Protein AF-A0AAD4Z8M4-F1 (afdb_monomer)

Secondary structure (DSSP, 8-state):
------------S-S-S-SSS--SS--HHHHHHHHHHTTT----S-PPBTTTBS--------HHHHHHHHHHHHHTT--EEEEEETTTTTSPEEEEEEEEEPPTT---TT-TT-EEEEEE--TT-TTHHHHHHHHHHHHHHHHT-EE-SS-TTEEEEE-SS-EEEEEEETTEEEEEES-HHHHHHHHHHHHHHS-EEEEEE--EETTEEEEE-SSEEEEE-HHHHHHHHHHTT-TTPPP-S-SS-TT----TT-SPBPS-TTHHHHHHHHHHHHTTT-GGGHHHHHHHHTTTTS-BHHHHHHHHHHHHHHHHTTT-EEEEE--SSTT---EEE-------SS----PPEEE-TTEEEE----S---------------

Nearest PDB structures (foldseek):
  2jpi-assembly1_A  TM=5.142E-01  e=1.951E+00  Pseudomonas aeruginosa
  2zl1-assembly1_B  TM=2.866E-01  e=2.319E-01  unclassified
  6ehp-assembly1_B  TM=3.095E-01  e=4.062E-01  Homo sapiens
  5x6u-assembly1_B  TM=3.687E-01  e=6.014E-01  Homo sapiens
  5vnj-assembly1_C  TM=4.135E-01  e=1.744E+00  Mus musculus

Foldseek 3Di:
DDDDDDDDDDDDDDPPPDDPDDPDDDDPPVVVVCVVCLVQDAQPDDDDDPAQDPDLDDFAFDLVNVVVVQLVCLQLVKFKWKKFFPPLLFAFADPGWDWGQQGPPRQDPVCNPDIDTDGGGGPNDSCRLVSSLVVVLVVLVVVPWDADPVGNQWTWHDDPPKIKIWGDGRRMIMIIMDDVVVVVVVVVVVVVVTVMDTPTTDQDDPQWGWDDDPSKIWTANQVLLCVLCVLVVNNVPAADAALFDPPPPPDLPPADWDPDLPNLVVLLVSVCVRCSWCVRNVVLSVVLVVCSVTDHPVSVVSSVNNSSNCSVQRVKGKMSGHDPPSDDFDWDWDQDPDPDPDDDRDTDTDGPVVIDIDGDDDPDDDDPPPPDDDDDDD

pLDDT: mean 73.79, std 25.11, range [19.27, 97.62]

Mean predicted aligned error: 13.9 Å

Solvent-accessible surface area (backbone atoms only — not comparable to full-atom values): 22923 Å² total; per-residue (Å²): 137,86,87,84,84,85,89,89,82,91,83,83,96,80,86,83,87,80,89,84,83,66,98,71,86,79,76,72,66,56,54,58,48,49,69,63,40,57,83,70,52,58,66,68,59,93,78,46,81,78,77,63,43,85,66,56,78,50,80,57,54,51,72,68,55,51,53,53,53,54,38,49,29,37,44,68,71,26,62,49,34,26,36,37,40,59,65,51,36,53,74,25,68,51,94,55,89,44,69,25,56,52,51,90,96,64,57,45,86,93,46,73,86,52,64,41,75,48,66,45,28,44,57,83,48,63,45,18,62,30,40,28,51,52,5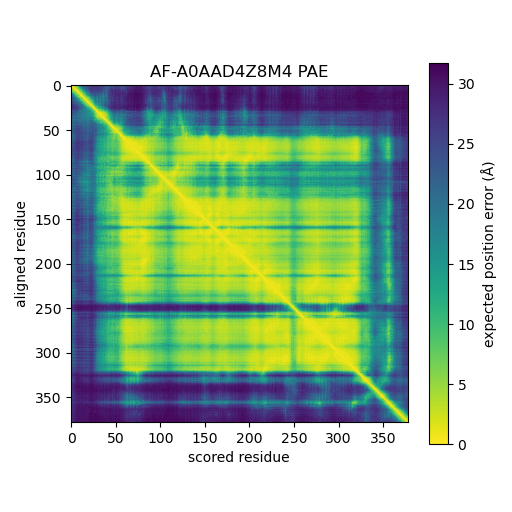6,52,51,54,50,42,48,74,78,57,33,42,72,39,94,89,40,81,23,33,33,41,32,70,62,101,88,41,45,38,42,37,38,36,44,86,46,41,33,43,39,34,34,75,41,68,70,61,50,52,53,48,52,51,56,48,43,73,79,38,63,57,44,82,66,48,64,56,46,71,58,93,69,33,38,41,46,81,53,98,62,31,38,37,32,25,39,52,70,54,54,52,54,52,26,52,77,67,75,42,71,88,55,73,57,44,94,48,47,62,67,98,77,75,80,72,54,103,74,55,63,55,70,46,93,70,60,69,62,55,54,53,50,50,54,51,49,56,61,45,34,78,39,37,60,88,39,39,66,49,45,55,59,60,55,75,38,68,89,70,47,22,53,52,55,50,52,51,54,49,42,34,51,23,16,49,65,58,47,65,74,34,18,33,32,28,34,47,46,90,68,83,79,74,80,53,75,56,78,67,83,71,84,72,88,50,104,60,94,67,92,72,78,66,82,54,80,45,62,58,50,44,80,51,66,82,86,64,94,88,67,84,81,79,75,84,68,83,77,79,86,80,90,130

Sequence (378 aa):
MLYFANEHSFLSPLLLIKMQSTANGYSRSNDALMDQLKHVLSPKGHQQSGINYFHSFSPVVKSTTIRTILSIAVSCGCGIWQLDVKNAFIHCYLSEAVFMQQPSGFANPLRPTHVCKLHKTIYGLKQAPRAWFKRFSAFQLQVGFIESRFDSSLFMYRDCLHVMILLLYVDDIVLTGSNPSQLFAFIHALSIEFKVKDLGRLYYFLGIEVSHLKDSIHLTQNKYTLDLLWKSNLLECKPVSTPLASQTSASCTDGSPLTDPTLYPQLVSGLQYLTITHPDIAYAVQHVSQFMSSPSDTHLEAVKHILHYLKGTLGHGLSLCHSNDSSLLIAYSDGQGVQTLVDQLQGSVSFWDPISFHGVPRNNVQCLDLASKPNTVL

Radius of gyration: 25.52 Å; Cα contacts (8 Å, |Δi|>4): 492; chains: 1; bounding box: 50×82×66 Å

Organism: Prunus dulcis (NCBI:txid3755)

Structure (mmCIF, N/CA/C/O backbone):
data_AF-A0AAD4Z8M4-F1
#
_entry.id   AF-A0AAD4Z8M4-F1
#
loop_
_atom_site.group_PDB
_atom_site.id
_atom_site.type_symbol
_atom_site.label_atom_id
_atom_site.label_alt_id
_atom_site.label_comp_id
_atom_site.label_asym_id
_atom_site.label_entity_id
_atom_site.label_seq_id
_atom_site.pdbx_PDB_ins_code
_atom_site.Cartn_x
_atom_site.Cartn_y
_atom_site.Cartn_z
_atom_site.occupancy
_atom_site.B_iso_or_equiv
_atom_site.auth_s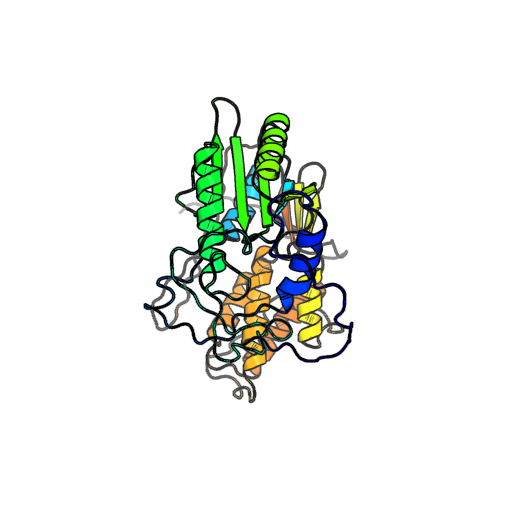eq_id
_atom_site.auth_comp_id
_atom_site.auth_asym_id
_atom_site.auth_atom_id
_atom_site.pdbx_PDB_model_num
ATOM 1 N N . MET A 1 1 ? 8.200 -16.598 -9.488 1.00 22.09 1 MET A N 1
ATOM 2 C CA . MET A 1 1 ? 9.093 -17.702 -9.082 1.00 22.09 1 MET A CA 1
ATOM 3 C C . MET A 1 1 ? 10.119 -17.083 -8.137 1.00 22.09 1 MET A C 1
ATOM 5 O O . MET A 1 1 ? 10.971 -16.347 -8.606 1.00 22.09 1 MET A O 1
ATOM 9 N N . LEU A 1 2 ? 9.929 -17.198 -6.818 1.00 21.64 2 LEU A N 1
ATOM 10 C CA . LEU A 1 2 ? 10.808 -16.565 -5.824 1.00 21.64 2 LEU A CA 1
ATOM 11 C C . LEU A 1 2 ? 11.871 -17.581 -5.396 1.00 21.64 2 LEU A C 1
ATOM 13 O O . LEU A 1 2 ? 11.550 -18.575 -4.749 1.00 21.64 2 LEU A O 1
ATOM 17 N N . TYR A 1 3 ? 13.110 -17.333 -5.812 1.00 19.27 3 TYR A N 1
ATOM 18 C CA . TYR A 1 3 ? 14.306 -18.017 -5.331 1.00 19.27 3 TYR A CA 1
ATOM 19 C C . TYR A 1 3 ? 14.646 -17.509 -3.924 1.00 19.27 3 TYR A C 1
ATOM 21 O O . TYR A 1 3 ? 14.800 -16.306 -3.729 1.00 19.27 3 TYR A O 1
ATOM 29 N N . PHE A 1 4 ? 14.824 -18.419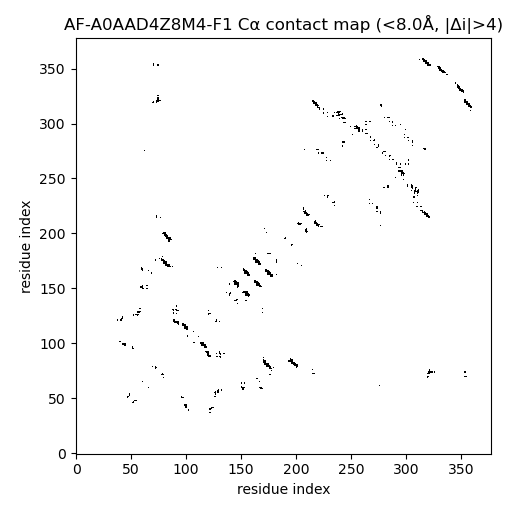 -2.968 1.00 23.44 4 PHE A N 1
ATOM 30 C CA . PHE A 1 4 ? 15.643 -18.177 -1.781 1.00 23.44 4 PHE A CA 1
ATOM 31 C C . PHE A 1 4 ? 16.750 -19.225 -1.773 1.00 23.44 4 PHE A C 1
ATOM 33 O O . PHE A 1 4 ? 16.475 -20.424 -1.777 1.00 23.44 4 PHE A O 1
ATOM 40 N N . ALA A 1 5 ? 17.992 -18.752 -1.825 1.00 21.11 5 ALA A N 1
ATOM 41 C CA . ALA A 1 5 ? 19.191 -19.565 -1.766 1.00 21.11 5 ALA A CA 1
ATOM 42 C C . ALA A 1 5 ? 19.807 -19.534 -0.359 1.00 21.11 5 ALA A C 1
ATOM 44 O O . ALA A 1 5 ? 19.855 -18.490 0.289 1.00 21.11 5 ALA A O 1
ATOM 45 N N . ASN A 1 6 ? 20.351 -20.700 -0.020 1.00 22.45 6 ASN A N 1
ATOM 46 C CA . ASN A 1 6 ? 21.411 -21.036 0.927 1.00 22.45 6 ASN A CA 1
ATOM 47 C C . ASN A 1 6 ? 21.104 -21.332 2.406 1.00 22.45 6 ASN A C 1
ATOM 49 O O . ASN A 1 6 ? 20.689 -20.503 3.211 1.00 22.45 6 ASN A O 1
ATOM 53 N N . GLU A 1 7 ? 21.421 -22.597 2.696 1.00 24.86 7 GLU A N 1
ATOM 54 C CA . GLU A 1 7 ? 21.532 -23.325 3.947 1.00 24.86 7 GLU A CA 1
ATOM 55 C C . GLU A 1 7 ? 22.752 -22.886 4.772 1.00 24.86 7 GLU A C 1
ATOM 57 O O . GLU A 1 7 ? 23.813 -22.601 4.223 1.00 24.86 7 GLU A O 1
ATOM 62 N N . HIS A 1 8 ? 22.588 -22.898 6.098 1.00 23.16 8 HIS A N 1
ATOM 63 C CA . HIS A 1 8 ? 23.414 -23.604 7.094 1.00 23.16 8 HIS A CA 1
ATOM 64 C C . HIS A 1 8 ? 23.455 -22.831 8.419 1.00 23.16 8 HIS A C 1
ATOM 66 O O . HIS A 1 8 ? 24.109 -21.804 8.557 1.00 23.16 8 HIS A O 1
ATOM 72 N N . SER A 1 9 ? 22.810 -23.383 9.444 1.00 23.20 9 SER A N 1
ATOM 73 C CA . SER A 1 9 ? 23.362 -23.421 10.804 1.00 23.20 9 SER A CA 1
ATOM 74 C C . SER A 1 9 ? 22.573 -24.428 11.639 1.00 23.20 9 SER A C 1
ATOM 76 O O . SER A 1 9 ? 21.354 -24.366 11.775 1.00 23.20 9 SER A O 1
ATOM 78 N N . PHE A 1 10 ? 23.311 -25.418 12.129 1.00 25.98 10 PHE A N 1
ATOM 79 C CA . PHE A 1 10 ? 22.868 -26.503 12.990 1.00 25.98 10 PHE A CA 1
ATOM 80 C C . PHE A 1 10 ? 22.479 -25.984 14.379 1.00 25.98 10 PHE A C 1
ATOM 82 O O . PHE A 1 10 ? 23.273 -25.290 15.007 1.00 25.98 10 PHE A O 1
ATOM 89 N N . LEU A 1 11 ? 21.343 -26.443 14.912 1.00 23.89 11 LEU A N 1
ATOM 90 C CA . LEU A 1 11 ? 21.162 -26.661 16.3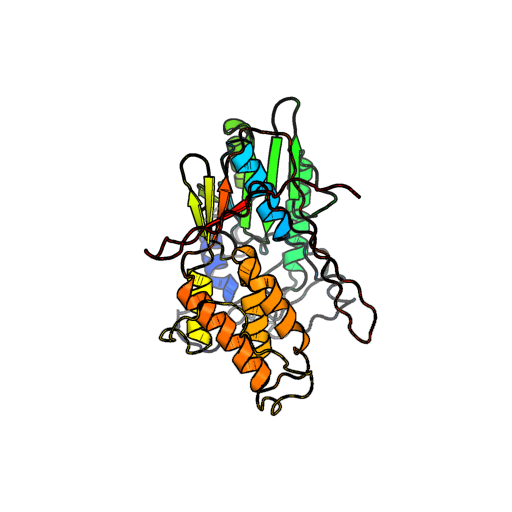50 1.00 23.89 11 LEU A CA 1
ATOM 91 C C . LEU A 1 11 ? 20.481 -28.019 16.576 1.00 23.89 11 LEU A C 1
ATOM 93 O O . LEU A 1 11 ? 19.580 -28.420 15.842 1.00 23.89 11 LEU A O 1
ATOM 97 N N . SER A 1 12 ? 21.019 -28.749 17.550 1.00 24.53 12 SER A N 1
ATOM 98 C CA . SER A 1 12 ? 20.896 -30.187 17.794 1.00 24.53 12 SER A CA 1
ATOM 99 C C . SER A 1 12 ? 19.635 -30.602 18.593 1.00 24.53 12 SER A C 1
ATOM 101 O O . SER A 1 12 ? 18.987 -29.767 19.224 1.00 24.53 12 SER A O 1
ATOM 103 N N . PRO A 1 13 ? 19.253 -31.900 18.572 1.00 27.58 13 PRO A N 1
ATOM 104 C CA . PRO A 1 13 ? 17.863 -32.351 18.704 1.00 27.58 13 PRO A CA 1
ATOM 105 C C . PRO A 1 13 ? 17.524 -33.020 20.053 1.00 27.58 13 PRO A C 1
ATOM 107 O O . PRO A 1 13 ? 17.202 -34.205 20.094 1.00 27.58 13 PRO A O 1
ATOM 110 N N . LEU A 1 14 ? 17.560 -32.284 21.171 1.00 25.80 14 LEU A N 1
ATOM 111 C CA . LEU A 1 14 ? 17.319 -32.888 22.501 1.00 25.80 14 LEU A CA 1
ATOM 112 C C . LEU A 1 14 ? 16.301 -32.184 23.413 1.00 25.80 14 LEU A C 1
ATOM 114 O O . LEU A 1 14 ? 16.157 -32.575 24.566 1.00 25.80 14 LEU A O 1
ATOM 118 N N . LEU A 1 15 ? 15.511 -31.229 22.907 1.00 26.17 15 LEU A N 1
ATOM 119 C CA . LEU A 1 15 ? 14.450 -30.572 23.698 1.00 26.17 15 LEU A CA 1
ATOM 120 C C . LEU A 1 15 ? 13.009 -30.867 23.233 1.00 26.17 15 LEU A C 1
ATOM 122 O O . LEU A 1 15 ? 12.071 -30.181 23.627 1.00 26.17 15 LEU A O 1
ATOM 126 N N . LEU A 1 16 ? 12.818 -31.892 22.398 1.00 31.30 16 LEU A N 1
ATOM 127 C CA . LEU A 1 16 ? 11.566 -32.167 21.672 1.00 31.30 16 LEU A CA 1
ATOM 128 C C . LEU A 1 16 ? 10.740 -33.336 22.242 1.00 31.30 16 LEU A C 1
ATOM 130 O O . LEU A 1 16 ? 9.915 -33.924 21.549 1.00 31.30 16 LEU A O 1
ATOM 134 N N . ILE A 1 17 ? 10.917 -33.655 23.528 1.00 28.05 17 ILE A N 1
ATOM 135 C CA . ILE A 1 17 ? 10.092 -34.632 24.255 1.00 28.05 17 ILE A CA 1
ATOM 136 C C . ILE A 1 17 ? 9.185 -33.879 25.236 1.00 28.05 17 ILE A C 1
ATOM 138 O O . ILE A 1 17 ? 9.497 -33.785 26.418 1.00 28.05 17 ILE A O 1
ATOM 142 N N . LYS A 1 18 ? 8.090 -33.301 24.722 1.00 25.20 18 LYS A N 1
ATOM 143 C CA . LYS A 1 18 ? 6.793 -33.048 25.404 1.00 25.20 18 LYS A CA 1
ATOM 144 C C . LYS A 1 18 ? 5.988 -31.997 24.631 1.00 25.20 18 LYS A C 1
ATOM 146 O O . LYS A 1 18 ? 5.934 -30.842 25.027 1.00 25.20 18 LYS A O 1
ATOM 151 N N . MET A 1 19 ? 5.318 -32.378 23.543 1.00 30.75 19 MET A N 1
ATOM 152 C CA . MET A 1 19 ? 4.256 -31.523 22.975 1.00 30.75 19 MET A CA 1
ATOM 153 C C . MET A 1 19 ? 2.968 -32.255 22.591 1.00 30.75 19 MET A C 1
ATOM 155 O O . MET A 1 19 ? 2.129 -31.680 21.908 1.00 30.75 19 MET A O 1
ATOM 159 N N . GLN A 1 20 ? 2.742 -33.483 23.079 1.00 29.52 20 GLN A N 1
ATOM 160 C CA . GLN A 1 20 ? 1.452 -34.165 22.877 1.00 29.52 20 GLN A CA 1
ATOM 161 C C . GLN A 1 20 ? 0.913 -34.974 24.073 1.00 29.52 20 GLN A C 1
ATOM 163 O O . GLN A 1 20 ? 0.020 -35.787 23.873 1.00 29.52 20 GLN A O 1
ATOM 168 N N . SER A 1 21 ? 1.357 -34.745 25.321 1.00 25.19 21 SER A N 1
ATOM 169 C CA . SER A 1 21 ? 0.724 -35.427 26.477 1.00 25.19 21 SER A CA 1
ATOM 170 C C . SER A 1 21 ? 0.165 -34.550 27.595 1.00 25.19 21 SER A C 1
ATOM 172 O O . SER A 1 21 ? -0.354 -35.100 28.560 1.00 25.19 21 SER A O 1
ATOM 174 N N . THR A 1 22 ? 0.174 -33.222 27.493 1.00 25.86 22 THR A N 1
ATOM 175 C CA . THR A 1 22 ? -0.496 -32.385 28.502 1.00 25.86 22 THR A CA 1
ATOM 176 C C . THR A 1 22 ? -1.234 -31.232 27.846 1.00 25.86 22 THR A C 1
ATOM 178 O O . THR A 1 22 ? -0.708 -30.136 27.666 1.00 25.86 22 THR A O 1
ATOM 181 N N . ALA A 1 23 ? -2.498 -31.494 27.514 1.00 36.34 23 ALA A N 1
ATOM 182 C CA . ALA A 1 23 ? -3.539 -30.484 27.569 1.00 36.34 23 ALA A CA 1
ATOM 183 C C . ALA A 1 23 ? -3.646 -30.014 29.031 1.00 36.34 23 ALA A C 1
ATOM 185 O O . ALA A 1 23 ? -4.310 -30.666 29.826 1.00 36.34 23 ALA A O 1
ATOM 186 N N . ASN A 1 24 ? -2.855 -29.000 29.399 1.00 31.66 24 ASN A N 1
ATOM 187 C CA . ASN A 1 24 ? -3.074 -28.021 30.474 1.00 31.66 24 ASN A CA 1
ATOM 188 C C . ASN A 1 24 ? -1.744 -27.333 30.825 1.00 31.66 24 ASN A C 1
ATOM 190 O O . ASN A 1 24 ? -0.836 -27.958 31.367 1.00 31.66 24 ASN A O 1
ATOM 194 N N . GLY A 1 25 ? -1.671 -26.025 30.561 1.00 35.59 25 GLY A N 1
ATOM 195 C CA . GLY A 1 25 ? -0.634 -25.123 31.076 1.00 35.59 25 GLY A CA 1
ATOM 196 C C . GLY A 1 25 ? 0.585 -24.911 30.166 1.00 35.59 25 GLY A C 1
ATOM 197 O O . GLY A 1 25 ? 1.160 -25.864 29.661 1.00 35.59 25 GLY A O 1
ATOM 198 N N . TYR A 1 26 ? 1.002 -23.640 30.058 1.00 30.58 26 TYR A N 1
ATOM 199 C CA . TYR A 1 26 ? 2.187 -23.068 29.379 1.00 30.58 26 TYR A CA 1
ATOM 200 C C . TYR A 1 26 ? 2.023 -22.600 27.918 1.00 30.58 26 TYR A C 1
ATOM 202 O O . TYR A 1 26 ? 2.343 -23.301 26.966 1.00 30.58 26 TYR A O 1
ATOM 210 N N . SER A 1 27 ? 1.614 -21.331 27.749 1.00 40.34 27 SER A N 1
ATOM 211 C CA . SER A 1 27 ? 1.405 -20.671 26.446 1.00 40.34 27 SER A CA 1
ATOM 212 C C . SER A 1 27 ? 2.625 -19.939 25.855 1.00 40.34 27 SER A C 1
ATOM 214 O O . SER A 1 27 ? 2.599 -19.582 24.685 1.00 40.34 27 SER A O 1
ATOM 216 N N . ARG A 1 28 ? 3.725 -19.728 26.598 1.00 31.81 28 ARG A N 1
ATOM 217 C CA . ARG A 1 28 ? 4.871 -18.924 26.102 1.00 31.81 28 ARG A CA 1
ATOM 218 C C . ARG A 1 28 ? 5.893 -19.689 25.250 1.00 31.81 28 ARG A C 1
ATOM 220 O O . ARG A 1 28 ? 6.515 -19.083 24.385 1.00 31.81 28 ARG A O 1
ATOM 227 N N . SER A 1 29 ? 6.070 -20.995 25.469 1.00 38.75 29 SER A N 1
ATOM 228 C CA . SER A 1 29 ? 7.076 -21.799 24.747 1.00 38.75 29 SER A CA 1
ATOM 229 C C . SER A 1 29 ? 6.648 -22.170 23.323 1.00 38.75 29 SER A C 1
ATOM 231 O O . SER A 1 29 ? 7.500 -22.367 22.460 1.00 38.75 29 SER A O 1
ATOM 233 N N . ASN A 1 30 ? 5.340 -22.265 23.071 1.00 45.78 30 ASN A N 1
ATOM 234 C CA . ASN A 1 30 ? 4.802 -22.679 21.772 1.00 45.78 30 ASN A CA 1
ATOM 235 C C . ASN A 1 30 ? 4.896 -21.547 20.748 1.00 45.78 30 ASN A C 1
ATOM 237 O O . ASN A 1 30 ? 5.232 -21.793 19.596 1.00 45.78 30 ASN A O 1
ATOM 241 N N . ASP A 1 31 ? 4.671 -20.305 21.176 1.00 44.12 31 ASP A N 1
ATOM 242 C CA . ASP A 1 31 ? 4.728 -19.132 20.304 1.00 44.12 31 ASP A CA 1
ATOM 243 C C . ASP A 1 31 ? 6.133 -18.891 19.740 1.00 44.12 31 ASP A C 1
ATOM 245 O O . ASP A 1 31 ? 6.279 -18.644 18.547 1.00 44.12 31 ASP A O 1
ATOM 249 N N . ALA A 1 32 ? 7.170 -19.027 20.575 1.00 44.69 32 ALA A N 1
ATOM 250 C CA . ALA A 1 32 ? 8.560 -18.875 20.146 1.00 44.69 32 ALA A CA 1
ATOM 251 C C . ALA A 1 32 ? 8.994 -19.991 19.178 1.00 44.69 32 ALA A C 1
ATOM 253 O O . ALA A 1 32 ? 9.697 -19.730 18.204 1.00 44.69 32 ALA A O 1
ATOM 254 N N . LEU A 1 33 ? 8.531 -21.225 19.410 1.00 43.25 33 LEU A N 1
ATOM 255 C CA . LEU A 1 33 ? 8.784 -22.360 18.522 1.00 43.25 33 LEU A CA 1
ATOM 256 C C . LEU A 1 33 ? 8.049 -22.198 17.179 1.00 43.25 33 LEU A C 1
ATOM 258 O O . LEU A 1 33 ? 8.619 -22.475 16.129 1.00 43.25 33 LEU A O 1
ATOM 262 N N . MET A 1 34 ? 6.806 -21.706 17.188 1.00 51.53 34 MET A N 1
ATOM 263 C CA . MET A 1 34 ? 6.052 -21.402 15.965 1.00 51.53 34 MET A CA 1
ATOM 264 C C . MET A 1 34 ? 6.697 -20.263 15.168 1.00 51.53 34 MET A C 1
ATOM 266 O O . MET A 1 34 ? 6.795 -20.358 13.945 1.00 51.53 34 MET A O 1
ATOM 270 N N . ASP A 1 35 ? 7.207 -19.234 15.849 1.00 48.00 35 ASP A N 1
ATOM 271 C CA . ASP A 1 35 ? 7.960 -18.145 15.221 1.00 48.00 35 ASP A CA 1
ATOM 272 C C . ASP A 1 35 ? 9.275 -18.633 14.582 1.00 48.00 35 ASP A C 1
ATOM 274 O O . ASP A 1 35 ? 9.699 -18.073 13.571 1.00 48.00 35 ASP A O 1
ATOM 278 N N . GLN A 1 36 ? 9.894 -19.694 15.114 1.00 47.97 36 GLN A N 1
ATOM 279 C CA . GLN A 1 36 ? 11.074 -20.345 14.526 1.00 47.97 36 GLN A CA 1
ATOM 280 C C . GLN A 1 36 ? 10.714 -21.309 13.380 1.00 47.97 36 GLN A C 1
ATOM 282 O O . GLN A 1 36 ? 11.405 -21.355 12.363 1.00 47.97 36 GLN A O 1
ATOM 287 N N . LEU A 1 37 ? 9.613 -22.058 13.502 1.00 45.59 37 LEU A N 1
ATOM 288 C CA . LEU A 1 37 ? 9.199 -23.075 12.527 1.00 45.59 37 LEU A CA 1
ATOM 289 C C . LEU A 1 37 ? 8.438 -22.510 11.319 1.00 45.59 37 LEU A C 1
ATOM 291 O O . LEU A 1 37 ? 8.332 -23.202 10.304 1.00 45.59 37 LEU A O 1
ATOM 295 N N . LYS A 1 38 ? 7.953 -21.260 11.368 1.00 49.16 38 LYS A N 1
ATOM 296 C CA . LYS A 1 38 ? 7.210 -20.621 10.260 1.00 49.16 38 LYS A CA 1
ATOM 297 C C . LYS A 1 38 ? 7.962 -20.612 8.925 1.00 49.16 38 LYS A C 1
ATOM 299 O O . LYS A 1 38 ? 7.334 -20.665 7.875 1.00 49.16 38 LYS A O 1
ATOM 304 N N . HIS A 1 39 ? 9.295 -20.574 8.967 1.00 37.28 39 HIS A N 1
ATOM 305 C CA . HIS A 1 39 ? 10.150 -20.601 7.775 1.00 37.28 39 HIS A CA 1
ATOM 306 C C . HIS A 1 39 ? 10.456 -22.024 7.280 1.00 37.28 39 HIS A C 1
ATOM 308 O O . HIS A 1 39 ? 10.839 -22.203 6.128 1.00 37.28 39 HIS A O 1
ATOM 314 N N . VAL A 1 40 ? 10.270 -23.038 8.131 1.00 43.94 40 VAL A N 1
ATOM 315 C CA . VAL A 1 40 ? 10.588 -24.448 7.846 1.00 43.94 40 VAL A CA 1
ATOM 316 C C . VAL A 1 40 ? 9.353 -25.210 7.347 1.00 43.94 40 VAL A C 1
ATOM 318 O O . VAL A 1 40 ? 9.461 -26.126 6.531 1.00 43.94 40 VAL A O 1
ATOM 321 N N . LEU A 1 41 ? 8.160 -24.813 7.797 1.00 48.12 41 LEU A N 1
ATOM 322 C CA . LEU A 1 41 ? 6.886 -25.426 7.428 1.00 48.12 41 LEU A CA 1
ATOM 323 C C . LEU A 1 41 ? 6.354 -24.851 6.109 1.00 48.12 41 LEU A C 1
ATOM 325 O O . LEU A 1 41 ? 5.395 -24.087 6.088 1.00 48.12 41 LEU A O 1
ATOM 329 N N . SER A 1 42 ? 6.966 -25.243 4.993 1.00 48.25 42 SER A N 1
ATOM 330 C CA . SER A 1 42 ? 6.366 -25.061 3.669 1.00 48.25 42 SER A CA 1
ATOM 331 C C . SER A 1 42 ? 5.640 -26.350 3.269 1.00 48.25 42 SER A C 1
ATOM 333 O O . SER A 1 42 ? 6.253 -27.423 3.331 1.00 48.25 42 SER A O 1
ATOM 335 N N . PRO A 1 43 ? 4.355 -26.304 2.869 1.00 53.06 43 PRO A N 1
ATOM 336 C CA . PRO A 1 43 ? 3.675 -27.478 2.349 1.00 53.06 43 PRO A CA 1
ATOM 337 C C . PRO A 1 43 ? 4.357 -27.923 1.049 1.00 53.06 43 PRO A C 1
ATOM 339 O O . PRO A 1 43 ? 4.080 -27.415 -0.034 1.00 53.06 43 PRO A O 1
ATOM 342 N N . LYS A 1 44 ? 5.263 -28.899 1.152 1.00 45.62 44 LYS A N 1
ATOM 343 C CA . LYS A 1 44 ? 5.820 -29.613 -0.000 1.00 45.62 44 LYS A CA 1
ATOM 344 C C . LYS A 1 44 ? 4.754 -30.582 -0.512 1.00 45.62 44 LYS A C 1
ATOM 346 O O . LYS A 1 44 ? 4.687 -31.736 -0.096 1.00 45.62 44 LYS A O 1
ATOM 351 N N . GLY A 1 45 ? 3.859 -30.074 -1.354 1.00 52.06 45 GLY A N 1
ATOM 352 C CA . GLY A 1 45 ? 2.772 -30.836 -1.960 1.00 52.06 45 GLY A CA 1
ATOM 353 C C . GLY A 1 45 ? 2.183 -30.111 -3.166 1.00 52.06 45 GLY A C 1
ATOM 354 O O . GLY A 1 45 ? 2.041 -28.890 -3.168 1.00 52.06 45 GLY A O 1
ATOM 355 N N . HIS A 1 46 ? 1.837 -30.865 -4.208 1.00 54.69 46 HIS A N 1
ATOM 356 C CA . HIS A 1 46 ? 1.179 -30.321 -5.391 1.00 54.69 46 HIS A CA 1
ATOM 357 C C . HIS A 1 46 ? -0.298 -30.047 -5.072 1.00 54.69 46 HIS A C 1
ATOM 359 O O . HIS A 1 46 ? -1.092 -30.977 -4.975 1.00 54.69 46 HIS A O 1
ATOM 365 N N . GLN A 1 47 ? -0.671 -28.777 -4.893 1.00 62.03 47 GLN A N 1
ATOM 366 C CA . GLN A 1 47 ? -2.076 -28.373 -4.762 1.00 62.03 47 GLN A CA 1
ATOM 367 C C . GLN A 1 47 ? -2.708 -28.149 -6.143 1.00 62.03 47 GLN A C 1
ATOM 369 O O . GLN A 1 47 ? -2.210 -27.329 -6.922 1.00 62.03 47 GLN A O 1
ATOM 374 N N . GLN A 1 48 ? -3.839 -28.809 -6.406 1.00 54.22 48 GLN A N 1
ATOM 375 C CA . GLN A 1 48 ? -4.618 -28.694 -7.641 1.00 54.22 48 GLN A CA 1
ATOM 376 C C . GLN A 1 48 ? -5.869 -27.823 -7.442 1.00 54.22 48 GLN A C 1
ATOM 378 O O . GLN A 1 48 ? -6.624 -27.993 -6.480 1.00 54.22 48 GLN A O 1
ATOM 383 N N . SER A 1 49 ? -6.086 -26.881 -8.366 1.00 61.75 49 SER A N 1
ATOM 384 C CA . SER A 1 49 ? -7.277 -26.020 -8.388 1.00 61.75 49 SER A CA 1
ATOM 385 C C . SER A 1 49 ? -8.541 -26.853 -8.607 1.00 61.75 49 SER A C 1
ATOM 387 O O . SER A 1 49 ? -8.537 -27.757 -9.435 1.00 61.75 49 SER A O 1
ATOM 389 N N . GLY A 1 50 ? -9.617 -26.552 -7.878 1.00 58.69 50 GLY A N 1
ATOM 390 C CA . GLY A 1 50 ? -10.887 -27.289 -7.943 1.00 58.69 50 GLY A CA 1
ATOM 391 C C . GLY A 1 50 ? -10.920 -28.593 -7.137 1.00 58.69 50 GLY A C 1
ATOM 392 O O . GLY A 1 50 ? -11.969 -29.223 -7.056 1.00 58.69 50 GLY A O 1
ATOM 393 N N . ILE A 1 51 ? -9.798 -28.985 -6.522 1.00 62.53 51 ILE A N 1
ATOM 394 C CA . ILE A 1 51 ? -9.694 -30.177 -5.664 1.00 62.53 51 ILE A CA 1
ATOM 395 C C . ILE A 1 51 ? -9.194 -29.781 -4.272 1.00 62.53 51 ILE A C 1
ATOM 397 O O . ILE A 1 51 ? -9.832 -30.085 -3.268 1.00 62.53 51 ILE A O 1
ATOM 401 N N . ASN A 1 52 ? -8.052 -29.087 -4.201 1.00 60.41 52 ASN A N 1
ATOM 40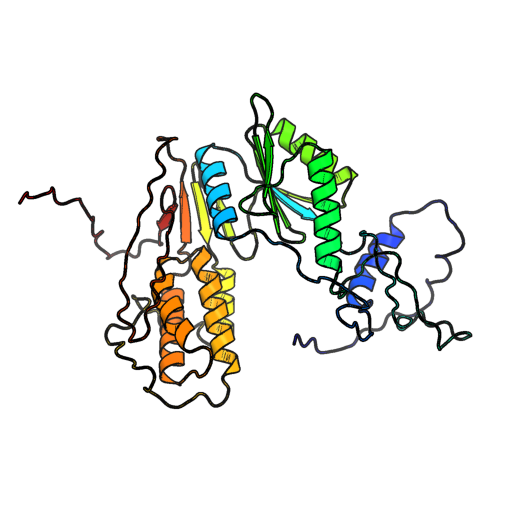2 C CA . ASN A 1 52 ? -7.417 -28.704 -2.933 1.00 60.41 52 ASN A CA 1
ATOM 403 C C . ASN A 1 52 ? -7.631 -27.243 -2.553 1.00 60.41 52 ASN A C 1
ATOM 405 O O . ASN A 1 52 ? -7.307 -26.869 -1.430 1.00 60.41 52 ASN A O 1
ATOM 409 N N . TYR A 1 53 ? -8.064 -26.423 -3.506 1.00 61.50 53 TYR A N 1
ATOM 410 C CA . TYR A 1 53 ? -8.503 -25.056 -3.279 1.00 61.50 53 TYR A CA 1
ATOM 411 C C . TYR A 1 53 ? -9.449 -24.640 -4.403 1.00 61.50 53 TYR A C 1
ATOM 413 O O . TYR A 1 53 ? -9.193 -24.922 -5.576 1.00 61.50 53 TYR A O 1
ATOM 421 N N . PHE A 1 54 ? -10.527 -23.942 -4.053 1.00 60.31 54 PHE A N 1
ATOM 422 C CA . PHE A 1 54 ? -11.463 -23.391 -5.044 1.00 60.31 54 PHE A CA 1
ATOM 423 C C . PHE A 1 54 ? -11.175 -21.928 -5.388 1.00 60.31 54 PHE A C 1
ATOM 425 O O . PHE A 1 54 ? -11.406 -21.502 -6.514 1.00 60.31 54 PHE A O 1
ATOM 432 N N . HIS A 1 55 ? -10.631 -21.152 -4.443 1.00 60.88 55 HIS A N 1
ATOM 433 C CA . HIS A 1 55 ? -10.188 -19.782 -4.712 1.00 60.88 55 HIS A CA 1
ATOM 434 C C . HIS A 1 55 ? -8.965 -19.418 -3.874 1.00 60.88 55 HIS A C 1
ATOM 436 O O . HIS A 1 55 ? -8.926 -19.703 -2.676 1.00 60.88 55 HIS A O 1
ATOM 442 N N . SER A 1 56 ? -8.016 -18.727 -4.501 1.00 63.84 56 SER A N 1
ATOM 443 C CA . SER A 1 56 ? -6.753 -18.279 -3.901 1.00 63.84 56 SER A CA 1
ATOM 444 C C . SER A 1 56 ? -6.667 -16.765 -3.693 1.00 63.84 56 SER A C 1
ATOM 446 O O . SER A 1 56 ? -5.735 -16.290 -3.055 1.00 63.84 56 SER A O 1
ATOM 448 N N . PHE A 1 57 ? -7.608 -15.993 -4.240 1.00 70.75 57 PHE A N 1
ATOM 449 C CA . PHE A 1 57 ? -7.569 -14.538 -4.138 1.00 70.75 57 PHE A CA 1
ATOM 450 C C . PHE A 1 57 ? -8.024 -14.074 -2.750 1.00 70.75 57 PHE A C 1
ATOM 452 O O . PHE A 1 57 ? -9.075 -14.496 -2.258 1.00 70.75 57 PHE A O 1
ATOM 459 N N . SER A 1 58 ? -7.227 -13.197 -2.145 1.00 77.62 58 SER A N 1
ATOM 460 C CA . SER A 1 58 ? -7.589 -12.431 -0.957 1.00 77.62 58 SER A CA 1
ATOM 461 C C . SER A 1 58 ? -7.638 -10.959 -1.335 1.00 77.62 58 SER A C 1
ATOM 463 O O . SER A 1 58 ? -6.697 -10.493 -1.982 1.00 77.62 58 SER A O 1
ATOM 465 N N . PRO A 1 59 ? -8.681 -10.223 -0.931 1.00 82.94 59 PRO A N 1
ATOM 466 C CA . PRO A 1 59 ? -8.700 -8.790 -1.134 1.00 82.94 59 PRO A CA 1
ATOM 467 C C . PRO A 1 59 ? -7.563 -8.074 -0.403 1.00 82.94 59 PRO A C 1
ATOM 469 O O . PRO A 1 59 ? -7.118 -8.512 0.662 1.00 82.94 59 PRO A O 1
ATOM 472 N N . VAL A 1 60 ? -7.117 -6.972 -1.001 1.00 85.44 60 VAL A N 1
ATOM 473 C CA . VAL A 1 60 ? -6.159 -6.019 -0.438 1.00 85.44 60 VAL A CA 1
ATOM 474 C C . VAL A 1 60 ? -6.663 -4.610 -0.714 1.00 85.44 60 VAL A C 1
ATOM 476 O O . VAL A 1 60 ? -7.248 -4.359 -1.772 1.00 85.44 60 VAL A O 1
ATOM 479 N N . VAL A 1 61 ? -6.427 -3.700 0.228 1.00 88.19 61 VAL A N 1
ATOM 480 C CA . VAL A 1 61 ? -6.832 -2.300 0.081 1.00 88.19 61 VAL A CA 1
ATOM 481 C C . VAL A 1 61 ? -6.122 -1.649 -1.110 1.00 88.19 61 VAL A C 1
ATOM 483 O O . VAL A 1 61 ? -4.928 -1.856 -1.343 1.00 88.19 61 VAL A O 1
ATOM 486 N N . LYS A 1 62 ? -6.868 -0.852 -1.878 1.00 88.81 62 LYS A N 1
ATOM 487 C CA . LYS A 1 62 ? -6.355 -0.119 -3.041 1.00 88.81 62 LYS A CA 1
ATOM 488 C C . LYS A 1 62 ? -5.575 1.124 -2.610 1.00 88.81 62 LYS A C 1
ATOM 490 O O . LYS A 1 62 ? -5.930 1.793 -1.643 1.00 88.81 62 LYS A O 1
ATOM 495 N N . SER A 1 63 ? -4.562 1.506 -3.389 1.00 86.12 63 SER A N 1
ATOM 496 C CA . SER A 1 63 ? -3.789 2.738 -3.154 1.00 86.12 63 SER A CA 1
ATOM 497 C C . SER A 1 63 ? -4.652 4.002 -3.190 1.00 86.12 63 SER A C 1
ATOM 499 O O . SER A 1 63 ? -4.439 4.913 -2.392 1.00 86.12 63 SER A O 1
ATOM 501 N N . THR A 1 64 ? -5.668 4.045 -4.057 1.00 87.88 64 THR A N 1
ATOM 502 C CA . THR A 1 64 ? -6.663 5.126 -4.091 1.00 87.88 64 THR A CA 1
ATOM 503 C C . THR A 1 64 ? -7.432 5.215 -2.778 1.00 87.88 64 THR A C 1
ATOM 505 O O . THR A 1 64 ? -7.495 6.294 -2.200 1.00 87.88 64 THR A O 1
ATOM 508 N N . THR A 1 65 ? -7.924 4.086 -2.261 1.00 90.88 65 THR A N 1
ATOM 509 C CA . THR A 1 65 ? -8.592 4.007 -0.955 1.00 90.88 65 THR A CA 1
ATOM 510 C C . THR A 1 65 ? -7.686 4.499 0.168 1.00 90.88 65 THR A C 1
ATOM 512 O O . THR A 1 65 ? -8.117 5.320 0.974 1.00 90.88 65 THR A O 1
ATOM 515 N N . ILE A 1 66 ? -6.425 4.048 0.199 1.00 91.25 66 ILE A N 1
ATOM 516 C CA . ILE A 1 66 ? -5.445 4.492 1.200 1.00 91.25 66 ILE A CA 1
ATOM 517 C C . ILE A 1 66 ? -5.322 6.017 1.162 1.00 91.25 66 ILE A C 1
ATOM 519 O O . ILE A 1 66 ? -5.547 6.663 2.182 1.00 91.25 66 ILE A O 1
ATOM 523 N N . ARG A 1 67 ? -5.026 6.607 -0.006 1.00 89.56 67 ARG A N 1
ATOM 524 C CA . ARG A 1 67 ? -4.872 8.065 -0.135 1.00 89.56 67 ARG A CA 1
ATOM 525 C C . ARG A 1 67 ? -6.127 8.811 0.304 1.00 89.56 67 ARG A C 1
ATOM 527 O O . ARG A 1 67 ? -6.016 9.738 1.092 1.00 89.56 67 ARG A O 1
ATOM 534 N N . THR A 1 68 ? -7.306 8.377 -0.140 1.00 90.12 68 THR A N 1
ATOM 535 C CA . THR A 1 68 ? -8.576 9.014 0.228 1.00 90.12 68 THR A CA 1
ATOM 536 C C . THR A 1 68 ? -8.810 8.993 1.737 1.00 90.12 68 THR A C 1
ATOM 538 O O . THR A 1 68 ? -9.152 10.025 2.308 1.00 90.12 68 THR A O 1
ATOM 541 N N . ILE A 1 69 ? -8.600 7.857 2.408 1.00 92.31 69 ILE A N 1
ATOM 542 C CA . ILE A 1 69 ? -8.799 7.772 3.862 1.00 92.31 69 ILE A CA 1
ATOM 543 C C . ILE A 1 69 ? -7.756 8.592 4.622 1.00 92.31 69 ILE A C 1
ATOM 545 O O . ILE A 1 69 ? -8.114 9.258 5.591 1.00 92.31 69 ILE A O 1
ATOM 549 N N . LEU A 1 70 ? -6.496 8.599 4.179 1.00 92.69 70 LEU A N 1
ATOM 550 C CA . LEU A 1 70 ? -5.467 9.456 4.770 1.00 92.69 70 LEU A CA 1
ATOM 551 C C . LEU A 1 70 ? -5.825 10.942 4.622 1.00 92.69 70 LEU A C 1
ATOM 553 O O . LEU A 1 70 ? -5.729 11.685 5.596 1.00 92.69 70 LEU A O 1
ATOM 557 N N . SER A 1 71 ? -6.307 11.366 3.450 1.00 89.75 71 SER A N 1
ATOM 558 C CA . SER A 1 71 ? -6.790 12.733 3.224 1.00 89.75 71 SER A CA 1
ATOM 559 C C . SER A 1 71 ? -7.951 13.084 4.152 1.00 89.75 71 SER A C 1
ATOM 561 O O . SER A 1 71 ? -7.904 14.121 4.807 1.00 89.75 71 SER A O 1
ATOM 563 N N . ILE A 1 72 ? -8.958 12.209 4.262 1.00 88.75 72 ILE A N 1
ATOM 564 C CA . ILE A 1 72 ? -10.109 12.410 5.158 1.00 88.75 72 ILE A CA 1
ATOM 565 C C . ILE A 1 72 ? -9.645 12.528 6.612 1.00 88.75 72 ILE A C 1
ATOM 567 O O . ILE A 1 72 ? -10.061 13.449 7.309 1.00 88.75 72 ILE A O 1
ATOM 571 N N . ALA A 1 73 ? -8.763 11.634 7.067 1.00 91.31 73 ALA A N 1
ATOM 572 C CA . ALA A 1 73 ? -8.255 11.657 8.433 1.00 91.31 73 ALA A CA 1
ATOM 573 C C . ALA A 1 73 ? -7.582 12.997 8.761 1.00 91.31 73 ALA A C 1
ATOM 575 O O . ALA A 1 73 ? -7.888 13.603 9.785 1.00 91.31 73 ALA A O 1
ATOM 576 N N . VAL A 1 74 ? -6.740 13.506 7.857 1.00 90.69 74 VAL A N 1
ATOM 577 C CA . VAL A 1 74 ? -6.067 14.804 8.013 1.00 90.69 74 VAL A CA 1
ATOM 578 C C . VAL A 1 74 ? -7.063 15.966 7.975 1.00 90.69 74 VAL A C 1
ATOM 580 O O . VAL A 1 74 ? -7.017 16.850 8.832 1.00 90.69 74 VAL A O 1
ATOM 583 N N . SER A 1 75 ? -8.003 15.967 7.025 1.00 86.31 75 SER A N 1
ATOM 584 C CA . SER A 1 75 ? -9.043 17.003 6.937 1.00 86.31 75 SER A CA 1
ATOM 585 C C . SER A 1 75 ? -9.936 17.040 8.178 1.00 86.31 75 SER A C 1
ATOM 587 O O . SER A 1 75 ? -10.350 18.110 8.602 1.00 86.31 75 SER A O 1
ATOM 589 N N . CYS A 1 76 ? -10.185 15.899 8.816 1.00 84.88 76 CYS A N 1
ATOM 590 C CA . CYS A 1 76 ? -10.954 15.829 10.057 1.00 84.88 76 CYS A CA 1
ATOM 591 C C . CYS A 1 76 ? -10.101 16.008 11.326 1.00 84.88 76 CYS A C 1
ATOM 593 O O . CYS A 1 76 ? -10.633 15.862 12.425 1.00 84.88 76 CYS A O 1
ATOM 595 N N . GLY A 1 77 ? -8.789 16.254 11.211 1.00 87.50 77 GLY A N 1
ATOM 596 C CA . GLY A 1 77 ? -7.880 16.324 12.363 1.00 87.50 77 GLY A CA 1
ATOM 597 C C . GLY A 1 77 ? -7.821 15.022 13.177 1.00 87.50 77 GLY A C 1
ATOM 598 O O . GLY A 1 77 ? -7.474 15.030 14.358 1.00 87.50 77 GLY A O 1
ATOM 599 N N . CYS A 1 78 ? -8.201 13.900 12.567 1.00 90.44 78 CYS A N 1
ATOM 600 C CA . CYS A 1 78 ? -8.210 12.586 13.188 1.00 90.44 78 CYS A CA 1
ATOM 601 C C . CYS A 1 78 ? -6.799 12.001 13.153 1.00 90.44 78 CYS A C 1
ATOM 603 O O . CYS A 1 78 ? -6.114 12.040 12.130 1.00 90.44 78 CYS A O 1
ATOM 605 N N . GLY A 1 79 ? -6.358 11.407 14.260 1.00 92.06 79 GLY A N 1
ATOM 606 C CA . GLY A 1 79 ? -5.096 10.677 14.239 1.00 92.06 79 GLY A CA 1
ATOM 607 C C . GLY A 1 79 ? -5.193 9.409 13.381 1.00 92.06 79 GLY A C 1
ATOM 608 O O . GLY A 1 79 ? -6.282 8.900 13.088 1.00 92.06 79 GLY A O 1
ATOM 609 N N . ILE A 1 80 ? -4.034 8.887 12.991 1.00 96.19 80 ILE A N 1
ATOM 610 C CA . ILE A 1 80 ? -3.919 7.680 12.176 1.00 96.19 80 ILE A CA 1
ATOM 611 C C . ILE A 1 80 ? -2.959 6.729 12.886 1.00 96.19 80 ILE A C 1
ATOM 613 O O . ILE A 1 80 ? -1.806 7.082 13.152 1.00 96.19 80 ILE A O 1
ATOM 617 N N . TRP A 1 81 ? -3.449 5.535 13.197 1.00 96.62 81 TRP A N 1
ATOM 618 C CA . TRP A 1 81 ? -2.736 4.492 13.920 1.00 96.62 81 TRP A 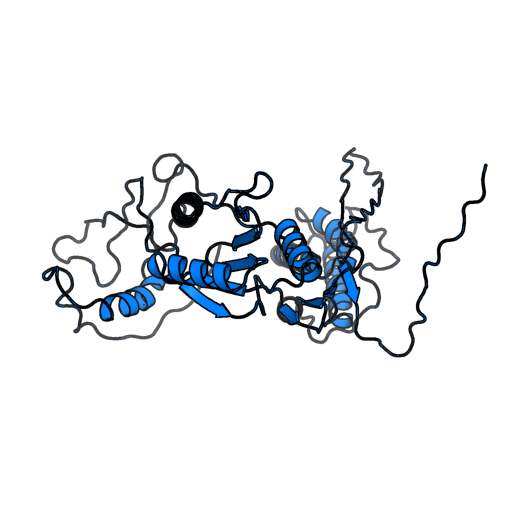CA 1
ATOM 619 C C . TRP A 1 81 ? -2.455 3.312 13.012 1.00 96.62 81 TRP A C 1
ATOM 621 O O . TRP A 1 81 ? -3.251 2.986 12.130 1.00 96.62 81 TRP A O 1
ATOM 631 N N . GLN A 1 82 ? -1.323 2.669 13.252 1.00 97.25 82 GLN A N 1
ATOM 632 C CA . GLN A 1 82 ? -0.909 1.478 12.539 1.00 97.25 82 GLN A CA 1
ATOM 633 C C . GLN A 1 82 ? -0.804 0.310 13.509 1.00 97.25 82 GLN A C 1
ATOM 635 O O . GLN A 1 82 ? -0.208 0.421 14.580 1.00 97.25 82 GLN A O 1
ATOM 640 N N . LEU A 1 83 ? -1.359 -0.826 13.108 1.00 96.56 83 LEU A N 1
ATOM 641 C CA . LEU A 1 83 ? -1.279 -2.077 13.845 1.00 96.56 83 LEU A CA 1
ATOM 642 C C . LEU A 1 83 ? -0.765 -3.172 12.909 1.00 96.56 83 LEU A C 1
ATOM 644 O O . LEU A 1 83 ? -0.973 -3.111 11.701 1.00 96.56 83 LEU A O 1
ATOM 648 N N . ASP A 1 84 ? -0.128 -4.183 13.482 1.00 94.56 84 ASP A N 1
ATOM 649 C CA . ASP A 1 84 ? 0.366 -5.366 12.775 1.00 94.56 84 ASP A CA 1
ATOM 650 C C . ASP A 1 84 ? -0.174 -6.625 13.456 1.00 94.56 84 ASP A C 1
ATOM 652 O O . ASP A 1 84 ? -0.081 -6.769 14.680 1.00 94.56 84 ASP A O 1
ATOM 656 N N . VAL A 1 85 ? -0.757 -7.544 12.689 1.00 91.44 85 VAL A N 1
ATOM 657 C CA . VAL A 1 85 ? -1.222 -8.828 13.218 1.00 91.44 85 VAL A CA 1
ATOM 658 C C . VAL A 1 85 ? -0.139 -9.878 13.048 1.00 91.44 85 VAL A C 1
ATOM 660 O O . VAL A 1 85 ? 0.120 -10.386 11.958 1.00 91.44 85 VAL A O 1
ATOM 663 N N . LYS A 1 86 ? 0.432 -10.319 14.169 1.00 88.00 86 LYS A N 1
ATOM 664 C CA . LYS A 1 86 ? 1.419 -11.394 14.140 1.00 88.00 86 LYS A CA 1
ATOM 665 C C . LYS A 1 86 ? 0.775 -12.706 13.725 1.00 88.00 86 LYS A C 1
ATOM 667 O O . LYS A 1 86 ? -0.207 -13.142 14.325 1.00 88.00 86 LYS A O 1
ATOM 672 N N . ASN A 1 87 ? 1.425 -13.397 12.791 1.00 81.75 87 ASN A N 1
ATOM 673 C CA . ASN A 1 87 ? 1.060 -14.753 12.389 1.00 81.75 87 ASN A CA 1
ATOM 674 C C . ASN A 1 87 ? -0.399 -14.859 11.904 1.00 81.75 87 ASN A C 1
ATOM 676 O O . ASN A 1 87 ? -1.058 -15.873 12.143 1.00 81.75 87 ASN A O 1
ATOM 680 N N . ALA A 1 88 ? -0.897 -13.833 11.211 1.00 80.12 88 ALA A N 1
ATOM 681 C CA . ALA A 1 88 ? -2.267 -13.736 10.704 1.00 80.12 88 ALA A CA 1
ATOM 682 C C . ALA A 1 88 ? -2.757 -15.007 9.984 1.00 80.12 88 ALA A C 1
ATOM 684 O O . ALA A 1 88 ? -3.891 -15.461 10.152 1.00 80.12 88 ALA A O 1
ATOM 685 N N . PHE A 1 89 ? -1.867 -15.661 9.235 1.00 80.12 89 PHE A N 1
ATOM 686 C CA . PHE A 1 89 ? -2.195 -16.881 8.506 1.00 80.12 89 PHE A CA 1
ATOM 687 C C . PHE A 1 89 ? -2.180 -18.148 9.363 1.00 80.12 89 PHE A C 1
ATOM 689 O O . PHE A 1 89 ? -2.696 -19.156 8.907 1.00 80.12 89 PHE A O 1
ATOM 696 N N . ILE A 1 90 ? -1.604 -18.170 10.566 1.00 74.88 90 ILE A N 1
ATOM 697 C CA . ILE A 1 90 ? -1.358 -19.423 11.315 1.00 74.88 90 ILE A CA 1
ATOM 698 C C . ILE A 1 90 ? -2.574 -19.883 12.141 1.00 74.88 90 ILE A C 1
ATOM 700 O O . ILE A 1 90 ? -2.635 -21.015 12.624 1.00 74.88 90 ILE A O 1
ATOM 704 N N . HIS A 1 91 ? -3.602 -19.052 12.278 1.00 66.44 91 HIS A N 1
ATOM 705 C CA . HIS A 1 91 ? -4.697 -19.334 13.210 1.00 66.44 91 HIS A CA 1
ATOM 706 C C . HIS A 1 91 ? -6.054 -19.573 12.548 1.00 66.44 91 HIS A C 1
ATOM 708 O O . HIS A 1 91 ? -7.027 -19.844 13.252 1.00 66.44 91 HIS A O 1
ATOM 714 N N . CYS A 1 92 ? -6.125 -19.549 11.217 1.00 80.31 92 CYS A N 1
ATOM 715 C CA . CYS A 1 92 ? -7.385 -19.742 10.512 1.00 80.31 92 CYS A CA 1
ATOM 716 C C . CYS A 1 92 ? -7.679 -21.226 10.297 1.00 80.31 92 CYS A C 1
ATOM 718 O O . CYS A 1 92 ? -6.795 -22.024 9.988 1.00 80.31 92 CYS A O 1
ATOM 720 N N . TYR A 1 93 ? -8.941 -21.606 10.467 1.00 80.69 93 TYR A N 1
ATOM 721 C CA . TYR A 1 93 ? -9.375 -22.970 10.197 1.00 80.69 93 TYR A CA 1
ATOM 722 C C . TYR A 1 93 ? -9.451 -23.217 8.691 1.00 80.69 93 TYR A C 1
ATOM 724 O O . TYR A 1 93 ? -9.920 -22.371 7.928 1.00 80.69 93 TYR A O 1
ATOM 732 N N . LEU A 1 94 ? -9.000 -24.398 8.273 1.00 78.06 94 LEU A N 1
ATOM 733 C CA . LEU A 1 94 ? -9.161 -24.861 6.901 1.00 78.06 94 LEU A CA 1
ATOM 734 C C . LEU A 1 94 ? -10.546 -25.491 6.738 1.00 78.06 94 LEU A C 1
ATOM 736 O O . LEU A 1 94 ? -10.896 -26.424 7.456 1.00 78.06 94 LEU A O 1
ATOM 740 N N . SER A 1 95 ? -11.322 -25.005 5.770 1.00 74.50 95 SER A N 1
ATOM 741 C CA . SER A 1 95 ? -12.575 -25.652 5.356 1.00 74.50 95 SER A CA 1
ATOM 742 C C . SER A 1 95 ? -12.336 -26.898 4.496 1.00 74.50 95 SER A C 1
ATOM 744 O O . SER A 1 95 ? -13.209 -27.749 4.373 1.00 74.50 95 SER A O 1
ATOM 746 N N . GLU A 1 96 ? -11.158 -26.994 3.882 1.00 75.19 96 GLU A N 1
ATOM 747 C CA . GLU A 1 96 ? -10.769 -28.047 2.944 1.00 75.19 96 GLU A CA 1
ATOM 748 C C . GLU A 1 96 ? -9.772 -29.007 3.611 1.00 75.19 96 GLU A C 1
ATOM 750 O O . GLU A 1 96 ? -8.958 -28.603 4.444 1.00 75.19 96 GLU A O 1
ATOM 755 N N . ALA A 1 97 ? -9.793 -30.284 3.224 1.00 79.69 97 ALA A N 1
ATOM 756 C CA . ALA A 1 97 ? -8.798 -31.244 3.689 1.00 79.69 97 ALA A CA 1
ATOM 757 C C . ALA A 1 97 ? -7.471 -31.030 2.945 1.00 79.69 97 ALA A C 1
ATOM 759 O O . ALA A 1 97 ? -7.306 -31.459 1.804 1.00 79.69 97 ALA A O 1
ATOM 760 N N . VAL A 1 98 ? -6.516 -30.380 3.609 1.00 80.88 98 VAL A N 1
ATOM 761 C CA . VAL A 1 98 ? -5.154 -30.207 3.094 1.00 80.88 98 VAL A CA 1
ATOM 762 C C . VAL A 1 98 ? -4.215 -31.160 3.820 1.00 80.88 98 VAL A C 1
ATOM 764 O O . VAL A 1 98 ? -4.231 -31.250 5.049 1.00 80.88 98 VAL A O 1
ATOM 767 N N . PHE A 1 99 ? -3.378 -31.858 3.058 1.00 82.31 99 PHE A N 1
ATOM 768 C CA . PHE A 1 99 ? -2.344 -32.744 3.580 1.00 82.31 99 PHE A CA 1
ATOM 769 C C . PHE A 1 99 ? -0.963 -32.217 3.192 1.00 82.31 99 PHE A C 1
ATOM 771 O O . PHE A 1 99 ? -0.792 -31.644 2.117 1.00 82.31 99 PHE A O 1
ATOM 778 N N . MET A 1 100 ? 0.023 -32.418 4.059 1.00 82.50 100 MET A N 1
ATOM 779 C CA . MET A 1 100 ? 1.423 -32.089 3.799 1.00 82.50 100 MET A CA 1
ATOM 780 C C . MET A 1 100 ? 2.320 -33.279 4.123 1.00 82.50 100 MET A C 1
ATOM 782 O O . MET A 1 100 ? 1.988 -34.107 4.974 1.00 82.50 100 MET A O 1
ATOM 786 N N . GLN A 1 101 ? 3.476 -33.356 3.467 1.00 83.00 101 GLN A N 1
ATOM 787 C CA . GLN A 1 101 ? 4.527 -34.283 3.880 1.00 83.00 101 GLN A CA 1
ATOM 788 C C . GLN A 1 101 ? 4.942 -34.013 5.327 1.00 83.00 101 GLN A C 1
ATOM 790 O O . GLN A 1 101 ? 4.857 -32.882 5.808 1.00 83.00 101 GLN A O 1
ATOM 795 N N . GLN A 1 102 ? 5.406 -35.054 6.015 1.00 82.44 102 GLN A N 1
ATOM 796 C CA . GLN A 1 102 ? 5.958 -34.885 7.352 1.00 82.44 102 GLN A CA 1
ATOM 797 C C . GLN A 1 102 ? 7.161 -33.930 7.291 1.00 82.44 102 GLN A C 1
ATOM 799 O O . GLN A 1 102 ? 8.046 -34.129 6.454 1.00 82.44 102 GLN A O 1
ATOM 804 N N . PRO A 1 103 ? 7.203 -32.886 8.134 1.00 81.25 103 PRO A N 1
ATOM 805 C CA . PRO A 1 103 ? 8.298 -31.934 8.100 1.00 81.25 103 PRO A CA 1
ATOM 806 C C . PRO A 1 103 ? 9.620 -32.597 8.498 1.00 81.25 103 PRO A C 1
ATOM 808 O O . PRO A 1 103 ? 9.660 -33.485 9.355 1.00 81.25 103 PRO A O 1
ATOM 811 N N . SER A 1 104 ? 10.716 -32.153 7.878 1.00 77.56 104 SER A N 1
ATOM 812 C CA . SER A 1 104 ? 12.063 -32.634 8.190 1.00 77.56 104 SER A CA 1
ATOM 813 C C . SER A 1 104 ? 12.354 -32.476 9.687 1.00 77.56 104 SER A C 1
ATOM 815 O O . SER A 1 104 ? 12.120 -31.412 10.255 1.00 77.56 104 SER A O 1
ATOM 817 N N . GLY A 1 105 ? 12.835 -33.542 10.333 1.00 80.38 105 GLY A N 1
ATOM 818 C CA . GLY A 1 105 ? 13.055 -33.588 11.787 1.00 80.38 105 GLY A CA 1
ATOM 819 C C . GLY A 1 105 ? 11.841 -34.023 12.623 1.00 80.38 105 GLY A C 1
ATOM 820 O O . GLY A 1 105 ? 12.003 -34.318 13.801 1.00 80.38 105 GLY A O 1
ATOM 821 N N . PHE A 1 106 ? 10.653 -34.134 12.017 1.00 77.69 106 PHE A N 1
ATOM 822 C CA . PHE A 1 106 ? 9.415 -34.606 12.660 1.00 77.69 106 PHE A CA 1
ATOM 823 C C . PHE A 1 106 ? 8.824 -35.849 11.983 1.00 77.69 106 PHE A C 1
ATOM 825 O O . PHE A 1 106 ? 7.740 -36.305 12.352 1.00 77.69 106 PHE A O 1
ATOM 832 N N . ALA A 1 107 ? 9.517 -36.395 10.981 1.00 83.12 107 ALA A N 1
ATOM 833 C CA . ALA A 1 107 ? 9.116 -37.628 10.326 1.00 83.12 107 ALA A CA 1
ATOM 834 C C . ALA A 1 107 ? 9.135 -38.784 11.330 1.00 83.12 107 ALA A C 1
ATOM 836 O O . ALA A 1 107 ? 10.153 -39.063 11.961 1.00 83.12 107 ALA A O 1
ATOM 837 N N . ASN A 1 108 ? 8.001 -39.462 11.471 1.00 85.00 108 ASN A N 1
ATOM 838 C CA . ASN A 1 108 ? 7.877 -40.627 12.323 1.00 85.00 108 ASN A CA 1
ATOM 839 C C . ASN A 1 108 ? 8.673 -41.795 11.706 1.00 85.00 108 ASN A C 1
ATOM 841 O O . ASN A 1 108 ? 8.286 -42.269 10.632 1.00 85.00 108 ASN A O 1
ATOM 845 N N . PRO A 1 109 ? 9.720 -42.316 12.379 1.00 86.69 109 PRO A N 1
ATOM 846 C CA . PRO A 1 109 ? 10.536 -43.404 11.838 1.00 86.69 109 PRO A CA 1
ATOM 847 C C . PRO A 1 109 ? 9.736 -44.686 11.581 1.00 86.69 109 PRO A C 1
ATOM 849 O O . PRO A 1 109 ? 10.049 -45.439 10.666 1.00 86.69 109 PRO A O 1
ATOM 852 N N . LEU A 1 110 ? 8.674 -44.919 12.361 1.00 90.94 110 LEU A N 1
ATOM 853 C CA . LEU A 1 110 ? 7.791 -46.081 12.222 1.00 90.94 110 LEU A CA 1
ATOM 854 C C . LEU A 1 110 ? 6.750 -45.902 11.111 1.00 90.94 110 LEU A C 1
ATOM 856 O O . LEU A 1 110 ? 6.100 -46.864 10.709 1.00 90.94 110 LEU A O 1
ATOM 860 N N . ARG A 1 111 ? 6.537 -44.668 10.641 1.00 87.00 111 ARG A N 1
ATOM 861 C CA . ARG A 1 111 ? 5.527 -44.324 9.632 1.00 87.00 111 ARG A CA 1
ATOM 862 C C . ARG A 1 111 ? 6.090 -43.325 8.616 1.00 87.00 111 ARG A C 1
ATOM 864 O O . ARG A 1 111 ? 5.538 -42.232 8.472 1.00 87.00 111 ARG A O 1
ATOM 871 N N . PRO A 1 112 ? 7.154 -43.681 7.878 1.00 85.50 112 PRO A N 1
ATOM 872 C CA . PRO A 1 112 ? 7.855 -42.739 7.004 1.00 85.50 112 PRO A CA 1
ATOM 873 C C . PRO A 1 112 ? 6.990 -42.246 5.834 1.00 85.50 112 PRO A C 1
ATOM 875 O O . PRO A 1 112 ? 7.171 -41.132 5.356 1.00 85.50 112 PRO A O 1
ATOM 878 N N . THR A 1 113 ? 6.011 -43.044 5.396 1.00 86.81 113 THR A N 1
ATOM 879 C CA . THR A 1 113 ? 5.117 -42.730 4.268 1.00 86.81 113 THR A CA 1
ATOM 880 C C . THR A 1 113 ? 3.860 -41.955 4.660 1.00 86.81 113 THR A C 1
ATOM 882 O O . THR A 1 113 ? 3.077 -41.581 3.789 1.00 86.81 113 THR A O 1
ATOM 885 N N . HIS A 1 114 ? 3.620 -41.729 5.955 1.00 85.44 114 HIS A N 1
ATOM 886 C CA . HIS A 1 114 ? 2.446 -40.977 6.385 1.00 85.44 114 HIS A CA 1
ATOM 887 C C . HIS A 1 114 ? 2.563 -39.495 6.024 1.00 85.44 114 HIS A C 1
ATOM 889 O O . HIS A 1 114 ? 3.652 -38.941 5.866 1.00 85.44 114 HIS A O 1
ATOM 895 N N . VAL A 1 115 ? 1.405 -38.850 5.932 1.00 84.94 115 VAL A N 1
ATOM 896 C CA . VAL A 1 115 ? 1.261 -37.415 5.693 1.00 84.94 115 VAL A CA 1
ATOM 897 C C . VAL A 1 115 ? 0.515 -36.773 6.858 1.00 84.94 115 VAL A C 1
ATOM 899 O O . VAL A 1 115 ? -0.287 -37.421 7.534 1.00 84.94 115 VAL A O 1
ATOM 902 N N . CYS A 1 116 ? 0.773 -35.494 7.105 1.00 84.25 116 CYS A N 1
ATOM 903 C CA . CYS A 1 116 ? 0.084 -34.717 8.126 1.00 84.25 116 CYS A CA 1
ATOM 904 C C . CYS A 1 116 ? -1.171 -34.081 7.526 1.00 84.25 116 CYS A C 1
ATOM 906 O O . CYS A 1 116 ? -1.092 -33.423 6.489 1.00 84.25 116 CYS A O 1
ATOM 908 N N . LYS A 1 117 ? -2.323 -34.226 8.187 1.00 84.88 117 LYS A N 1
ATOM 909 C CA . LYS A 1 117 ? -3.527 -33.452 7.861 1.00 84.88 117 LYS A CA 1
ATOM 910 C C . LYS A 1 117 ? -3.458 -32.100 8.566 1.00 84.88 117 LYS A C 1
ATOM 912 O O . LYS A 1 117 ? -3.307 -32.044 9.785 1.00 84.88 117 LYS A O 1
ATOM 917 N N . LEU A 1 118 ? -3.584 -31.019 7.810 1.00 83.81 118 LEU A N 1
ATOM 918 C CA . LEU A 1 118 ? -3.612 -29.671 8.357 1.00 83.81 118 LEU A CA 1
ATOM 919 C C . LEU A 1 118 ? -5.017 -29.336 8.861 1.00 83.81 118 LEU A C 1
ATOM 921 O O . LEU A 1 118 ? -5.998 -29.445 8.130 1.00 83.81 118 LEU A O 1
ATOM 925 N N . HIS A 1 119 ? -5.099 -28.913 10.121 1.00 82.44 119 HIS A N 1
ATOM 926 C CA . HIS A 1 119 ? -6.336 -28.416 10.736 1.00 82.44 119 HIS A CA 1
ATOM 927 C C . HIS A 1 119 ? -6.458 -26.890 10.659 1.00 82.44 119 HIS A C 1
ATOM 929 O O . HIS A 1 119 ? -7.563 -26.347 10.628 1.00 82.44 119 HIS A O 1
ATOM 935 N N . LYS A 1 120 ? -5.316 -26.200 10.626 1.00 83.38 120 LYS A N 1
ATOM 936 C CA . LYS A 1 120 ? -5.208 -24.750 10.490 1.00 83.38 120 LYS A CA 1
ATOM 937 C C . LYS A 1 120 ? -4.320 -24.406 9.306 1.00 83.38 120 LYS A C 1
ATOM 939 O O . LYS A 1 120 ? -3.518 -25.228 8.859 1.00 83.38 120 LYS A O 1
ATOM 944 N N . THR A 1 121 ? -4.491 -23.200 8.797 1.00 84.06 121 THR A N 1
ATOM 945 C CA . THR A 1 121 ? -3.654 -22.648 7.743 1.00 84.06 121 THR A CA 1
ATOM 946 C C . THR A 1 121 ? -2.218 -22.457 8.231 1.00 84.06 121 THR A C 1
ATOM 948 O O . THR A 1 121 ? -1.965 -22.200 9.404 1.00 84.06 121 THR A O 1
ATOM 951 N N . ILE A 1 122 ? -1.272 -22.597 7.307 1.00 83.44 122 ILE A N 1
ATOM 952 C CA . ILE A 1 122 ? 0.149 -22.305 7.500 1.00 83.44 122 ILE A CA 1
ATOM 953 C C . ILE A 1 122 ? 0.628 -21.427 6.344 1.00 83.44 122 ILE A C 1
ATOM 955 O O . ILE A 1 122 ? -0.033 -21.341 5.301 1.00 83.44 122 ILE A O 1
ATOM 959 N N . TYR A 1 123 ? 1.784 -20.791 6.516 1.00 77.56 123 TYR A N 1
ATOM 960 C CA . TYR A 1 123 ? 2.416 -20.023 5.448 1.00 77.56 123 TYR A CA 1
ATOM 961 C C . TYR A 1 123 ? 2.684 -20.897 4.210 1.00 77.56 123 TYR A C 1
ATOM 963 O O . TYR A 1 123 ? 2.975 -22.088 4.304 1.00 77.56 123 TYR A O 1
ATOM 971 N N . GLY A 1 124 ? 2.544 -20.300 3.025 1.00 75.88 124 GLY A N 1
ATOM 972 C CA . GLY A 1 124 ? 2.728 -20.982 1.738 1.00 75.88 124 GLY A CA 1
ATOM 973 C C . GLY A 1 124 ? 1.487 -21.696 1.191 1.00 75.88 124 GLY A C 1
ATOM 974 O O . GLY A 1 124 ? 1.481 -22.068 0.019 1.00 75.88 124 GLY A O 1
ATOM 975 N N . LEU A 1 125 ? 0.413 -21.846 1.975 1.00 81.00 125 LEU A N 1
ATOM 976 C CA . LEU A 1 125 ? -0.868 -22.324 1.447 1.00 81.00 125 LEU A CA 1
ATOM 977 C C . LEU A 1 125 ? -1.548 -21.255 0.584 1.00 81.00 125 LEU A C 1
ATOM 979 O O . LEU A 1 125 ? -1.751 -20.125 1.030 1.00 81.00 125 LEU A O 1
ATOM 983 N N . LYS A 1 126 ? -2.002 -21.640 -0.615 1.00 80.38 126 LYS A N 1
ATOM 984 C CA . LYS A 1 126 ? -2.695 -20.736 -1.552 1.00 80.38 126 LYS A CA 1
ATOM 985 C C . LYS A 1 126 ? -3.986 -20.138 -0.982 1.00 80.38 126 LYS A C 1
ATOM 987 O O . LYS A 1 126 ? -4.379 -19.049 -1.381 1.00 80.38 126 LYS A O 1
ATOM 992 N N . GLN A 1 127 ? -4.652 -20.839 -0.064 1.00 80.69 127 GLN A N 1
ATOM 993 C CA . GLN A 1 127 ? -5.901 -20.394 0.562 1.00 80.69 127 GLN A CA 1
ATOM 994 C C . GLN A 1 127 ? -5.710 -19.619 1.877 1.00 80.69 127 GLN A C 1
ATOM 996 O O . GLN A 1 127 ? -6.683 -19.064 2.389 1.00 80.69 127 GLN A O 1
ATOM 1001 N N . ALA A 1 128 ? -4.496 -19.574 2.441 1.00 85.31 128 ALA A N 1
ATOM 1002 C CA . ALA A 1 128 ? -4.272 -18.978 3.759 1.00 85.31 128 ALA A CA 1
ATOM 1003 C C . ALA A 1 128 ? -4.617 -17.478 3.833 1.00 85.31 128 ALA A C 1
ATOM 1005 O O . ALA A 1 128 ? -5.362 -17.115 4.745 1.00 85.31 128 ALA A O 1
ATOM 1006 N N . PRO A 1 129 ? -4.210 -16.624 2.868 1.00 86.50 129 PRO A N 1
ATOM 1007 C CA . PRO A 1 129 ? -4.573 -15.205 2.895 1.00 86.50 129 PRO A CA 1
ATOM 1008 C C . PRO A 1 129 ? -6.090 -14.987 2.877 1.00 86.50 129 PRO A C 1
ATOM 1010 O O . PRO A 1 129 ? -6.626 -14.186 3.636 1.00 86.50 129 PRO A O 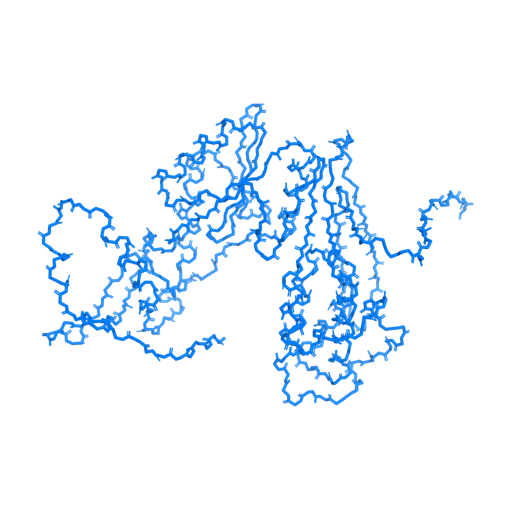1
ATOM 1013 N N . ARG A 1 130 ? -6.814 -15.775 2.072 1.00 86.69 130 ARG A N 1
ATOM 1014 C CA . ARG A 1 130 ? -8.278 -15.696 1.979 1.00 86.69 130 ARG A CA 1
ATOM 1015 C C . ARG A 1 130 ? -8.962 -16.145 3.270 1.00 86.69 130 ARG A C 1
ATOM 1017 O O . ARG A 1 130 ? -9.964 -15.555 3.669 1.00 86.69 130 ARG A O 1
ATOM 1024 N N . ALA A 1 131 ? -8.467 -17.211 3.898 1.00 87.88 131 ALA A N 1
ATOM 1025 C CA . ALA A 1 131 ? -9.000 -17.692 5.170 1.00 87.88 131 ALA A CA 1
ATOM 1026 C C . ALA A 1 131 ? -8.806 -16.648 6.280 1.00 87.88 131 ALA A C 1
ATOM 1028 O O . ALA A 1 131 ? -9.740 -16.391 7.040 1.00 87.88 131 ALA A O 1
ATOM 1029 N N . TRP A 1 132 ? -7.636 -16.003 6.302 1.00 90.69 132 TRP A N 1
ATOM 1030 C CA . TRP A 1 132 ? -7.350 -14.866 7.172 1.00 90.69 132 TRP A CA 1
ATOM 1031 C C . TRP A 1 132 ? -8.320 -13.712 6.952 1.00 90.69 132 TRP A C 1
ATOM 1033 O O . TRP A 1 132 ? -9.030 -13.334 7.884 1.00 90.69 132 TRP A O 1
ATOM 1043 N N . PHE A 1 133 ? -8.441 -13.234 5.714 1.00 91.38 133 PHE A N 1
ATOM 1044 C CA . PHE A 1 133 ? -9.356 -12.147 5.383 1.00 91.38 133 PHE A CA 1
ATOM 1045 C C . PHE A 1 133 ? -10.790 -12.445 5.842 1.00 91.38 133 PHE A C 1
ATOM 1047 O O . PHE A 1 133 ? -11.428 -11.602 6.468 1.00 91.38 133 PHE A O 1
ATOM 1054 N N . LYS A 1 134 ? -11.291 -13.667 5.610 1.00 91.38 134 LYS A N 1
ATOM 1055 C CA . LYS A 1 134 ? -12.627 -14.082 6.070 1.00 91.38 134 LYS A CA 1
ATOM 1056 C C . LYS A 1 134 ? -12.760 -14.056 7.593 1.00 91.38 134 LYS A C 1
ATOM 1058 O O . LYS A 1 134 ? -13.761 -13.553 8.098 1.00 91.38 134 LYS A O 1
ATOM 1063 N N . ARG A 1 135 ? -11.780 -14.601 8.325 1.00 92.00 135 ARG A N 1
ATOM 1064 C CA . ARG A 1 135 ? -11.799 -14.633 9.796 1.00 92.00 135 ARG A CA 1
ATOM 1065 C C . ARG A 1 135 ? -11.788 -13.226 10.383 1.00 92.00 135 ARG A C 1
ATOM 1067 O O . ARG A 1 135 ? -12.542 -12.970 11.325 1.00 92.00 135 ARG A O 1
ATOM 1074 N N . PHE A 1 136 ? -10.946 -12.355 9.832 1.00 93.50 136 PHE A N 1
ATOM 1075 C CA . PHE A 1 136 ? -10.830 -10.968 10.254 1.00 93.50 136 PHE A CA 1
ATOM 1076 C C . PHE A 1 136 ? -12.112 -10.193 9.946 1.00 93.50 136 PHE A C 1
ATOM 1078 O O . PHE A 1 136 ? -12.698 -9.610 10.852 1.00 93.50 136 PHE A O 1
ATOM 1085 N N . SER A 1 137 ? -12.614 -10.275 8.711 1.00 94.19 137 SER A N 1
ATOM 1086 C CA . SER A 1 137 ? -13.853 -9.601 8.293 1.00 94.19 137 SER A CA 1
ATOM 1087 C C . SER A 1 137 ? -15.042 -10.020 9.157 1.00 94.19 137 SER A C 1
ATOM 1089 O O . SER A 1 137 ? -15.790 -9.170 9.626 1.00 94.19 137 SER A O 1
ATOM 1091 N N . ALA A 1 138 ? -15.182 -11.317 9.456 1.00 94.25 138 ALA A N 1
ATOM 1092 C CA . ALA A 1 138 ? -16.244 -11.811 10.332 1.00 94.25 138 ALA A CA 1
ATOM 1093 C C . ALA A 1 138 ? -16.183 -11.201 11.743 1.00 94.25 138 ALA A C 1
ATOM 1095 O O . ALA A 1 138 ? -17.222 -10.868 12.307 1.00 94.25 138 ALA A O 1
ATOM 1096 N N . PHE A 1 139 ? -14.979 -11.018 12.299 1.00 94.88 139 PHE A N 1
ATOM 1097 C CA . PHE A 1 139 ? -14.812 -10.320 13.575 1.00 94.88 139 PHE A CA 1
ATOM 1098 C C . PHE A 1 139 ? -15.213 -8.846 13.470 1.00 94.88 139 PHE A C 1
ATOM 1100 O O . PHE A 1 139 ? -15.951 -8.363 14.323 1.00 94.88 139 PHE A O 1
ATOM 1107 N N . GLN A 1 140 ? -14.795 -8.143 12.411 1.00 95.75 140 GLN A N 1
ATOM 1108 C CA . GLN A 1 140 ? -15.159 -6.734 12.226 1.00 95.75 140 GLN A CA 1
ATOM 1109 C C . GLN A 1 140 ? -16.678 -6.544 12.174 1.00 95.75 140 GLN A C 1
ATOM 1111 O O . GLN A 1 140 ? -17.222 -5.698 12.885 1.00 95.75 140 GLN A O 1
ATOM 1116 N N . LEU A 1 141 ? -17.374 -7.387 11.408 1.00 95.62 141 LEU A N 1
ATOM 1117 C CA . LEU A 1 141 ? -18.836 -7.369 11.330 1.00 95.62 141 LEU A CA 1
ATOM 1118 C C . LEU A 1 141 ? -19.491 -7.662 12.690 1.00 95.62 141 LEU A C 1
ATOM 1120 O O . LEU A 1 141 ? -20.469 -7.014 13.051 1.00 95.62 141 LEU A O 1
ATOM 1124 N N . GLN A 1 142 ? -18.937 -8.594 13.474 1.00 95.12 142 GLN A N 1
ATOM 1125 C CA . GLN A 1 142 ? -19.431 -8.910 14.819 1.00 95.12 142 GLN A CA 1
ATOM 1126 C C . GLN A 1 142 ? -19.291 -7.730 15.794 1.00 95.12 142 GLN A C 1
ATOM 1128 O O . GLN A 1 142 ? -20.157 -7.532 16.642 1.00 95.12 142 GLN A O 1
ATOM 1133 N N . VAL A 1 143 ? -18.218 -6.944 15.673 1.00 93.31 143 VAL A N 1
ATOM 1134 C CA . VAL A 1 143 ? -17.980 -5.737 16.486 1.00 93.31 143 VAL A CA 1
ATOM 1135 C C . VAL A 1 143 ? -18.846 -4.550 16.024 1.00 93.31 143 VAL A C 1
ATOM 1137 O O . VAL A 1 143 ? -18.967 -3.554 16.735 1.00 93.31 143 VAL A O 1
ATOM 1140 N N . GLY A 1 144 ? -19.506 -4.664 14.867 1.00 94.75 144 GLY A N 1
ATOM 1141 C CA . GLY A 1 144 ? -20.430 -3.660 14.336 1.00 94.75 144 GLY A CA 1
ATOM 1142 C C . GLY A 1 144 ? -19.846 -2.781 13.231 1.00 94.75 144 GLY A C 1
ATOM 1143 O O . GLY A 1 144 ? -20.457 -1.777 12.871 1.00 94.75 144 GLY A O 1
ATOM 1144 N N . PHE A 1 145 ? -18.680 -3.127 12.680 1.00 96.75 145 PHE A N 1
ATOM 1145 C CA . PHE A 1 145 ? -18.213 -2.509 11.441 1.00 96.75 145 PHE A CA 1
ATOM 1146 C C . PHE A 1 145 ? -19.053 -2.981 10.253 1.00 96.75 145 PHE A C 1
ATOM 1148 O O . PHE A 1 145 ? -19.621 -4.072 10.249 1.00 96.75 145 PHE A O 1
ATOM 1155 N N . ILE A 1 146 ? -19.071 -2.166 9.207 1.00 96.00 146 ILE A N 1
ATOM 1156 C CA . ILE A 1 146 ? -19.685 -2.464 7.919 1.00 96.00 146 ILE A CA 1
ATOM 1157 C C . ILE A 1 146 ? -18.582 -2.449 6.861 1.00 96.00 146 ILE A C 1
ATOM 1159 O O . ILE A 1 146 ? -17.789 -1.510 6.790 1.00 96.00 146 ILE A O 1
ATOM 1163 N N . GLU A 1 147 ? -18.533 -3.490 6.036 1.00 95.12 147 GLU A N 1
ATOM 1164 C CA . GLU A 1 147 ? -17.635 -3.562 4.881 1.00 95.12 147 GLU A CA 1
ATOM 1165 C C . GLU A 1 147 ? -18.067 -2.560 3.795 1.00 95.12 147 GLU A C 1
ATOM 1167 O O . GLU A 1 147 ? -19.254 -2.418 3.481 1.00 95.12 147 GLU A O 1
ATOM 1172 N N . SER A 1 148 ? -17.106 -1.844 3.212 1.00 93.75 148 SER A N 1
ATOM 1173 C CA . SER A 1 148 ? -17.372 -0.904 2.126 1.00 93.75 148 SER A CA 1
ATOM 1174 C C . SER A 1 148 ? -17.693 -1.623 0.817 1.00 93.75 148 SER A C 1
ATOM 1176 O O . SER A 1 148 ? -17.094 -2.632 0.460 1.00 93.75 148 SER A O 1
ATOM 1178 N N . ARG A 1 149 ? -18.605 -1.041 0.028 1.00 90.12 149 ARG A N 1
ATOM 1179 C CA . ARG A 1 149 ? -18.949 -1.552 -1.312 1.00 90.12 149 ARG A CA 1
ATOM 1180 C C . ARG A 1 149 ? -17.892 -1.227 -2.372 1.00 90.12 149 ARG A C 1
ATOM 1182 O O . ARG A 1 149 ? -17.914 -1.816 -3.447 1.00 90.12 149 ARG A O 1
ATOM 1189 N N . PHE A 1 150 ? -17.005 -0.269 -2.098 1.00 87.69 150 PHE A N 1
ATOM 1190 C CA . PHE A 1 150 ? -16.000 0.213 -3.056 1.00 87.69 150 PHE A CA 1
ATOM 1191 C C . PHE A 1 150 ? -14.653 -0.514 -2.921 1.00 87.69 150 PHE A C 1
ATOM 1193 O O . PHE A 1 150 ? -13.912 -0.678 -3.901 1.00 87.69 150 PHE A O 1
ATOM 1200 N N . ASP A 1 151 ? -14.348 -0.957 -1.702 1.00 90.69 151 ASP A N 1
ATOM 1201 C CA . ASP A 1 151 ? -13.129 -1.669 -1.347 1.00 90.69 151 ASP A CA 1
ATOM 1202 C C . ASP A 1 151 ? -13.436 -2.632 -0.192 1.00 90.69 151 ASP A C 1
ATOM 1204 O O . ASP A 1 151 ? -13.752 -2.201 0.913 1.00 90.69 151 ASP A O 1
ATOM 1208 N N . SER A 1 152 ? -13.358 -3.937 -0.448 1.00 91.75 152 SER A N 1
ATOM 1209 C CA . SER A 1 152 ? -13.655 -4.985 0.541 1.00 91.75 152 SER A CA 1
ATOM 1210 C C . SER A 1 152 ? -12.682 -4.995 1.724 1.00 91.75 152 SER A C 1
ATOM 1212 O O . SER A 1 152 ? -12.961 -5.572 2.767 1.00 91.75 152 SER A O 1
ATOM 1214 N N . SER A 1 153 ? -11.520 -4.356 1.580 1.00 94.81 153 SER A N 1
ATOM 1215 C CA . SER A 1 153 ? -10.538 -4.208 2.655 1.00 94.81 153 SER A CA 1
ATOM 1216 C C . SER A 1 153 ? -10.724 -2.923 3.475 1.00 94.81 153 SER A C 1
ATOM 1218 O O . SER A 1 153 ? -9.889 -2.624 4.330 1.00 94.81 153 SER A O 1
ATOM 1220 N N . LEU A 1 154 ? -11.796 -2.165 3.225 1.00 96.62 154 LEU A N 1
ATOM 1221 C CA . LEU A 1 154 ? -12.189 -0.972 3.972 1.00 96.62 154 LEU A CA 1
ATOM 1222 C C . LEU A 1 154 ? -13.427 -1.279 4.822 1.00 96.62 154 LEU A C 1
ATOM 1224 O O . LEU A 1 154 ? -14.488 -1.623 4.302 1.00 96.62 154 LEU A O 1
ATOM 1228 N N . PHE A 1 155 ? -13.307 -1.067 6.128 1.00 97.44 155 PHE A N 1
ATOM 1229 C CA . PHE A 1 155 ? -14.380 -1.237 7.100 1.00 97.44 155 PHE A CA 1
ATOM 1230 C C . PHE A 1 155 ? -14.691 0.098 7.770 1.00 97.44 155 PHE A C 1
ATOM 1232 O O . PHE A 1 155 ? -13.788 0.847 8.145 1.00 97.44 155 PHE A O 1
ATOM 1239 N N . MET A 1 156 ? -15.976 0.390 7.949 1.00 96.25 156 MET A N 1
ATOM 1240 C CA . MET A 1 156 ? -16.445 1.605 8.609 1.00 96.25 156 MET A CA 1
ATOM 1241 C C . MET A 1 156 ? -17.344 1.248 9.783 1.00 96.25 156 MET A C 1
ATOM 1243 O O . MET A 1 156 ? -18.308 0.501 9.635 1.00 96.25 156 MET A O 1
ATOM 1247 N N . TYR A 1 157 ? -17.044 1.814 10.940 1.00 95.56 157 TYR A N 1
ATOM 1248 C CA . TYR A 1 157 ? -17.920 1.813 12.097 1.00 95.56 157 TYR A CA 1
ATOM 1249 C C . TYR A 1 157 ? -18.471 3.220 12.276 1.00 95.56 157 TYR A C 1
ATOM 1251 O O . TYR A 1 157 ? -17.731 4.201 12.181 1.00 95.56 157 TYR A O 1
ATOM 1259 N N . ARG A 1 158 ? -19.770 3.321 12.542 1.00 92.38 158 ARG A N 1
ATOM 1260 C CA . ARG A 1 158 ? -20.429 4.596 12.797 1.00 92.38 158 ARG A CA 1
ATOM 1261 C C . ARG A 1 158 ? -21.455 4.434 13.905 1.00 92.38 158 ARG A C 1
ATOM 1263 O O . ARG A 1 158 ? -22.358 3.612 13.784 1.00 92.38 158 ARG A O 1
ATOM 1270 N N . ASP A 1 159 ? -21.342 5.271 14.925 1.00 86.75 159 ASP A N 1
ATOM 1271 C CA . ASP A 1 159 ? -22.437 5.555 15.847 1.00 86.75 159 ASP A CA 1
ATOM 1272 C C . ASP A 1 159 ? -23.044 6.939 15.531 1.00 86.75 159 ASP A C 1
ATOM 1274 O O . ASP A 1 159 ? -22.744 7.553 14.502 1.00 86.75 159 ASP A O 1
ATOM 1278 N N . CYS A 1 160 ? -23.958 7.428 16.370 1.00 82.06 160 CYS A N 1
ATOM 1279 C CA . CYS A 1 160 ? -24.649 8.696 16.126 1.00 82.06 160 CYS A CA 1
ATOM 1280 C C . CYS A 1 160 ? -23.701 9.906 16.006 1.00 82.06 160 CYS A C 1
ATOM 1282 O O . CYS A 1 160 ? -24.059 10.877 15.341 1.00 82.06 160 CYS A O 1
ATOM 1284 N N . LEU A 1 161 ? -22.523 9.862 16.639 1.00 86.75 161 LEU A N 1
ATOM 1285 C CA . LEU A 1 161 ? -21.611 11.002 16.788 1.00 86.75 161 LEU A CA 1
ATOM 1286 C C . LEU A 1 161 ? -20.197 10.731 16.267 1.00 86.75 161 LEU A C 1
ATOM 1288 O O . LEU A 1 161 ? -19.447 11.674 16.014 1.00 86.75 161 LEU A O 1
ATOM 1292 N N . HIS A 1 162 ? -19.809 9.468 16.138 1.00 89.88 162 HIS A N 1
ATOM 1293 C CA . HIS A 1 162 ? -18.436 9.068 15.900 1.00 89.88 162 HIS A CA 1
ATOM 1294 C C . HIS A 1 162 ? -18.317 8.089 14.742 1.00 89.88 162 HIS A C 1
ATOM 1296 O O . HIS A 1 162 ? -19.187 7.254 14.487 1.00 89.88 162 HIS A O 1
ATOM 1302 N N . VAL A 1 163 ? -17.200 8.213 14.034 1.00 92.94 163 VAL A N 1
ATOM 1303 C CA . VAL A 1 163 ? -16.829 7.349 12.920 1.00 92.94 163 VAL A CA 1
ATOM 1304 C C . VAL A 1 163 ? -15.442 6.786 13.196 1.00 92.94 163 VAL A C 1
ATOM 1306 O O . VAL A 1 163 ? -14.537 7.517 13.602 1.00 92.94 163 VAL A O 1
ATOM 1309 N N . MET A 1 164 ? -15.274 5.492 12.944 1.00 96.19 164 MET A N 1
ATOM 1310 C CA . MET A 1 164 ? -13.973 4.837 12.856 1.00 96.19 164 MET A CA 1
ATOM 1311 C C . MET A 1 164 ? -13.847 4.152 11.499 1.00 96.19 164 MET A C 1
ATOM 1313 O O . MET A 1 164 ? -14.794 3.544 11.000 1.00 96.19 164 MET A O 1
ATOM 1317 N N . ILE A 1 165 ? -12.666 4.246 10.906 1.00 97.06 165 ILE A N 1
ATOM 1318 C CA . ILE A 1 165 ? -12.349 3.702 9.592 1.00 97.06 165 ILE A CA 1
ATOM 1319 C C . ILE A 1 165 ? -11.126 2.806 9.736 1.00 97.06 165 ILE A C 1
ATOM 1321 O O . ILE A 1 165 ? -10.091 3.238 10.245 1.00 97.06 165 ILE A O 1
ATOM 1325 N N . LEU A 1 166 ? -11.252 1.568 9.268 1.00 97.62 166 LEU A N 1
ATOM 1326 C CA . LEU A 1 166 ? -10.216 0.547 9.312 1.00 97.62 166 LEU A CA 1
ATOM 1327 C C . LEU A 1 166 ? -9.880 0.096 7.890 1.00 97.62 166 LEU A C 1
ATOM 1329 O O . LEU A 1 166 ? -10.762 -0.299 7.129 1.00 97.62 166 LEU A O 1
ATOM 1333 N N . LEU A 1 167 ? -8.594 0.115 7.555 1.00 97.06 167 LEU A N 1
ATOM 1334 C CA . LEU A 1 167 ? -8.037 -0.466 6.339 1.00 97.06 167 LEU A CA 1
ATOM 1335 C C . LEU A 1 167 ? -7.243 -1.719 6.689 1.00 97.06 167 LEU A C 1
ATOM 1337 O O . LEU A 1 167 ? -6.412 -1.682 7.595 1.00 97.06 167 LEU A O 1
ATOM 1341 N N . LEU A 1 168 ? -7.462 -2.798 5.941 1.00 95.31 168 LEU A N 1
ATOM 1342 C CA . LEU A 1 168 ? -6.711 -4.044 6.067 1.00 95.31 168 LEU A CA 1
ATOM 1343 C C . LEU A 1 168 ? -5.856 -4.288 4.818 1.00 95.31 168 LEU A C 1
ATOM 1345 O O . LEU A 1 168 ? -6.379 -4.522 3.725 1.00 95.31 168 LEU A O 1
ATOM 1349 N N . TYR A 1 169 ? -4.538 -4.321 4.988 1.00 92.19 169 TYR A N 1
ATOM 1350 C CA . TYR A 1 169 ? -3.617 -4.839 3.984 1.00 92.19 169 TYR A CA 1
ATOM 1351 C C . TYR A 1 169 ? -2.930 -6.087 4.521 1.00 92.19 169 TYR A C 1
ATOM 1353 O O . TYR A 1 169 ? -1.921 -5.998 5.209 1.00 92.19 169 TYR A O 1
ATOM 1361 N N . VAL A 1 170 ? -3.450 -7.263 4.167 1.00 88.88 170 VAL A N 1
ATOM 1362 C CA . VAL A 1 170 ? -2.890 -8.544 4.620 1.00 88.88 170 VAL A CA 1
ATOM 1363 C C . VAL A 1 170 ? -2.788 -8.562 6.155 1.00 88.88 170 VAL A C 1
ATOM 1365 O O . VAL A 1 170 ? -3.826 -8.711 6.795 1.00 88.88 170 VAL A O 1
ATOM 136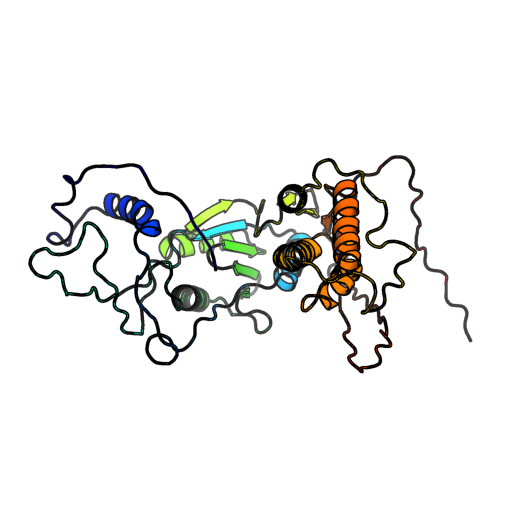8 N N . ASP A 1 171 ? -1.604 -8.354 6.729 1.00 90.44 171 ASP A N 1
ATOM 1369 C CA . ASP A 1 171 ? -1.353 -8.387 8.175 1.00 90.44 171 ASP A CA 1
ATOM 1370 C C . ASP A 1 171 ? -1.271 -6.972 8.786 1.00 90.44 171 ASP A C 1
ATOM 1372 O O . ASP A 1 171 ? -1.439 -6.812 9.997 1.00 90.44 171 ASP A O 1
ATOM 1376 N N . ASP A 1 172 ? -1.078 -5.943 7.953 1.00 93.12 172 ASP A N 1
ATOM 1377 C CA . ASP A 1 172 ? -1.017 -4.542 8.356 1.00 93.12 172 ASP A CA 1
ATOM 1378 C C . ASP A 1 172 ? -2.420 -3.920 8.411 1.00 93.12 172 ASP A C 1
ATOM 1380 O O . ASP A 1 172 ? -3.253 -4.087 7.511 1.00 93.12 172 ASP A O 1
ATOM 1384 N N . ILE A 1 173 ? -2.669 -3.131 9.452 1.00 95.94 173 ILE A N 1
ATOM 1385 C CA . ILE A 1 173 ? -3.929 -2.425 9.673 1.00 95.94 173 ILE A CA 1
ATOM 1386 C C . ILE A 1 173 ? -3.641 -0.937 9.833 1.00 95.94 173 ILE A C 1
ATOM 1388 O O . ILE A 1 173 ? -2.779 -0.544 10.618 1.00 95.94 173 ILE A O 1
ATOM 1392 N N . VAL A 1 174 ? -4.416 -0.105 9.140 1.00 97.25 174 VAL A N 1
ATOM 1393 C CA . VAL A 1 174 ? -4.466 1.342 9.383 1.00 97.25 174 VAL A CA 1
ATOM 1394 C C . VAL A 1 174 ? -5.827 1.685 9.964 1.00 97.25 174 VAL A C 1
ATOM 1396 O O . VAL A 1 174 ? -6.856 1.316 9.402 1.00 97.25 174 VAL A O 1
ATOM 1399 N N . LEU A 1 175 ? -5.834 2.389 11.090 1.00 97.44 175 LEU A N 1
ATOM 1400 C CA . LEU A 1 175 ? -7.035 2.752 11.829 1.00 97.44 175 LEU A CA 1
ATOM 1401 C C . LEU A 1 175 ? -7.066 4.262 12.065 1.00 97.44 175 LEU A C 1
ATOM 1403 O O . LEU A 1 175 ? -6.097 4.854 12.536 1.00 97.44 175 LEU A O 1
ATOM 1407 N N . THR A 1 176 ? -8.195 4.890 11.770 1.00 96.50 176 THR A N 1
ATOM 1408 C CA . THR A 1 176 ? -8.446 6.302 12.071 1.00 96.50 176 THR A CA 1
ATOM 1409 C C . THR A 1 176 ? -9.865 6.473 12.594 1.00 96.50 176 THR A C 1
ATOM 1411 O O . THR A 1 176 ? -10.729 5.628 12.362 1.00 96.50 176 THR A O 1
ATOM 1414 N N . GLY A 1 177 ? -10.125 7.546 13.331 1.00 94.38 177 GLY A N 1
ATOM 1415 C CA . GLY A 1 177 ? -11.459 7.820 13.837 1.00 94.38 177 GLY A CA 1
ATOM 1416 C C . GLY A 1 177 ? -11.560 9.145 14.570 1.00 94.38 177 GLY A C 1
ATOM 1417 O O . GLY A 1 177 ? -10.560 9.711 15.010 1.00 94.38 177 GLY A O 1
ATOM 1418 N N . SER A 1 178 ? -12.795 9.615 14.718 1.00 93.50 178 SER A N 1
ATOM 1419 C CA . SER A 1 178 ? -13.115 10.906 15.333 1.00 93.50 178 SER A CA 1
ATOM 1420 C C . SER A 1 178 ? -13.016 10.902 16.862 1.00 93.50 178 SER A C 1
ATOM 1422 O O . SER A 1 178 ? -12.951 11.965 17.472 1.00 93.50 178 SER A O 1
ATOM 1424 N N . ASN A 1 179 ? -13.040 9.725 17.499 1.00 93.50 179 ASN A N 1
ATOM 1425 C CA . ASN A 1 179 ? -12.988 9.577 18.953 1.00 93.50 179 ASN A CA 1
ATOM 1426 C C . ASN A 1 179 ? -11.816 8.662 19.369 1.00 93.50 179 ASN A C 1
ATOM 1428 O O . ASN A 1 179 ? -11.900 7.442 19.192 1.00 93.50 179 ASN A O 1
ATOM 1432 N N . PRO A 1 180 ? -10.737 9.215 19.957 1.00 92.75 180 PRO A N 1
ATOM 1433 C CA . PRO A 1 180 ? -9.582 8.427 20.383 1.00 92.75 180 PRO A CA 1
ATOM 1434 C C . PRO A 1 180 ? -9.911 7.355 21.430 1.00 92.75 180 PRO A C 1
ATOM 1436 O O . PRO A 1 180 ? -9.366 6.258 21.371 1.00 92.75 180 PRO A O 1
ATOM 1439 N N . SER A 1 181 ? -10.809 7.629 22.379 1.00 93.81 181 SER A N 1
ATOM 1440 C CA . SER A 1 181 ? -11.167 6.667 23.430 1.00 93.81 181 SER A CA 1
ATOM 1441 C C . SER A 1 181 ? -11.854 5.429 22.855 1.00 93.81 181 SER A C 1
ATOM 1443 O O . SER A 1 181 ? -11.520 4.308 23.236 1.00 93.81 181 SER A O 1
ATOM 1445 N N . GLN A 1 182 ? -12.769 5.621 21.902 1.00 92.94 182 GLN A N 1
ATOM 1446 C CA . GLN A 1 182 ? -13.428 4.523 21.193 1.00 92.94 182 GLN A CA 1
ATOM 1447 C C . GLN A 1 182 ? -12.433 3.736 20.331 1.00 92.94 182 GLN A C 1
ATOM 1449 O O . GLN A 1 182 ? -12.454 2.505 20.330 1.00 92.94 182 GLN A O 1
ATOM 1454 N N . LEU A 1 183 ? -11.512 4.443 19.671 1.00 94.81 183 LEU A N 1
ATOM 1455 C CA . LEU A 1 183 ? -10.443 3.849 18.875 1.00 94.81 183 LEU A CA 1
ATOM 1456 C C . LEU A 1 183 ? -9.550 2.934 19.728 1.00 94.81 183 LEU A C 1
ATOM 1458 O O . LEU A 1 183 ? -9.338 1.779 19.366 1.00 94.81 183 LEU A O 1
ATOM 1462 N N . PHE A 1 184 ? -9.078 3.392 20.892 1.00 95.12 184 PHE A N 1
ATOM 1463 C CA . PHE A 1 184 ? -8.248 2.567 21.780 1.00 95.12 184 PHE A CA 1
ATOM 1464 C C . PHE A 1 184 ? -9.022 1.415 22.430 1.00 95.12 184 PHE A C 1
ATOM 1466 O O . PHE A 1 184 ? -8.465 0.329 22.601 1.00 95.12 184 PHE A O 1
ATOM 1473 N N . ALA A 1 185 ? -10.307 1.602 22.744 1.00 94.75 185 ALA A N 1
ATOM 1474 C CA . ALA A 1 185 ? -11.162 0.509 23.203 1.00 94.75 185 ALA A CA 1
ATOM 1475 C C . ALA A 1 185 ? -11.296 -0.586 22.130 1.00 94.75 185 ALA A C 1
ATOM 1477 O O . ALA A 1 185 ? -11.218 -1.776 22.443 1.00 94.75 185 ALA A O 1
ATOM 1478 N N . PHE A 1 186 ? -11.426 -0.193 20.860 1.00 95.25 186 PHE A N 1
ATOM 1479 C CA . PHE A 1 186 ? -11.428 -1.129 19.742 1.00 95.25 186 PHE A CA 1
ATOM 1480 C C . PHE A 1 186 ? -10.072 -1.825 19.559 1.00 95.25 186 PHE A C 1
ATOM 1482 O O . PHE A 1 186 ? -10.050 -3.044 19.412 1.00 95.25 186 PHE A O 1
ATOM 1489 N N . ILE A 1 187 ? -8.944 -1.105 19.636 1.00 95.62 187 ILE A N 1
ATOM 1490 C CA . ILE A 1 187 ? -7.601 -1.721 19.593 1.00 95.62 187 ILE A CA 1
ATOM 1491 C C . ILE A 1 187 ? -7.465 -2.781 20.691 1.00 95.62 187 ILE A C 1
ATOM 1493 O O . ILE A 1 187 ? -6.982 -3.884 20.433 1.00 95.62 187 ILE A O 1
ATOM 1497 N N . HIS A 1 188 ? -7.938 -2.484 21.902 1.00 95.00 188 HIS A N 1
ATOM 1498 C CA . HIS A 1 188 ? -7.936 -3.445 22.998 1.00 95.00 188 HIS A CA 1
ATOM 1499 C C . HIS A 1 188 ? -8.799 -4.677 22.679 1.00 95.00 188 HIS A C 1
ATOM 1501 O O . HIS A 1 188 ? -8.326 -5.804 22.825 1.00 95.00 188 HIS A O 1
ATOM 1507 N N . ALA A 1 189 ? -10.024 -4.492 22.176 1.00 94.38 189 ALA A N 1
ATOM 1508 C CA . ALA A 1 189 ? -10.882 -5.604 21.759 1.00 94.38 189 ALA A CA 1
ATOM 1509 C C . ALA A 1 189 ? -10.228 -6.460 20.657 1.00 94.38 189 ALA A C 1
ATOM 1511 O O . ALA A 1 189 ? -10.247 -7.688 20.723 1.00 94.38 189 ALA A O 1
ATOM 1512 N N . LEU A 1 190 ? -9.582 -5.814 19.684 1.00 94.50 190 LEU A N 1
ATOM 1513 C CA . LEU A 1 190 ? -8.837 -6.473 18.616 1.00 94.50 190 LEU A CA 1
ATOM 1514 C C . LEU A 1 190 ? -7.647 -7.273 19.165 1.00 94.50 190 LEU A C 1
ATOM 1516 O O . LEU A 1 190 ? -7.381 -8.365 18.678 1.00 94.50 190 LEU A O 1
ATOM 1520 N N . SER A 1 191 ? -6.964 -6.762 20.194 1.00 93.75 191 SER A N 1
ATOM 1521 C CA . SER A 1 191 ? -5.828 -7.432 20.846 1.00 93.75 191 SER A CA 1
ATOM 1522 C C . SER A 1 191 ? -6.220 -8.639 21.708 1.00 93.75 191 SER A C 1
ATOM 1524 O O . SER A 1 191 ? -5.390 -9.513 21.955 1.00 93.75 191 SER A O 1
ATOM 1526 N N . ILE A 1 192 ? -7.477 -8.700 22.164 1.00 93.12 192 ILE A N 1
ATOM 1527 C CA . ILE A 1 192 ? -8.025 -9.882 22.843 1.00 93.12 192 ILE A CA 1
ATOM 1528 C C . ILE A 1 192 ? -8.245 -11.006 21.829 1.00 93.12 192 ILE A C 1
ATOM 1530 O O . ILE A 1 192 ? -7.946 -12.164 22.117 1.00 93.12 192 ILE A O 1
ATOM 1534 N N . GLU A 1 193 ? -8.764 -10.669 20.647 1.00 92.38 193 GLU A N 1
ATOM 1535 C CA . GLU A 1 193 ? -9.076 -11.652 19.610 1.00 92.38 193 GLU A CA 1
ATOM 1536 C C . GLU A 1 193 ? -7.838 -12.093 18.814 1.00 92.38 193 GLU A C 1
ATOM 1538 O O . GLU A 1 193 ? -7.658 -13.276 18.523 1.00 92.38 193 GLU A O 1
ATOM 1543 N N . PHE A 1 194 ? -6.973 -11.149 18.451 1.00 91.56 194 PHE A N 1
ATOM 1544 C CA . PHE A 1 194 ? -5.809 -11.383 17.605 1.00 91.56 194 PHE A CA 1
ATOM 1545 C C . PHE A 1 194 ? -4.524 -10.961 18.309 1.00 91.56 194 PHE A C 1
ATOM 1547 O O . PHE A 1 194 ? -4.498 -10.041 19.122 1.00 91.56 194 PHE A O 1
ATOM 1554 N N . LYS A 1 195 ? -3.405 -11.594 17.940 1.00 91.06 195 LYS A N 1
ATOM 1555 C CA . LYS A 1 195 ? -2.074 -11.220 18.434 1.00 91.06 195 LYS A CA 1
ATOM 1556 C C . LYS A 1 195 ? -1.585 -9.947 17.735 1.00 91.06 195 LYS A C 1
ATOM 1558 O O . LYS A 1 195 ? -0.718 -9.992 16.864 1.00 91.06 195 LYS A O 1
ATOM 1563 N N . VAL A 1 196 ? -2.175 -8.820 18.114 1.00 93.81 196 VAL A N 1
ATOM 1564 C CA . VAL A 1 196 ? -1.897 -7.500 17.546 1.00 93.81 196 VAL A CA 1
ATOM 1565 C C . VAL A 1 196 ? -0.660 -6.887 18.193 1.00 93.81 196 VAL A C 1
ATOM 1567 O O . VAL A 1 196 ? -0.466 -6.950 19.407 1.00 93.81 196 VAL A O 1
ATOM 1570 N N . LYS A 1 197 ? 0.174 -6.261 17.371 1.00 94.75 197 LYS A N 1
ATOM 1571 C CA . LYS A 1 197 ? 1.228 -5.345 17.779 1.00 94.75 197 LYS A CA 1
ATOM 1572 C C . LYS A 1 197 ? 0.799 -3.931 17.405 1.00 94.75 197 LYS A C 1
ATOM 1574 O O . LYS A 1 197 ? 0.604 -3.634 16.231 1.00 94.75 197 LYS A O 1
ATOM 1579 N N . ASP A 1 198 ? 0.682 -3.066 18.403 1.00 94.44 198 ASP A N 1
ATOM 1580 C CA . ASP A 1 198 ? 0.487 -1.637 18.174 1.00 94.44 198 ASP A CA 1
ATOM 1581 C C . ASP A 1 198 ? 1.816 -1.015 17.713 1.00 94.44 198 ASP A C 1
ATOM 1583 O O . ASP A 1 198 ? 2.840 -1.148 18.393 1.00 94.44 198 ASP A O 1
ATOM 1587 N N . LEU A 1 199 ? 1.820 -0.410 16.523 1.00 95.12 199 LEU A N 1
ATOM 1588 C CA . LEU A 1 199 ? 2.971 0.299 15.956 1.00 95.12 199 LEU A CA 1
ATOM 1589 C C . LEU A 1 199 ? 2.893 1.813 16.217 1.00 95.12 199 LEU A C 1
ATOM 1591 O O . LEU A 1 199 ? 3.818 2.546 15.868 1.00 95.12 199 LEU A O 1
ATOM 1595 N N . GLY A 1 200 ? 1.833 2.275 16.884 1.00 95.31 200 GLY A N 1
ATOM 1596 C CA . GLY A 1 200 ? 1.599 3.664 17.234 1.00 95.31 200 GLY A CA 1
ATOM 1597 C C . GLY A 1 200 ? 1.057 4.470 16.059 1.00 95.31 200 GLY A C 1
ATOM 1598 O O . GLY A 1 200 ? 0.239 3.994 15.270 1.00 95.31 200 GLY A O 1
ATOM 1599 N N . ARG A 1 201 ? 1.490 5.731 15.958 1.00 95.19 201 ARG A N 1
ATOM 1600 C CA . ARG A 1 201 ? 1.124 6.594 14.829 1.00 95.19 201 ARG A CA 1
ATOM 1601 C C . ARG A 1 201 ? 1.689 6.035 13.525 1.00 95.19 201 ARG A C 1
ATOM 1603 O O . ARG A 1 201 ? 2.789 5.492 13.501 1.00 95.19 201 ARG A O 1
ATOM 1610 N N . LEU A 1 202 ? 0.946 6.211 12.438 1.00 96.38 202 LEU A N 1
ATOM 1611 C CA . LEU A 1 202 ? 1.364 5.782 11.106 1.00 96.38 202 LEU A CA 1
ATOM 1612 C C . LEU A 1 202 ? 2.641 6.517 10.668 1.00 96.38 202 LEU A C 1
ATOM 1614 O O . LEU A 1 202 ? 2.586 7.716 10.407 1.00 96.38 202 LEU A O 1
ATOM 1618 N N . TYR A 1 203 ? 3.759 5.799 10.554 1.00 95.12 203 TYR A N 1
ATOM 1619 C CA . TYR A 1 203 ? 5.034 6.338 10.050 1.00 95.12 203 TYR A CA 1
ATOM 1620 C C . TYR A 1 203 ? 5.523 5.643 8.779 1.00 95.12 203 TYR A C 1
ATOM 1622 O O . TYR A 1 203 ? 6.237 6.251 7.984 1.00 95.12 203 TYR A O 1
ATOM 1630 N N . TYR A 1 204 ? 5.169 4.371 8.579 1.00 93.75 204 TYR A N 1
ATOM 1631 C CA . TYR A 1 204 ? 5.595 3.613 7.409 1.00 93.75 204 TYR A CA 1
ATOM 1632 C C . TYR A 1 204 ? 4.592 2.514 7.077 1.00 93.75 204 TYR A C 1
ATOM 1634 O O . TYR A 1 204 ? 4.389 1.598 7.871 1.00 93.75 204 TYR A O 1
ATOM 1642 N N . PHE A 1 205 ? 3.997 2.565 5.891 1.00 92.25 205 PHE A N 1
ATOM 1643 C CA . PHE A 1 205 ? 2.985 1.604 5.466 1.00 92.25 205 PHE A CA 1
ATOM 1644 C C . PHE A 1 205 ? 3.166 1.263 3.996 1.00 92.25 205 PHE A C 1
ATOM 1646 O O . PHE A 1 205 ? 3.150 2.139 3.137 1.00 92.25 205 PHE A O 1
ATOM 1653 N N . LEU A 1 206 ? 3.378 -0.024 3.710 1.00 88.81 206 LEU A N 1
ATOM 1654 C CA . LEU A 1 206 ? 3.558 -0.539 2.350 1.00 88.81 206 LEU A CA 1
ATOM 1655 C C . LEU A 1 206 ? 4.656 0.197 1.565 1.00 88.81 206 LEU A C 1
ATOM 1657 O O . LEU A 1 206 ? 4.480 0.559 0.412 1.00 88.81 206 LEU A O 1
ATOM 1661 N N . GLY A 1 207 ? 5.807 0.489 2.162 1.00 89.81 207 GLY A N 1
ATOM 1662 C CA . GLY A 1 207 ? 6.849 1.216 1.424 1.00 89.81 207 GLY A CA 1
ATOM 1663 C C . GLY A 1 207 ? 6.625 2.723 1.291 1.00 89.81 207 GLY A C 1
ATOM 1664 O O . GLY A 1 207 ? 7.479 3.384 0.707 1.00 89.81 207 GLY A O 1
ATOM 1665 N N . ILE A 1 208 ? 5.524 3.253 1.831 1.00 93.62 208 ILE A N 1
ATOM 1666 C CA . ILE A 1 208 ? 5.230 4.684 1.914 1.00 93.62 208 ILE A CA 1
ATOM 1667 C C . ILE A 1 208 ? 5.648 5.173 3.297 1.00 93.62 208 ILE A C 1
ATOM 1669 O O . ILE A 1 208 ? 5.194 4.660 4.318 1.00 93.62 208 ILE A O 1
ATOM 1673 N N . GLU A 1 209 ? 6.514 6.170 3.324 1.00 95.62 209 GLU A N 1
ATOM 1674 C CA . GLU A 1 209 ? 6.956 6.890 4.510 1.00 95.62 209 GLU A CA 1
ATOM 1675 C C . GLU A 1 209 ? 5.977 8.038 4.778 1.00 95.62 209 GLU A C 1
ATOM 1677 O O . GLU A 1 209 ? 5.602 8.763 3.857 1.00 95.62 209 GLU A O 1
ATOM 1682 N N . VAL A 1 210 ? 5.563 8.206 6.033 1.00 95.56 210 VAL A N 1
ATOM 1683 C CA . VAL A 1 210 ? 4.595 9.227 6.449 1.00 95.56 210 VAL A CA 1
ATOM 1684 C C . VAL A 1 210 ? 5.251 10.162 7.456 1.00 95.56 210 VAL A C 1
ATOM 1686 O O . VAL A 1 210 ? 5.547 9.782 8.589 1.00 95.56 210 VAL A O 1
ATOM 1689 N N . SER A 1 211 ? 5.456 11.408 7.041 1.00 94.56 211 SER A N 1
ATOM 1690 C CA . SER A 1 211 ? 5.972 12.479 7.894 1.00 94.56 211 SER A CA 1
ATOM 1691 C C . SER A 1 211 ? 4.822 13.360 8.363 1.00 94.56 211 SER A C 1
ATOM 1693 O O . SER A 1 211 ? 4.113 13.937 7.546 1.00 94.56 211 SER A O 1
ATOM 1695 N N . HIS A 1 212 ? 4.632 13.475 9.677 1.00 92.88 212 HIS A N 1
ATOM 1696 C CA . HIS A 1 212 ? 3.581 14.314 10.261 1.00 92.88 212 HIS A CA 1
ATOM 1697 C C . HIS A 1 212 ? 4.084 15.746 10.436 1.00 92.88 212 HIS A C 1
ATOM 1699 O O . HIS A 1 212 ? 5.088 15.973 11.111 1.00 92.88 212 HIS A O 1
ATOM 1705 N N . LEU A 1 213 ? 3.368 16.705 9.856 1.00 89.44 213 LEU A N 1
ATOM 1706 C CA . LEU A 1 213 ? 3.506 18.134 10.121 1.00 89.44 213 LEU A CA 1
ATOM 1707 C C . LEU A 1 213 ? 2.302 18.606 10.953 1.00 89.44 213 LEU A C 1
ATOM 1709 O O . LEU A 1 213 ? 1.422 17.817 11.289 1.00 89.44 213 LEU A O 1
ATOM 1713 N N . LYS A 1 214 ? 2.275 19.888 11.337 1.00 84.00 214 LYS A N 1
ATOM 1714 C CA . LYS A 1 214 ? 1.265 20.427 12.266 1.00 84.00 214 LYS A CA 1
ATOM 1715 C C . LYS A 1 214 ? -0.175 20.157 11.804 1.00 84.00 214 LYS A C 1
ATOM 1717 O O . LYS A 1 214 ? -0.964 19.651 12.591 1.00 84.00 214 LYS A O 1
ATOM 1722 N N . ASP A 1 215 ? -0.460 20.451 10.538 1.00 84.88 215 ASP A N 1
ATOM 1723 C CA . ASP A 1 215 ? -1.799 20.376 9.940 1.00 84.88 215 ASP A CA 1
ATOM 1724 C C . ASP A 1 215 ? -1.774 19.604 8.604 1.00 84.88 215 ASP A C 1
ATOM 1726 O O . ASP A 1 215 ? -2.605 19.809 7.722 1.00 84.88 215 ASP A O 1
ATOM 1730 N N . SER A 1 216 ? -0.770 18.749 8.401 1.00 89.62 216 SER A N 1
ATOM 1731 C CA . SER A 1 216 ? -0.611 17.970 7.173 1.00 89.62 216 SER A CA 1
ATOM 1732 C C . SER A 1 216 ? 0.233 16.720 7.402 1.00 89.62 216 SER A C 1
ATOM 1734 O O . SER A 1 216 ? 0.964 16.610 8.387 1.00 89.62 216 SER A O 1
ATOM 1736 N N . ILE A 1 217 ? 0.150 15.769 6.478 1.00 93.44 217 ILE A N 1
ATOM 1737 C CA . ILE A 1 217 ? 1.094 14.654 6.385 1.00 93.44 217 ILE A CA 1
ATOM 1738 C C . ILE A 1 217 ? 1.754 14.666 5.014 1.00 93.44 217 ILE A C 1
ATOM 1740 O O . ILE A 1 217 ? 1.108 14.951 4.010 1.00 93.44 217 ILE A O 1
ATOM 1744 N N . HIS A 1 218 ? 3.038 14.343 4.973 1.00 93.56 218 HIS A N 1
ATOM 1745 C CA . HIS A 1 218 ? 3.809 14.234 3.745 1.00 93.56 218 HIS A CA 1
ATOM 1746 C C . HIS A 1 218 ? 4.175 12.769 3.493 1.00 93.56 218 HIS A C 1
ATOM 1748 O O . HIS A 1 218 ? 4.753 12.111 4.361 1.00 93.56 218 HIS A O 1
ATOM 1754 N N . LEU A 1 219 ? 3.792 12.264 2.323 1.00 94.69 219 LEU A N 1
ATOM 1755 C CA . LEU A 1 219 ? 3.949 10.883 1.886 1.00 94.69 219 LEU A CA 1
ATOM 1756 C C . LEU A 1 219 ? 5.104 10.780 0.889 1.00 94.69 219 LEU A C 1
ATOM 1758 O O . LEU A 1 219 ? 5.023 11.357 -0.195 1.00 94.69 219 LEU A O 1
ATOM 1762 N N . THR A 1 220 ? 6.133 10.001 1.216 1.00 95.31 220 THR A N 1
ATOM 1763 C CA . THR A 1 220 ? 7.296 9.760 0.342 1.00 95.31 220 THR A CA 1
ATOM 1764 C C . THR A 1 220 ? 7.558 8.270 0.159 1.00 95.31 220 THR A C 1
ATOM 1766 O O . THR A 1 220 ? 7.071 7.438 0.919 1.00 95.31 220 THR A O 1
ATOM 1769 N N . GLN A 1 221 ? 8.340 7.909 -0.856 1.00 95.44 221 GLN A N 1
ATOM 1770 C CA . GLN A 1 221 ? 8.801 6.533 -1.089 1.00 95.44 221 GLN A CA 1
ATOM 1771 C C . GLN A 1 221 ? 10.331 6.496 -1.241 1.00 95.44 221 GLN A C 1
ATOM 1773 O O . GLN A 1 221 ? 10.861 5.779 -2.086 1.00 95.44 221 GLN A O 1
ATOM 1778 N N . ASN A 1 222 ? 11.069 7.272 -0.436 1.00 94.81 222 ASN A N 1
ATOM 1779 C CA . ASN A 1 222 ? 12.496 7.523 -0.664 1.00 94.81 222 ASN A CA 1
ATOM 1780 C C . ASN A 1 222 ? 13.332 6.255 -0.600 1.00 94.81 222 ASN A C 1
ATOM 1782 O O . ASN A 1 222 ? 14.143 6.005 -1.494 1.00 94.81 222 ASN A O 1
ATOM 1786 N N . LYS A 1 223 ? 13.112 5.426 0.426 1.00 94.56 223 LYS A N 1
ATOM 1787 C CA . LYS A 1 223 ? 13.798 4.139 0.541 1.00 94.56 223 LYS A CA 1
ATOM 1788 C C . LYS A 1 223 ? 13.549 3.258 -0.684 1.00 94.56 223 LYS A C 1
ATOM 1790 O O . LYS A 1 223 ? 14.485 2.679 -1.221 1.00 94.56 223 LYS A O 1
ATOM 1795 N N . TYR A 1 224 ? 12.305 3.203 -1.159 1.00 95.00 224 TYR A N 1
ATOM 1796 C CA . TYR A 1 224 ? 11.946 2.399 -2.323 1.00 95.00 224 TYR A CA 1
ATOM 1797 C C . TYR A 1 224 ? 12.577 2.940 -3.616 1.00 95.00 224 TYR A C 1
ATOM 1799 O O . TYR A 1 224 ? 13.098 2.163 -4.415 1.00 95.00 224 TYR A O 1
ATOM 1807 N N . THR A 1 225 ? 12.600 4.264 -3.801 1.00 95.94 225 THR A N 1
ATOM 1808 C CA . THR A 1 225 ? 13.288 4.913 -4.927 1.00 95.94 225 THR A CA 1
ATOM 1809 C C . THR A 1 225 ? 14.784 4.600 -4.916 1.00 95.94 225 THR A C 1
ATOM 1811 O O . THR A 1 225 ? 15.343 4.243 -5.952 1.00 95.94 225 THR A O 1
ATOM 1814 N N . LEU A 1 226 ? 15.439 4.671 -3.752 1.00 95.75 226 LEU A N 1
ATOM 1815 C CA . LEU A 1 226 ? 16.856 4.322 -3.606 1.00 95.75 226 LEU A CA 1
ATOM 1816 C C . LEU A 1 226 ? 17.123 2.843 -3.909 1.00 95.75 226 LEU A C 1
ATOM 1818 O O . LEU A 1 226 ? 18.068 2.537 -4.635 1.00 95.75 226 LEU A O 1
ATOM 1822 N N . ASP A 1 227 ? 16.274 1.934 -3.428 1.00 94.25 227 ASP A N 1
ATOM 1823 C CA . ASP A 1 227 ? 16.383 0.503 -3.728 1.00 94.25 227 ASP A CA 1
ATOM 1824 C C . ASP A 1 227 ? 16.221 0.228 -5.235 1.00 94.25 227 ASP A C 1
ATOM 1826 O O . ASP A 1 227 ? 16.917 -0.623 -5.795 1.00 94.25 227 ASP A O 1
ATOM 1830 N N . LEU A 1 228 ? 15.327 0.955 -5.917 1.00 94.50 228 LEU A N 1
ATOM 1831 C CA . LEU A 1 228 ? 15.119 0.837 -7.363 1.00 94.50 228 LEU A CA 1
ATOM 1832 C C . LEU A 1 228 ? 16.318 1.378 -8.162 1.00 94.50 228 LEU A C 1
ATOM 1834 O O . LEU A 1 228 ? 16.746 0.755 -9.138 1.00 94.50 228 LEU A O 1
ATOM 1838 N N . LEU A 1 229 ? 16.909 2.492 -7.720 1.00 95.88 229 LEU A N 1
ATOM 1839 C CA . LEU A 1 229 ? 18.149 3.040 -8.280 1.00 95.88 229 LEU A CA 1
ATOM 1840 C C . LEU A 1 229 ? 19.338 2.094 -8.070 1.00 95.88 229 LEU A C 1
ATOM 1842 O O . LEU A 1 229 ? 20.152 1.920 -8.972 1.00 95.88 229 LEU A O 1
ATOM 1846 N N . TRP A 1 230 ? 19.430 1.439 -6.912 1.00 94.50 230 TRP A N 1
ATOM 1847 C CA . TRP A 1 230 ? 20.473 0.445 -6.645 1.00 94.50 230 TRP A CA 1
ATOM 1848 C C . TRP A 1 230 ? 20.332 -0.775 -7.557 1.00 94.50 230 TRP A C 1
ATOM 1850 O O . TRP A 1 230 ? 21.288 -1.141 -8.236 1.00 94.50 230 TRP A O 1
ATOM 1860 N N . LYS A 1 231 ? 19.123 -1.343 -7.673 1.00 90.88 231 LYS A N 1
ATOM 1861 C CA . LYS A 1 231 ? 18.844 -2.498 -8.549 1.00 90.88 231 LYS A CA 1
ATOM 1862 C C . LYS A 1 231 ? 19.121 -2.229 -10.030 1.00 90.88 231 LYS A C 1
ATOM 1864 O O . LYS A 1 231 ? 19.428 -3.159 -10.768 1.00 90.88 231 LYS A O 1
ATOM 1869 N N . SER A 1 232 ? 18.997 -0.977 -10.465 1.00 91.44 232 SER A N 1
ATOM 1870 C CA . SER A 1 232 ? 19.257 -0.554 -11.847 1.00 91.44 232 SER A CA 1
ATOM 1871 C C . SER A 1 232 ? 20.696 -0.084 -12.093 1.00 91.44 232 SER A C 1
ATOM 1873 O O . SER A 1 232 ? 21.012 0.293 -13.218 1.00 91.44 232 SER A O 1
ATOM 1875 N N . ASN A 1 233 ? 21.578 -0.128 -11.084 1.00 92.94 233 ASN A N 1
ATOM 1876 C CA . ASN A 1 233 ? 22.936 0.430 -11.128 1.00 92.94 233 ASN A CA 1
ATOM 1877 C C . ASN A 1 233 ? 22.975 1.942 -11.443 1.00 92.94 233 ASN A C 1
ATOM 1879 O O . ASN A 1 233 ? 23.897 2.429 -12.093 1.00 92.94 233 ASN A O 1
ATOM 1883 N N . LEU A 1 234 ? 21.979 2.697 -10.966 1.00 94.06 234 LEU A N 1
ATOM 1884 C CA . LEU A 1 234 ? 21.811 4.137 -11.201 1.00 94.06 234 LEU A CA 1
ATOM 1885 C C . LEU A 1 234 ? 21.900 4.987 -9.923 1.00 94.06 234 LEU A C 1
ATOM 1887 O O . LEU A 1 234 ? 21.504 6.151 -9.928 1.00 94.06 234 LEU A O 1
ATOM 1891 N N . LEU A 1 235 ? 22.439 4.464 -8.817 1.00 92.56 235 LEU A N 1
ATOM 1892 C CA . LEU A 1 235 ? 22.600 5.264 -7.593 1.00 92.56 235 LEU A CA 1
ATOM 1893 C C . LEU A 1 235 ? 23.450 6.520 -7.797 1.00 92.56 235 LEU A C 1
ATOM 1895 O O . LEU A 1 235 ? 23.083 7.576 -7.290 1.00 92.56 235 LEU A O 1
ATOM 1899 N N . GLU A 1 236 ? 24.535 6.420 -8.560 1.00 92.75 236 GLU A N 1
ATOM 1900 C CA . GLU A 1 236 ? 25.471 7.523 -8.823 1.00 92.75 236 GLU A CA 1
ATOM 1901 C C . GLU A 1 236 ? 25.165 8.249 -10.147 1.00 92.75 236 GLU A C 1
ATOM 1903 O O . GLU A 1 236 ? 26.015 8.943 -10.708 1.00 92.75 236 GLU A O 1
ATOM 1908 N N . CYS A 1 237 ? 23.955 8.076 -10.694 1.00 92.44 237 CYS A N 1
ATOM 1909 C CA . CYS A 1 237 ? 23.581 8.708 -11.953 1.00 92.44 237 CYS A CA 1
ATOM 1910 C C . CYS A 1 237 ? 23.405 10.233 -11.812 1.00 92.44 237 CYS A C 1
ATOM 1912 O O . CYS A 1 237 ? 23.095 10.762 -10.739 1.00 92.44 237 CYS A O 1
ATOM 1914 N N . LYS A 1 238 ? 23.590 10.958 -12.923 1.00 94.50 238 LYS A N 1
ATOM 1915 C CA . LYS A 1 238 ? 23.323 12.402 -12.984 1.00 94.50 238 LYS A CA 1
ATOM 1916 C C . LYS A 1 238 ? 21.818 12.647 -13.124 1.00 94.50 238 LYS A C 1
ATOM 1918 O O . LYS A 1 238 ? 21.224 12.079 -14.041 1.00 94.50 238 LYS A O 1
ATOM 1923 N N . PRO A 1 239 ? 21.210 13.508 -12.292 1.00 95.25 239 PRO A N 1
ATOM 1924 C CA . PRO A 1 239 ? 19.778 13.749 -12.359 1.00 95.25 239 PRO A CA 1
ATOM 1925 C C . PRO A 1 239 ? 19.375 14.510 -13.627 1.00 95.25 239 PRO A C 1
ATOM 1927 O O . PRO A 1 239 ? 20.151 15.321 -14.138 1.00 95.25 239 PRO A O 1
ATOM 1930 N N . VAL A 1 240 ? 18.145 14.286 -14.091 1.00 93.56 240 VAL A N 1
ATOM 1931 C CA . VAL A 1 240 ? 17.503 15.066 -15.168 1.00 93.56 240 VAL A CA 1
ATOM 1932 C C . VAL A 1 240 ? 16.289 15.825 -14.628 1.00 93.56 240 VAL A C 1
ATOM 1934 O O . VAL A 1 240 ? 15.779 15.501 -13.559 1.00 93.56 240 VAL A O 1
ATOM 1937 N N . SER A 1 241 ? 15.850 16.871 -15.332 1.00 92.12 241 SER A N 1
ATOM 1938 C CA . SER A 1 241 ? 14.791 17.778 -14.864 1.00 92.12 241 SER A CA 1
ATOM 1939 C C . SER A 1 241 ? 13.378 17.389 -15.296 1.00 92.12 241 SER A C 1
ATOM 1941 O O . SER A 1 241 ? 12.423 17.942 -14.757 1.00 92.12 241 SER A O 1
ATOM 1943 N N . THR A 1 242 ? 13.223 16.469 -16.251 1.00 90.56 242 THR A N 1
ATOM 1944 C CA . THR A 1 242 ? 11.918 16.025 -16.757 1.00 90.56 242 THR A CA 1
ATOM 1945 C C . THR A 1 242 ? 11.802 14.501 -16.714 1.00 90.56 242 THR A C 1
ATOM 1947 O O . THR A 1 242 ? 12.805 13.816 -16.903 1.00 90.56 242 THR A O 1
ATOM 1950 N N . PRO A 1 243 ? 10.597 13.951 -16.480 1.00 88.19 243 PRO A N 1
ATOM 1951 C CA . PRO A 1 243 ? 10.380 12.503 -16.451 1.00 88.19 243 PRO A CA 1
ATOM 1952 C C . PRO A 1 243 ? 10.364 11.874 -17.851 1.00 88.19 243 PRO A C 1
ATOM 1954 O O . PRO A 1 243 ? 10.518 10.663 -17.983 1.00 88.19 243 PRO A O 1
ATOM 1957 N N . LEU A 1 244 ? 10.194 12.685 -18.899 1.00 86.44 244 LEU A N 1
ATOM 1958 C CA . LEU A 1 244 ? 10.222 12.263 -20.295 1.00 86.44 244 LEU A CA 1
ATOM 1959 C C . LEU A 1 244 ? 11.193 13.148 -21.085 1.00 86.44 244 LEU A C 1
ATOM 1961 O O . LEU A 1 244 ? 11.255 14.363 -20.870 1.00 86.44 244 LEU A O 1
ATOM 1965 N N . ALA A 1 245 ? 11.937 12.549 -22.014 1.00 78.75 245 ALA A N 1
ATOM 1966 C CA . ALA A 1 245 ? 12.834 13.282 -22.898 1.00 78.75 245 ALA A CA 1
ATOM 1967 C C . ALA A 1 245 ? 12.042 14.001 -24.004 1.00 78.75 245 ALA A C 1
ATOM 1969 O O . ALA A 1 245 ? 11.158 13.405 -24.618 1.00 78.75 245 ALA A O 1
ATOM 1970 N N . SER A 1 246 ? 12.400 15.251 -24.321 1.00 64.94 246 SER A N 1
ATOM 1971 C CA . SER A 1 246 ? 11.694 16.104 -25.299 1.00 64.94 246 SER A CA 1
ATOM 1972 C C . SER A 1 246 ? 11.650 15.574 -26.742 1.00 64.94 246 SER A C 1
ATOM 1974 O O . SER A 1 246 ? 10.943 16.144 -27.563 1.00 64.94 246 SER A O 1
ATOM 1976 N N . GLN A 1 247 ? 12.395 14.512 -27.068 1.00 57.06 247 GLN A N 1
ATOM 1977 C CA . GLN A 1 247 ? 12.478 13.923 -28.414 1.00 57.06 247 GLN A CA 1
ATOM 1978 C C . GLN A 1 247 ? 11.846 12.523 -28.506 1.00 57.06 247 GLN A C 1
ATOM 1980 O O . GLN A 1 247 ? 12.225 11.730 -29.361 1.00 57.06 247 GLN A O 1
ATOM 1985 N N . THR A 1 248 ? 10.904 12.176 -27.627 1.00 52.53 248 THR A N 1
ATOM 1986 C CA . THR A 1 248 ? 10.259 10.851 -27.632 1.00 52.53 248 THR A CA 1
ATOM 1987 C C . THR A 1 248 ? 9.217 10.721 -28.749 1.00 52.53 248 THR A C 1
ATOM 1989 O O . THR A 1 248 ? 8.022 10.603 -28.516 1.00 52.53 248 THR A O 1
ATOM 1992 N N . SER A 1 249 ? 9.684 10.693 -29.994 1.00 46.91 249 SER A N 1
ATOM 1993 C CA . SER A 1 249 ? 9.012 9.984 -31.083 1.00 46.91 249 SER A CA 1
ATOM 1994 C C . SER A 1 249 ? 9.629 8.588 -31.194 1.00 46.91 249 SER A C 1
ATOM 1996 O O . SER A 1 249 ? 10.233 8.261 -32.208 1.00 46.91 249 SER A O 1
ATOM 1998 N N . ALA A 1 250 ? 9.564 7.799 -30.119 1.00 49.59 250 ALA A N 1
ATOM 1999 C CA . ALA A 1 250 ? 9.879 6.378 -30.201 1.00 49.59 250 ALA A CA 1
ATOM 2000 C C . ALA A 1 250 ? 8.606 5.682 -30.686 1.00 49.59 250 ALA A C 1
ATOM 2002 O O . ALA A 1 250 ? 7.641 5.508 -29.941 1.00 49.59 250 ALA A O 1
ATOM 2003 N N . SER A 1 251 ? 8.565 5.384 -31.978 1.00 51.84 251 SER A N 1
ATOM 2004 C CA . SER A 1 251 ? 7.564 4.486 -32.539 1.00 51.84 251 SER A CA 1
ATOM 2005 C C . SER A 1 251 ? 7.756 3.084 -31.943 1.00 51.84 251 SER A C 1
ATOM 2007 O O . SER A 1 251 ? 8.858 2.734 -31.525 1.00 51.84 251 SER A O 1
ATOM 2009 N N . CYS A 1 252 ? 6.716 2.241 -31.945 1.00 48.78 252 CYS A N 1
ATOM 2010 C CA . CYS A 1 252 ? 6.777 0.850 -31.458 1.00 48.78 252 CYS A CA 1
ATOM 2011 C C . CYS A 1 252 ? 7.860 -0.033 -32.127 1.00 48.78 252 CYS A C 1
ATOM 2013 O O . CYS A 1 252 ? 7.988 -1.205 -31.778 1.00 48.78 252 CYS A O 1
ATOM 2015 N N . THR A 1 253 ? 8.595 0.492 -33.110 1.00 51.53 253 THR A N 1
ATOM 2016 C CA . THR A 1 253 ? 9.607 -0.195 -33.919 1.00 51.53 253 THR A CA 1
ATOM 2017 C C . THR A 1 253 ? 11.033 0.321 -33.720 1.00 51.53 253 THR A C 1
ATOM 2019 O O . THR A 1 253 ? 11.943 -0.198 -34.362 1.00 51.53 253 THR A O 1
ATOM 2022 N N . ASP A 1 254 ? 11.257 1.318 -32.861 1.00 65.25 254 ASP A N 1
ATOM 2023 C CA . ASP A 1 254 ? 12.597 1.875 -32.673 1.00 65.25 254 ASP A CA 1
ATOM 2024 C C . ASP A 1 254 ? 13.423 1.035 -31.686 1.00 65.25 254 ASP A C 1
ATOM 2026 O O . ASP A 1 254 ? 13.042 0.845 -30.529 1.00 65.25 254 ASP A O 1
ATOM 2030 N N . GLY A 1 255 ? 14.592 0.569 -32.131 1.00 76.69 255 GLY A N 1
ATOM 2031 C CA . GLY A 1 255 ? 15.580 -0.111 -31.289 1.00 76.69 255 GLY A CA 1
ATOM 2032 C C . GLY A 1 255 ? 15.706 -1.622 -31.491 1.00 76.69 255 GLY A C 1
ATOM 2033 O O . GLY A 1 255 ? 14.924 -2.261 -32.195 1.00 76.69 255 GLY A O 1
ATOM 2034 N N . SER A 1 256 ? 16.728 -2.202 -30.864 1.00 85.19 256 SER A N 1
ATOM 2035 C CA . SER A 1 256 ? 16.970 -3.644 -30.864 1.00 85.19 256 SER A CA 1
ATOM 2036 C C . SER A 1 256 ? 16.246 -4.319 -29.687 1.00 85.19 256 SER A C 1
ATOM 2038 O O . SER A 1 256 ? 16.282 -3.792 -28.571 1.00 85.19 256 SER A O 1
ATOM 2040 N N . PRO A 1 257 ? 15.561 -5.465 -29.890 1.00 87.25 257 PRO A N 1
ATOM 2041 C CA . PRO A 1 257 ? 14.929 -6.199 -28.795 1.00 87.25 257 PRO A CA 1
ATOM 2042 C C . PRO A 1 257 ? 15.936 -6.568 -27.703 1.00 87.25 257 PRO A C 1
ATOM 2044 O O . PRO A 1 257 ? 17.061 -6.975 -27.997 1.00 87.25 257 PRO A O 1
ATOM 2047 N N . LEU A 1 258 ? 15.525 -6.465 -26.439 1.00 86.50 258 LEU A N 1
ATOM 2048 C CA . LEU A 1 258 ? 16.394 -6.814 -25.317 1.00 86.50 258 LEU A CA 1
ATOM 2049 C C . LEU A 1 258 ? 16.699 -8.320 -25.292 1.00 86.50 258 LEU A C 1
ATOM 2051 O O . LEU A 1 258 ? 15.790 -9.148 -25.326 1.00 86.50 258 LEU A O 1
ATOM 2055 N N . THR A 1 259 ? 17.980 -8.669 -25.143 1.00 78.00 259 THR A N 1
ATOM 2056 C CA . THR A 1 259 ? 18.446 -10.063 -25.021 1.00 78.00 259 THR A CA 1
ATOM 2057 C C . THR A 1 259 ? 17.897 -10.762 -23.773 1.00 78.00 259 THR A C 1
ATOM 2059 O O . THR A 1 259 ? 17.573 -11.945 -23.821 1.00 78.00 259 THR A O 1
ATOM 2062 N N . ASP A 1 260 ? 17.776 -10.030 -22.661 1.00 82.25 260 ASP A N 1
ATOM 2063 C CA . ASP A 1 260 ? 17.094 -10.475 -21.444 1.00 82.25 260 ASP A CA 1
ATOM 2064 C C . ASP A 1 260 ? 16.012 -9.447 -21.074 1.00 82.25 260 ASP A C 1
ATOM 2066 O O . ASP A 1 260 ? 16.329 -8.369 -20.556 1.00 82.25 260 ASP A O 1
ATOM 2070 N N . PRO A 1 261 ? 14.727 -9.744 -21.333 1.00 80.62 261 PRO A N 1
ATOM 2071 C CA . PRO A 1 261 ? 13.657 -8.810 -21.048 1.00 80.62 261 PRO A CA 1
ATOM 2072 C C . PRO A 1 261 ? 13.310 -8.756 -19.560 1.00 80.62 261 PRO A C 1
ATOM 2074 O O . PRO A 1 261 ? 12.493 -7.927 -19.206 1.00 80.62 261 PRO A O 1
ATOM 2077 N N . THR A 1 262 ? 13.866 -9.587 -18.668 1.00 86.62 262 THR A N 1
ATOM 2078 C CA . THR A 1 262 ? 13.379 -9.694 -17.276 1.00 86.62 262 THR A CA 1
ATOM 2079 C C . THR A 1 262 ? 13.525 -8.409 -16.462 1.00 86.62 262 THR A C 1
ATOM 2081 O O . THR A 1 262 ? 12.647 -8.095 -15.653 1.00 86.62 262 THR A O 1
ATOM 2084 N N . LEU A 1 263 ? 14.598 -7.648 -16.685 1.00 87.62 263 LEU A N 1
ATOM 2085 C CA . LEU A 1 263 ? 14.871 -6.403 -15.968 1.00 87.62 263 LEU A CA 1
ATOM 2086 C C . LEU A 1 263 ? 13.828 -5.323 -16.282 1.00 87.62 263 LEU A C 1
ATOM 2088 O O . LEU A 1 263 ? 13.427 -4.572 -15.395 1.00 87.62 263 LEU A O 1
ATOM 2092 N N . TYR A 1 264 ? 13.354 -5.257 -17.526 1.00 92.19 264 TYR A N 1
ATOM 2093 C CA . TYR A 1 264 ? 12.472 -4.185 -17.974 1.00 92.19 264 TYR A CA 1
ATOM 2094 C C . TYR A 1 264 ? 11.107 -4.193 -17.251 1.00 92.19 264 TYR A C 1
ATOM 2096 O O . TYR A 1 264 ? 10.800 -3.207 -16.577 1.00 92.19 264 TYR A O 1
ATOM 2104 N N . PRO A 1 265 ? 10.322 -5.293 -17.241 1.00 91.56 265 PRO A N 1
ATOM 2105 C CA . PRO A 1 265 ? 9.095 -5.401 -16.464 1.00 91.56 265 PRO A CA 1
ATOM 2106 C C . PRO A 1 265 ? 9.289 -5.189 -14.970 1.00 91.56 265 PRO A C 1
ATOM 2108 O O . PRO A 1 265 ? 8.394 -4.652 -14.320 1.00 91.56 265 PRO A O 1
ATOM 2111 N N . GLN A 1 266 ? 10.434 -5.594 -14.412 1.00 92.00 266 GLN A N 1
ATOM 2112 C CA . GLN A 1 266 ? 10.733 -5.367 -12.999 1.00 92.00 266 GLN A CA 1
ATOM 2113 C C . GLN A 1 266 ? 10.873 -3.873 -12.695 1.00 92.00 266 GLN A C 1
ATOM 2115 O O . GLN A 1 266 ? 10.276 -3.393 -11.732 1.00 92.00 266 GLN A O 1
ATOM 2120 N N . LEU A 1 267 ? 11.611 -3.131 -13.528 1.00 94.56 267 LEU A N 1
ATOM 2121 C CA . LEU A 1 267 ? 11.771 -1.686 -13.374 1.00 94.56 267 LEU A CA 1
ATOM 2122 C C . LEU A 1 267 ? 10.459 -0.943 -13.625 1.00 94.56 267 LEU A C 1
ATOM 2124 O O . LEU A 1 267 ? 10.080 -0.120 -12.799 1.00 94.56 267 LEU A O 1
ATOM 2128 N N . VAL A 1 268 ? 9.731 -1.267 -14.697 1.00 94.62 268 VAL A N 1
ATOM 2129 C CA . VAL A 1 268 ? 8.438 -0.635 -15.008 1.00 94.62 268 VAL A CA 1
ATOM 2130 C C . VAL A 1 268 ? 7.411 -0.899 -13.907 1.00 94.62 268 VAL A C 1
ATOM 2132 O O . VAL A 1 268 ? 6.754 0.033 -13.454 1.00 94.62 268 VAL A O 1
ATOM 2135 N N . SER A 1 269 ? 7.319 -2.131 -13.393 1.00 92.62 269 SER A N 1
ATOM 2136 C CA . SER A 1 269 ? 6.449 -2.437 -12.244 1.00 92.62 269 SER A CA 1
ATOM 2137 C C . SER A 1 269 ? 6.882 -1.670 -10.993 1.00 92.62 269 SER A C 1
ATOM 2139 O O . SER A 1 269 ? 6.046 -1.211 -10.214 1.00 92.62 269 SER A O 1
ATOM 2141 N N . GLY A 1 270 ? 8.195 -1.499 -10.809 1.00 94.44 270 GLY A N 1
ATOM 2142 C CA . GLY A 1 270 ? 8.751 -0.684 -9.740 1.00 94.44 270 GLY A CA 1
ATOM 2143 C C . GLY A 1 270 ? 8.335 0.783 -9.846 1.00 94.44 270 GLY A C 1
ATOM 2144 O O . GLY A 1 270 ? 7.854 1.355 -8.871 1.00 94.44 270 GLY A O 1
ATOM 2145 N N . LEU A 1 271 ? 8.450 1.364 -11.038 1.00 95.94 271 LEU A N 1
ATOM 2146 C CA . LEU A 1 271 ? 8.025 2.729 -11.334 1.00 95.94 271 LEU A CA 1
ATOM 2147 C C . LEU A 1 271 ? 6.510 2.909 -11.188 1.00 95.94 271 LEU A C 1
ATOM 2149 O O . LEU A 1 271 ? 6.070 3.904 -10.618 1.00 95.94 271 LEU A O 1
ATOM 2153 N N . GLN A 1 272 ? 5.710 1.926 -11.612 1.00 93.94 272 GLN A N 1
ATOM 2154 C CA . GLN A 1 272 ? 4.259 1.929 -11.409 1.00 93.94 272 GLN A CA 1
ATOM 2155 C C . GLN A 1 272 ? 3.914 2.046 -9.924 1.00 93.94 272 GLN A C 1
ATOM 2157 O O . GLN A 1 272 ? 2.992 2.774 -9.562 1.00 93.94 272 GLN A O 1
ATOM 2162 N N . TYR A 1 273 ? 4.673 1.382 -9.052 1.00 93.06 273 TYR A N 1
ATOM 2163 C CA . TYR A 1 273 ? 4.482 1.490 -7.610 1.00 93.06 273 TYR A CA 1
ATOM 2164 C C . TYR A 1 273 ? 4.818 2.880 -7.054 1.00 93.06 273 TYR A C 1
ATOM 2166 O O . TYR A 1 273 ? 4.144 3.353 -6.140 1.00 93.06 273 TYR A O 1
ATOM 2174 N N . LEU A 1 274 ? 5.824 3.553 -7.620 1.00 94.62 274 LEU A N 1
ATOM 2175 C CA . LEU A 1 274 ? 6.204 4.913 -7.228 1.00 94.62 274 LEU A CA 1
ATOM 2176 C C . LEU A 1 274 ? 5.150 5.961 -7.586 1.00 94.62 274 LEU A C 1
ATOM 2178 O O . LEU A 1 274 ? 5.089 6.995 -6.928 1.00 94.62 274 LEU A O 1
ATOM 2182 N N . THR A 1 275 ? 4.267 5.691 -8.554 1.00 92.50 275 THR A N 1
ATOM 2183 C CA . THR A 1 275 ? 3.162 6.609 -8.900 1.00 92.50 275 THR A CA 1
ATOM 2184 C C . THR A 1 275 ? 2.195 6.870 -7.739 1.00 92.50 275 THR A C 1
ATOM 2186 O O . THR A 1 275 ? 1.375 7.786 -7.803 1.00 92.50 275 THR A O 1
ATOM 2189 N N . ILE A 1 276 ? 2.283 6.088 -6.653 1.00 88.94 276 ILE A N 1
ATOM 2190 C CA . ILE A 1 276 ? 1.493 6.317 -5.446 1.00 88.94 276 ILE A CA 1
ATOM 2191 C C . ILE A 1 276 ? 1.853 7.660 -4.801 1.00 88.94 276 ILE A C 1
ATOM 2193 O O . ILE A 1 276 ? 0.916 8.365 -4.416 1.00 88.94 276 ILE A O 1
ATOM 2197 N N . THR A 1 277 ? 3.145 8.016 -4.717 1.00 91.56 277 THR A N 1
ATOM 2198 C CA . THR A 1 277 ? 3.624 9.314 -4.196 1.00 91.56 277 THR A CA 1
ATOM 2199 C C . THR A 1 277 ? 4.260 10.229 -5.248 1.00 91.56 277 THR A C 1
ATOM 2201 O O . THR A 1 277 ? 4.460 11.405 -4.962 1.00 91.56 277 THR A O 1
ATOM 2204 N N . HIS A 1 278 ? 4.547 9.722 -6.449 1.00 90.81 278 HIS A N 1
ATOM 2205 C CA . HIS A 1 278 ? 5.082 10.467 -7.595 1.00 90.81 278 HIS A CA 1
ATOM 2206 C C . HIS A 1 278 ? 4.094 10.467 -8.769 1.00 90.81 278 HIS A C 1
ATOM 2208 O O . HIS A 1 278 ? 4.287 9.767 -9.766 1.00 90.81 278 HIS A O 1
ATOM 2214 N N . PRO A 1 279 ? 2.975 11.194 -8.684 1.00 90.00 279 PRO A N 1
ATOM 2215 C CA . PRO A 1 279 ? 2.042 11.239 -9.801 1.00 90.00 279 PRO A CA 1
ATOM 2216 C C . PRO A 1 279 ? 2.587 12.047 -10.995 1.00 90.00 279 PRO A C 1
ATOM 2218 O O . PRO A 1 279 ? 2.125 11.869 -12.116 1.00 90.00 279 PRO A O 1
ATOM 2221 N N . ASP A 1 280 ? 3.615 12.868 -10.781 1.00 90.44 280 ASP A N 1
ATOM 2222 C CA . ASP A 1 280 ? 4.392 13.584 -11.796 1.00 90.44 280 ASP A CA 1
ATOM 2223 C C . ASP A 1 280 ? 5.058 12.656 -12.827 1.00 90.44 280 ASP A C 1
ATOM 2225 O O . ASP A 1 280 ? 5.228 13.044 -13.984 1.00 90.44 280 ASP A O 1
ATOM 2229 N N . ILE A 1 281 ? 5.379 11.410 -12.455 1.00 93.62 281 ILE A N 1
ATOM 2230 C CA . ILE A 1 281 ? 5.923 10.417 -13.396 1.00 93.62 281 ILE A CA 1
ATOM 2231 C C . ILE A 1 281 ? 4.842 9.553 -14.060 1.00 93.62 281 ILE A C 1
ATOM 2233 O O . ILE A 1 281 ? 5.169 8.773 -14.954 1.00 93.62 281 ILE A O 1
ATOM 2237 N N . ALA A 1 282 ? 3.570 9.660 -13.658 1.00 90.94 282 ALA A N 1
ATOM 2238 C CA . ALA A 1 282 ? 2.523 8.707 -14.041 1.00 90.94 282 ALA A CA 1
ATOM 2239 C C . ALA A 1 282 ? 2.370 8.563 -15.562 1.00 90.94 282 ALA A C 1
ATOM 2241 O O . ALA A 1 282 ? 2.294 7.444 -16.065 1.00 90.94 282 ALA A O 1
ATOM 2242 N N . TYR A 1 283 ? 2.407 9.676 -16.300 1.00 89.00 283 TYR A N 1
ATOM 2243 C CA . TYR A 1 283 ? 2.335 9.658 -17.762 1.00 89.00 283 TYR A CA 1
ATOM 2244 C C . TYR A 1 283 ? 3.534 8.937 -18.399 1.00 89.00 283 TYR A C 1
ATOM 2246 O O . TYR A 1 283 ? 3.362 8.067 -19.252 1.00 89.00 283 TYR A O 1
ATOM 2254 N N . ALA A 1 284 ? 4.756 9.257 -17.960 1.00 91.44 284 ALA A N 1
ATOM 2255 C CA . ALA A 1 284 ? 5.968 8.633 -18.488 1.00 91.44 284 ALA A CA 1
ATOM 2256 C C . ALA A 1 284 ? 5.993 7.123 -18.199 1.00 91.44 284 ALA A C 1
ATOM 2258 O O . ALA A 1 284 ? 6.353 6.329 -19.068 1.00 91.44 284 ALA A O 1
ATOM 2259 N N . VAL A 1 285 ? 5.548 6.721 -17.004 1.00 93.12 285 VAL A N 1
ATOM 2260 C CA . VAL A 1 285 ? 5.423 5.312 -16.608 1.00 93.12 285 VAL A CA 1
ATOM 2261 C C . VAL A 1 285 ? 4.361 4.588 -17.433 1.00 93.12 285 VAL A C 1
ATOM 2263 O O . VAL A 1 285 ? 4.618 3.490 -17.928 1.00 93.12 285 VAL A O 1
ATOM 2266 N N . GLN A 1 286 ? 3.198 5.210 -17.642 1.00 91.12 286 GLN A N 1
ATOM 2267 C CA . GLN A 1 286 ? 2.144 4.658 -18.490 1.00 91.12 286 GLN A CA 1
ATOM 2268 C C . GLN A 1 286 ? 2.653 4.430 -19.916 1.00 91.12 286 GLN A C 1
ATOM 2270 O O . GLN A 1 286 ? 2.401 3.370 -20.484 1.00 91.12 286 GLN A O 1
ATOM 2275 N N . HIS A 1 287 ? 3.410 5.376 -20.474 1.00 88.81 287 HIS A N 1
ATOM 2276 C CA . HIS A 1 287 ? 3.987 5.245 -21.809 1.00 88.81 287 HIS A CA 1
ATOM 2277 C C . HIS A 1 287 ? 4.924 4.032 -21.913 1.00 88.81 287 HIS A C 1
ATOM 2279 O O . HIS A 1 287 ? 4.713 3.169 -22.761 1.00 88.81 287 HIS A O 1
ATOM 2285 N N . VAL A 1 288 ? 5.903 3.894 -21.009 1.00 90.44 288 VAL A N 1
ATOM 2286 C CA . VAL A 1 288 ? 6.824 2.740 -21.039 1.00 90.44 288 VAL A CA 1
ATOM 2287 C C . VAL A 1 288 ? 6.108 1.415 -20.734 1.00 90.44 288 VAL A C 1
ATOM 2289 O O . VAL A 1 288 ? 6.486 0.368 -21.249 1.00 90.44 288 VAL A O 1
ATOM 2292 N N . SER A 1 289 ? 5.007 1.424 -19.976 1.00 90.25 289 SER A N 1
ATOM 2293 C CA . SER A 1 289 ? 4.242 0.201 -19.687 1.00 90.25 289 SER A CA 1
ATOM 2294 C C . SER A 1 289 ? 3.620 -0.468 -20.923 1.00 90.25 289 SER A C 1
ATOM 2296 O O . SER A 1 289 ? 3.331 -1.666 -20.893 1.00 90.25 289 SER A O 1
ATOM 2298 N N . GLN A 1 290 ? 3.476 0.259 -22.033 1.00 88.50 290 GLN A N 1
ATOM 2299 C CA . GLN A 1 290 ? 2.913 -0.267 -23.280 1.00 88.50 290 GLN A CA 1
ATOM 2300 C C . GLN A 1 290 ? 3.819 -1.319 -23.942 1.00 88.50 290 GLN A C 1
ATOM 2302 O O . GLN A 1 290 ? 3.336 -2.149 -24.710 1.00 88.50 290 GLN A O 1
ATOM 2307 N N . PHE A 1 291 ? 5.114 -1.347 -23.606 1.00 88.25 291 PHE A N 1
ATOM 2308 C CA . PHE A 1 291 ? 6.119 -2.193 -24.265 1.00 88.25 291 PHE A CA 1
ATOM 2309 C C . PHE A 1 291 ? 6.524 -3.436 -23.454 1.00 88.25 291 PHE A C 1
ATOM 2311 O O . PHE A 1 291 ? 7.528 -4.083 -23.750 1.00 88.25 291 PHE A O 1
ATOM 2318 N N . MET A 1 292 ? 5.740 -3.809 -22.436 1.00 86.62 292 MET A N 1
ATOM 2319 C CA . MET A 1 292 ? 6.050 -4.906 -21.501 1.00 86.62 292 MET A CA 1
ATOM 2320 C C . MET A 1 292 ? 6.205 -6.286 -22.160 1.00 86.62 292 MET A C 1
ATOM 2322 O O . MET A 1 292 ? 6.897 -7.143 -21.613 1.00 86.62 292 MET A O 1
ATOM 2326 N N . SER A 1 293 ? 5.563 -6.523 -23.308 1.00 85.38 293 SER A N 1
ATOM 2327 C CA . SER A 1 293 ? 5.609 -7.813 -24.012 1.00 85.38 293 SER A CA 1
ATOM 2328 C C . SER A 1 293 ? 6.861 -8.005 -24.867 1.00 85.38 293 SER A C 1
ATOM 2330 O O . SER A 1 293 ? 7.273 -9.141 -25.081 1.00 85.38 293 SER A O 1
ATOM 2332 N N . SER A 1 294 ? 7.440 -6.919 -25.384 1.00 86.19 294 SER A N 1
ATOM 2333 C CA . SER A 1 294 ? 8.597 -6.957 -26.285 1.00 86.19 294 SER A CA 1
ATOM 2334 C C . SER A 1 294 ? 9.407 -5.657 -26.180 1.00 86.19 294 SER A C 1
ATOM 2336 O O . SER A 1 294 ? 9.357 -4.825 -27.090 1.00 86.19 294 SER A O 1
ATOM 2338 N N . PRO A 1 295 ? 10.129 -5.443 -25.066 1.00 90.12 295 PRO A N 1
ATOM 2339 C CA . PRO A 1 295 ? 10.908 -4.228 -24.858 1.00 90.12 295 PRO A CA 1
ATOM 2340 C C . PRO A 1 295 ? 12.172 -4.186 -25.733 1.00 90.12 295 PRO A C 1
ATOM 2342 O O . PRO A 1 295 ? 12.787 -5.218 -26.011 1.00 90.12 295 PRO A O 1
ATOM 2345 N N . SER A 1 296 ? 12.583 -2.976 -26.118 1.00 90.69 296 SER A N 1
ATOM 2346 C CA . SER A 1 296 ? 13.822 -2.689 -26.848 1.00 90.69 296 SER A CA 1
ATOM 2347 C C . SER A 1 296 ? 14.813 -1.917 -25.968 1.00 90.69 296 SER A C 1
ATOM 2349 O O . SER A 1 296 ? 14.483 -1.467 -24.865 1.00 90.69 296 SER A O 1
ATOM 2351 N N . ASP A 1 297 ? 16.041 -1.762 -26.453 1.00 89.62 297 ASP A N 1
ATOM 2352 C CA . ASP A 1 297 ? 17.068 -0.893 -25.872 1.00 89.62 297 ASP A CA 1
ATOM 2353 C C . ASP A 1 297 ? 16.605 0.567 -25.706 1.00 89.62 297 ASP A C 1
ATOM 2355 O O . ASP A 1 297 ? 16.803 1.149 -24.639 1.00 89.62 297 ASP A O 1
ATOM 2359 N N . THR A 1 298 ? 15.917 1.142 -26.694 1.00 89.38 298 THR A N 1
ATOM 2360 C CA . THR A 1 298 ? 15.362 2.507 -26.624 1.00 89.38 298 THR A CA 1
ATOM 2361 C C . THR A 1 298 ? 14.320 2.639 -25.511 1.00 89.38 298 THR A C 1
ATOM 2363 O O . THR A 1 298 ? 14.347 3.605 -24.744 1.00 89.38 298 THR A O 1
ATOM 2366 N N . HIS A 1 299 ? 13.443 1.642 -25.351 1.00 90.69 299 HIS A N 1
ATOM 2367 C CA . HIS A 1 299 ? 12.473 1.606 -24.260 1.00 90.69 299 HIS A CA 1
ATOM 2368 C C . HIS A 1 299 ? 13.174 1.528 -22.900 1.00 90.69 299 HIS A C 1
ATOM 2370 O O . HIS A 1 299 ? 12.751 2.183 -21.944 1.00 90.69 299 HIS A O 1
ATOM 2376 N N . LEU A 1 300 ? 14.253 0.746 -22.790 1.00 91.44 300 LEU A N 1
ATOM 2377 C CA . LEU A 1 300 ? 15.034 0.658 -21.558 1.00 91.44 300 LEU A CA 1
ATOM 2378 C C . LEU A 1 300 ? 15.716 1.991 -21.223 1.00 91.44 300 LEU A C 1
ATOM 2380 O O . LEU A 1 300 ? 15.722 2.385 -20.058 1.00 91.44 300 LEU A O 1
ATOM 2384 N N . GLU A 1 301 ? 16.239 2.715 -22.212 1.00 91.31 301 GLU A N 1
ATOM 2385 C CA . GLU A 1 301 ? 16.786 4.061 -22.000 1.00 91.31 301 GLU A CA 1
ATOM 2386 C C . GLU A 1 301 ? 15.714 5.056 -21.532 1.00 91.31 301 GLU A C 1
ATOM 2388 O O . GLU A 1 301 ? 15.979 5.861 -20.638 1.00 91.31 301 GLU A O 1
ATOM 2393 N N . ALA A 1 302 ? 14.476 4.958 -22.030 1.00 92.19 302 ALA A N 1
ATOM 2394 C CA . ALA A 1 302 ? 13.361 5.758 -21.514 1.00 92.19 302 ALA A CA 1
ATOM 2395 C C . ALA A 1 302 ? 13.059 5.448 -20.033 1.00 92.19 302 ALA A C 1
ATOM 2397 O O . ALA A 1 302 ? 12.872 6.362 -19.230 1.00 92.19 302 ALA A O 1
ATOM 2398 N N . VAL A 1 303 ? 13.091 4.172 -19.632 1.00 94.69 303 VAL A N 1
ATOM 2399 C CA . VAL A 1 303 ? 12.959 3.767 -18.219 1.00 94.69 303 VAL A CA 1
ATOM 2400 C C . VAL A 1 303 ? 14.105 4.325 -17.371 1.00 94.69 303 VAL A C 1
ATOM 2402 O O . VAL A 1 303 ? 13.867 4.864 -16.288 1.00 94.69 303 VAL A O 1
ATOM 2405 N N . LYS A 1 304 ? 15.351 4.252 -17.860 1.00 93.94 304 LYS A N 1
ATOM 2406 C CA . LYS A 1 304 ? 16.506 4.854 -17.176 1.00 93.94 304 LYS A CA 1
ATOM 2407 C C . LYS A 1 304 ? 16.352 6.368 -17.051 1.00 93.94 304 LYS A C 1
ATOM 2409 O O . LYS A 1 304 ? 16.672 6.909 -16.000 1.00 93.94 304 LYS A O 1
ATOM 2414 N N . HIS A 1 305 ? 15.806 7.051 -18.054 1.00 94.81 305 HIS A N 1
ATOM 2415 C CA . HIS A 1 305 ? 15.543 8.488 -17.982 1.00 94.81 305 HIS A CA 1
ATOM 2416 C C . HIS A 1 305 ? 14.603 8.847 -16.818 1.00 94.81 305 HIS A C 1
ATOM 2418 O O . HIS A 1 305 ? 14.912 9.752 -16.042 1.00 94.81 305 HIS A O 1
ATOM 2424 N N . ILE A 1 306 ? 13.520 8.085 -16.622 1.00 96.38 306 ILE A N 1
ATOM 2425 C CA . ILE A 1 306 ? 12.619 8.254 -15.466 1.00 96.38 306 ILE A CA 1
ATOM 2426 C C . ILE A 1 306 ? 13.384 8.044 -14.147 1.00 96.38 306 ILE A C 1
ATOM 2428 O O . ILE A 1 306 ? 13.204 8.793 -13.189 1.00 96.38 306 ILE A O 1
ATOM 2432 N N . LEU A 1 307 ? 14.283 7.058 -14.083 1.00 96.75 307 LEU A N 1
ATOM 2433 C CA . LEU A 1 307 ? 15.111 6.811 -12.896 1.00 96.75 307 LEU A CA 1
ATOM 2434 C C . LEU A 1 307 ? 16.101 7.958 -12.625 1.00 96.75 307 LEU A C 1
ATOM 2436 O O . LEU A 1 307 ? 16.261 8.377 -11.479 1.00 96.75 307 LEU A O 1
ATOM 2440 N N . HIS A 1 308 ? 16.712 8.531 -13.663 1.00 95.75 308 HIS A N 1
ATOM 2441 C CA . HIS A 1 308 ? 17.534 9.736 -13.532 1.00 95.75 308 HIS A CA 1
ATOM 2442 C C . HIS A 1 308 ? 16.714 10.933 -13.025 1.00 95.75 308 HIS A C 1
ATOM 2444 O O . HIS A 1 308 ? 17.215 11.730 -12.232 1.00 95.75 308 HIS A O 1
ATOM 2450 N N . TYR A 1 309 ? 15.457 11.070 -13.449 1.00 96.50 309 TYR A N 1
ATOM 2451 C CA . TYR A 1 309 ? 14.567 12.108 -12.934 1.00 96.50 309 TYR A CA 1
ATOM 2452 C C . TYR A 1 309 ? 14.317 11.911 -11.435 1.00 96.50 309 TYR A C 1
ATOM 2454 O O . TYR A 1 309 ? 14.579 12.811 -10.636 1.00 96.50 309 TYR A O 1
ATOM 2462 N N . LEU A 1 310 ? 13.952 10.686 -11.042 1.00 96.50 310 LEU A N 1
ATOM 2463 C CA . LEU A 1 310 ? 13.720 10.302 -9.649 1.00 96.50 310 LEU A CA 1
ATOM 2464 C C . LEU A 1 310 ? 14.938 10.525 -8.746 1.00 96.50 310 LEU A C 1
ATOM 2466 O O . LEU A 1 310 ? 14.786 10.893 -7.583 1.00 96.50 310 LEU A O 1
ATOM 2470 N N . LYS A 1 311 ? 16.159 10.360 -9.272 1.00 96.00 311 LYS A N 1
ATOM 2471 C CA . LYS A 1 311 ? 17.394 10.712 -8.554 1.00 96.00 311 LYS A CA 1
ATOM 2472 C C . LYS A 1 311 ? 17.453 12.204 -8.208 1.00 96.00 311 LYS A C 1
ATOM 2474 O O . LYS A 1 311 ? 17.976 12.570 -7.155 1.00 96.00 311 LYS A O 1
ATOM 2479 N N . GLY A 1 312 ? 16.950 13.065 -9.091 1.00 93.81 312 GLY A N 1
ATOM 2480 C CA . GLY A 1 312 ? 16.888 14.514 -8.898 1.00 93.81 312 GLY A CA 1
ATOM 2481 C C . GLY A 1 312 ? 15.792 14.961 -7.936 1.00 93.81 312 GLY A C 1
ATOM 2482 O O . GLY A 1 312 ? 15.966 15.983 -7.272 1.00 93.81 312 GLY A O 1
ATOM 2483 N N . THR A 1 313 ? 14.719 14.177 -7.841 1.00 93.38 313 THR A N 1
ATOM 2484 C CA . THR A 1 313 ? 13.513 14.448 -7.046 1.00 93.38 313 THR A CA 1
ATOM 2485 C C . THR A 1 313 ? 13.384 13.539 -5.822 1.00 93.38 313 THR A C 1
ATOM 2487 O O . THR A 1 313 ? 12.281 13.312 -5.324 1.00 93.38 313 THR A O 1
ATOM 2490 N N . LEU A 1 314 ? 14.502 13.010 -5.311 1.00 91.44 314 LEU A N 1
ATOM 2491 C CA . LEU A 1 314 ? 14.519 12.315 -4.023 1.00 91.44 314 LEU A CA 1
ATOM 2492 C C . LEU A 1 314 ? 13.974 13.247 -2.933 1.00 91.44 314 LEU A C 1
ATOM 2494 O O . LEU A 1 314 ? 14.372 14.407 -2.838 1.00 91.44 314 LEU A O 1
ATOM 2498 N N . GLY A 1 315 ? 13.067 12.738 -2.107 1.00 86.00 315 GLY A N 1
ATOM 2499 C CA . GLY A 1 315 ? 12.377 13.512 -1.078 1.00 86.00 315 GLY A CA 1
ATOM 2500 C C . GLY A 1 315 ? 11.109 14.213 -1.555 1.00 86.00 315 GLY A C 1
ATOM 2501 O O . GLY A 1 315 ? 10.395 14.742 -0.712 1.00 86.00 315 GLY A O 1
ATOM 2502 N N . HIS A 1 316 ? 10.808 14.223 -2.859 1.00 90.38 316 HIS A N 1
ATOM 2503 C CA . HIS A 1 316 ? 9.516 14.714 -3.336 1.00 90.38 316 HIS A CA 1
ATOM 2504 C C . HIS A 1 316 ? 8.417 13.700 -3.012 1.00 90.38 316 HIS A C 1
ATOM 2506 O O . HIS A 1 316 ? 8.654 12.490 -2.961 1.00 90.38 316 HIS A O 1
ATOM 2512 N N . GLY A 1 317 ? 7.204 14.200 -2.810 1.00 90.38 317 GLY A N 1
ATOM 2513 C CA . GLY A 1 317 ? 6.082 13.372 -2.404 1.00 90.38 317 GLY A CA 1
ATOM 2514 C C . GLY A 1 317 ? 4.771 14.140 -2.318 1.00 90.38 317 GLY A C 1
ATOM 2515 O O . GLY A 1 317 ? 4.678 15.309 -2.706 1.00 90.38 317 GLY A O 1
ATOM 2516 N N . LEU A 1 318 ? 3.750 13.475 -1.783 1.00 90.81 318 LEU A N 1
ATOM 2517 C CA . LEU A 1 318 ? 2.408 14.035 -1.646 1.00 90.81 318 LEU A CA 1
ATOM 2518 C C . LEU A 1 318 ? 2.189 14.598 -0.251 1.00 90.81 318 LEU A C 1
ATOM 2520 O O . LEU A 1 318 ? 2.215 13.867 0.732 1.00 90.81 318 LEU A O 1
ATOM 2524 N N . SER A 1 319 ? 1.896 15.887 -0.172 1.00 90.00 319 SER A N 1
ATOM 2525 C CA . SER A 1 319 ? 1.428 16.554 1.036 1.00 90.00 319 SER A CA 1
ATOM 2526 C C . SER A 1 319 ? -0.096 16.542 1.071 1.00 90.00 319 SER A C 1
ATOM 2528 O O . SER A 1 319 ? -0.751 17.175 0.244 1.00 90.00 319 SER A O 1
ATOM 2530 N N . LEU A 1 320 ? -0.659 15.827 2.040 1.00 88.81 320 LEU A N 1
ATOM 2531 C CA . LEU A 1 320 ? -2.082 15.841 2.357 1.00 88.81 320 LEU A CA 1
ATOM 2532 C C . LEU A 1 320 ? -2.307 16.870 3.456 1.00 88.81 320 LEU A C 1
ATOM 2534 O O . LEU A 1 320 ? -1.766 16.715 4.551 1.00 88.81 320 LEU A O 1
ATOM 2538 N N . CYS A 1 321 ? -3.073 17.915 3.169 1.00 84.62 321 CYS A N 1
ATOM 2539 C CA . CYS A 1 321 ? -3.253 19.041 4.081 1.00 84.62 321 CYS A CA 1
ATOM 2540 C C . CYS A 1 321 ? -4.643 19.057 4.715 1.00 84.62 321 CYS A C 1
ATOM 2542 O O . CYS A 1 321 ? -5.626 18.577 4.148 1.00 84.62 321 CYS A O 1
ATOM 2544 N N . HIS A 1 322 ? -4.726 19.646 5.903 1.00 76.62 322 HIS A N 1
ATOM 2545 C CA . HIS A 1 322 ? -5.990 20.044 6.490 1.00 76.62 322 HIS A CA 1
ATOM 2546 C C . HIS A 1 322 ? -6.617 21.126 5.605 1.00 76.62 322 HIS A C 1
ATOM 2548 O O . HIS A 1 322 ? -5.977 22.137 5.314 1.00 76.62 322 HIS A O 1
ATOM 2554 N N . SER A 1 323 ? -7.854 20.909 5.159 1.00 65.88 323 SER A N 1
ATOM 2555 C CA . SER A 1 323 ? -8.630 21.934 4.463 1.00 65.88 323 SER A CA 1
ATOM 2556 C C . SER A 1 323 ? -9.650 22.513 5.432 1.00 65.88 323 SER A C 1
ATOM 2558 O O . SER A 1 323 ? -10.477 21.776 5.970 1.00 65.88 323 SER A O 1
ATOM 2560 N N . ASN A 1 324 ? -9.610 23.833 5.627 1.00 57.75 324 ASN A N 1
ATOM 2561 C CA . ASN A 1 324 ? -10.634 24.550 6.389 1.00 57.75 324 ASN A CA 1
ATOM 2562 C C . ASN A 1 324 ? -11.991 24.557 5.650 1.00 57.75 324 ASN A C 1
ATOM 2564 O O . ASN A 1 324 ? -13.034 24.677 6.292 1.00 57.75 324 ASN A O 1
ATOM 2568 N N . ASP A 1 325 ? -11.992 24.376 4.322 1.00 55.53 325 ASP A N 1
ATOM 2569 C CA . ASP A 1 325 ? -13.201 24.243 3.504 1.00 55.53 325 ASP A CA 1
ATOM 2570 C C . ASP A 1 325 ? -13.614 22.769 3.411 1.00 55.53 325 ASP A C 1
ATOM 2572 O O . ASP A 1 325 ? -13.361 22.050 2.443 1.00 55.53 325 ASP A O 1
ATOM 2576 N N . SER A 1 326 ? -14.259 22.308 4.478 1.00 51.22 326 SER A N 1
ATOM 2577 C CA . SER A 1 326 ? -14.633 20.912 4.750 1.00 51.22 326 SER A CA 1
ATOM 2578 C C . SER A 1 326 ? -15.723 20.305 3.841 1.00 51.22 326 SER A C 1
ATOM 2580 O O . SER A 1 326 ? -16.356 19.319 4.217 1.00 51.22 326 SER A O 1
ATOM 2582 N N . SER A 1 327 ? -15.966 20.839 2.637 1.00 47.72 327 SER A N 1
ATOM 2583 C CA . SER A 1 327 ? -17.035 20.323 1.758 1.00 47.72 327 SER A CA 1
ATOM 2584 C C . SER A 1 327 ? -16.781 20.350 0.247 1.00 47.72 327 SER A C 1
ATOM 2586 O O . SER A 1 327 ? -17.591 19.786 -0.491 1.00 47.72 327 SER A O 1
ATOM 2588 N N . LEU A 1 328 ? -15.678 20.928 -0.242 1.00 47.41 328 LEU A N 1
ATOM 2589 C CA . LEU A 1 328 ? -15.393 20.948 -1.680 1.00 47.41 328 LEU A CA 1
ATOM 2590 C C . LEU A 1 328 ? -14.454 19.804 -2.082 1.00 47.41 328 LEU A C 1
ATOM 2592 O O . LEU A 1 328 ? -13.242 19.874 -1.909 1.00 47.41 328 LEU A O 1
ATOM 2596 N N . LEU A 1 329 ? -15.028 18.749 -2.664 1.00 49.12 329 LEU A N 1
ATOM 2597 C CA . LEU A 1 329 ? -14.273 17.782 -3.457 1.00 49.12 329 LEU A CA 1
ATOM 2598 C C . LEU A 1 329 ? -14.029 18.397 -4.840 1.00 49.12 329 LEU A C 1
ATOM 2600 O O . LEU A 1 329 ? -14.947 18.453 -5.660 1.00 49.12 329 LEU A O 1
ATOM 2604 N N . ILE A 1 330 ? -12.806 18.852 -5.105 1.00 51.62 330 ILE A N 1
ATOM 2605 C CA . ILE A 1 330 ? -12.427 19.357 -6.426 1.00 51.62 330 ILE A CA 1
ATOM 2606 C C . ILE A 1 330 ? -11.828 18.199 -7.224 1.00 51.62 330 ILE A C 1
ATOM 2608 O O . ILE A 1 330 ? -10.785 17.638 -6.884 1.00 51.62 330 ILE A O 1
ATOM 2612 N N . ALA A 1 331 ? -12.538 17.803 -8.278 1.00 43.34 331 ALA A N 1
ATOM 2613 C CA . ALA A 1 331 ? -12.079 16.800 -9.225 1.00 43.34 331 ALA A CA 1
ATOM 2614 C C . ALA A 1 331 ? -11.549 17.502 -10.475 1.00 43.34 331 ALA A C 1
ATOM 2616 O O . ALA A 1 331 ? -12.261 18.285 -11.104 1.00 43.34 331 ALA A O 1
ATOM 2617 N N . TYR A 1 332 ? -10.313 17.185 -10.850 1.00 52.28 332 TYR A N 1
ATOM 2618 C CA . TYR A 1 332 ? -9.741 17.586 -12.127 1.00 52.28 332 TYR A CA 1
ATOM 2619 C C . TYR A 1 332 ? -9.794 16.375 -13.060 1.00 52.28 332 TYR A C 1
ATOM 2621 O O . TYR A 1 332 ? -9.466 15.258 -12.660 1.00 52.28 332 TYR A O 1
ATOM 2629 N N . SER A 1 333 ? -10.244 16.592 -14.292 1.00 41.62 333 SER A N 1
ATOM 2630 C CA . SER A 1 333 ? -10.261 15.574 -15.340 1.00 41.62 333 SER A CA 1
ATOM 2631 C C . SER A 1 333 ? -9.420 16.082 -16.496 1.00 41.62 333 SER A C 1
ATOM 2633 O O . SER A 1 333 ? -9.788 17.066 -17.136 1.00 41.62 333 SER A O 1
ATOM 2635 N N . ASP A 1 334 ? -8.315 15.408 -16.784 1.00 50.16 334 ASP A N 1
ATOM 2636 C CA . ASP A 1 334 ? -7.521 15.621 -17.983 1.00 50.16 334 ASP A CA 1
ATOM 2637 C C . ASP A 1 334 ? -7.861 14.541 -19.019 1.00 50.16 334 ASP A C 1
ATOM 2639 O O . ASP A 1 334 ? -7.497 13.373 -18.922 1.00 50.16 334 ASP A O 1
ATOM 2643 N N . GLY A 1 335 ? -8.626 14.929 -20.038 1.00 35.75 335 GLY A N 1
ATOM 2644 C CA . GLY A 1 335 ? -8.849 14.079 -21.201 1.00 35.75 335 GLY A CA 1
ATOM 2645 C C . GLY A 1 335 ? -7.673 14.205 -22.159 1.00 35.75 335 GLY A C 1
ATOM 2646 O O . GLY A 1 335 ? -7.660 15.119 -22.978 1.00 35.75 335 GLY A O 1
ATOM 2647 N N . GLN A 1 336 ? -6.696 13.300 -22.096 1.00 46.78 336 GLN A N 1
ATOM 2648 C CA . GLN A 1 336 ? -5.757 13.130 -23.205 1.00 46.78 336 GLN A CA 1
ATOM 2649 C C . GLN A 1 336 ? -6.307 12.067 -24.155 1.00 46.78 336 GLN A C 1
ATOM 2651 O O . GLN A 1 336 ? -6.238 10.868 -23.898 1.00 46.78 336 GLN A O 1
ATOM 2656 N N . GLY A 1 337 ? -6.897 12.526 -25.260 1.00 35.88 337 GLY A N 1
ATOM 2657 C CA . GLY A 1 337 ? -7.244 11.661 -26.379 1.00 35.88 337 GLY A CA 1
ATOM 2658 C C . GLY A 1 337 ? -5.967 11.120 -27.009 1.00 35.88 337 GLY A C 1
ATOM 2659 O O . GLY A 1 337 ? -5.325 11.807 -27.800 1.00 35.88 337 GLY A O 1
ATOM 2660 N N . VAL A 1 338 ? -5.584 9.896 -26.657 1.00 36.31 338 VAL A N 1
ATOM 2661 C CA . VAL A 1 338 ? -4.571 9.163 -27.413 1.00 36.31 338 VAL A CA 1
ATOM 2662 C C . VAL A 1 338 ? -5.244 8.704 -28.705 1.00 36.31 338 VAL A C 1
ATOM 2664 O O . VAL A 1 338 ? -6.081 7.806 -28.686 1.00 36.31 338 VAL A O 1
ATOM 2667 N N . GLN A 1 339 ? -4.909 9.327 -29.838 1.00 34.81 339 GLN A N 1
ATOM 2668 C CA . GLN A 1 339 ? -5.166 8.730 -31.151 1.00 34.81 339 GLN A CA 1
ATOM 2669 C C . GLN A 1 339 ? -4.204 7.550 -31.333 1.00 34.81 339 GLN A C 1
ATOM 2671 O O . GLN A 1 339 ? -3.162 7.660 -31.973 1.00 34.81 339 GLN A O 1
ATOM 2676 N N . THR A 1 340 ? -4.531 6.406 -30.740 1.00 36.62 340 THR A N 1
ATOM 2677 C CA . THR A 1 340 ? -4.021 5.120 -31.212 1.00 36.62 340 THR A CA 1
ATOM 2678 C C . THR A 1 340 ? -4.902 4.657 -32.367 1.00 36.62 340 THR A C 1
ATOM 2680 O O . THR A 1 340 ? -6.118 4.789 -32.308 1.00 36.62 340 THR A O 1
ATOM 2683 N N . LEU A 1 341 ? -4.316 4.036 -33.398 1.00 38.62 341 LEU A N 1
ATOM 2684 C CA . LEU A 1 341 ? -5.039 3.339 -34.485 1.00 38.62 341 LEU A CA 1
ATOM 2685 C C . LEU A 1 341 ? -5.919 2.162 -33.996 1.00 38.62 341 LEU A C 1
ATOM 2687 O O . LEU A 1 341 ? -6.467 1.410 -34.796 1.00 38.62 341 LEU A O 1
ATOM 2691 N N . VAL A 1 342 ? -6.052 1.997 -32.682 1.00 36.66 342 VAL A N 1
ATOM 2692 C CA . VAL A 1 342 ? -6.957 1.075 -32.013 1.00 36.66 342 VAL A CA 1
ATOM 2693 C C . VAL A 1 342 ? -7.651 1.881 -30.917 1.00 36.66 342 VAL A C 1
ATOM 2695 O O . VAL A 1 342 ? -7.003 2.322 -29.964 1.00 36.66 342 VAL A O 1
ATOM 2698 N N . ASP A 1 343 ? -8.950 2.110 -31.089 1.00 31.70 343 ASP A N 1
ATOM 2699 C CA . ASP A 1 343 ? -9.803 2.856 -30.166 1.00 31.70 343 ASP A CA 1
ATOM 2700 C C . ASP A 1 343 ? -9.845 2.185 -28.784 1.00 31.70 343 ASP A C 1
ATOM 2702 O O . ASP A 1 343 ? -10.581 1.222 -28.563 1.00 31.70 343 ASP A O 1
ATOM 2706 N N . GLN A 1 344 ? -9.088 2.716 -27.823 1.00 28.92 344 GLN A N 1
ATOM 2707 C CA . GLN A 1 344 ? -9.372 2.547 -26.399 1.00 28.92 344 GLN A CA 1
ATOM 2708 C C . GLN A 1 344 ? -9.167 3.877 -25.678 1.00 28.92 344 GLN A C 1
ATOM 2710 O O . GLN A 1 344 ? -8.054 4.272 -25.342 1.00 28.92 344 GLN A O 1
ATOM 2715 N N . LEU A 1 345 ? -10.278 4.562 -25.410 1.00 28.67 345 LEU A N 1
ATOM 2716 C CA . LEU A 1 345 ? -10.317 5.695 -24.493 1.00 28.67 345 LEU A CA 1
ATOM 2717 C C . LEU A 1 345 ? -10.076 5.174 -23.068 1.00 28.67 345 LEU A C 1
ATOM 2719 O O . LEU A 1 345 ? -10.973 4.599 -22.453 1.00 28.67 345 LEU A O 1
ATOM 2723 N N . GLN A 1 346 ? -8.870 5.366 -22.537 1.00 30.56 346 GLN A N 1
ATOM 2724 C CA . GLN A 1 346 ? -8.602 5.236 -21.105 1.00 30.56 346 GLN A CA 1
ATOM 2725 C C . GLN A 1 346 ? -8.535 6.638 -20.497 1.00 30.56 346 GLN A C 1
ATOM 2727 O O . GLN A 1 346 ? -7.577 7.371 -20.714 1.00 30.56 346 GLN A O 1
ATOM 2732 N N . GLY A 1 347 ? -9.574 7.016 -19.752 1.00 26.58 347 GLY A N 1
ATOM 2733 C CA . GLY A 1 347 ? -9.551 8.204 -18.901 1.00 26.58 347 GLY A CA 1
ATOM 2734 C C . GLY A 1 347 ? -9.041 7.843 -17.508 1.00 26.58 347 GLY A C 1
ATOM 2735 O O . GLY A 1 347 ? -9.548 6.904 -16.891 1.00 26.58 347 GLY A O 1
ATOM 2736 N N . SER A 1 348 ? -8.059 8.583 -16.997 1.00 31.47 348 SER A N 1
ATOM 2737 C CA . SER A 1 348 ? -7.669 8.541 -15.587 1.00 31.47 348 SER A CA 1
ATOM 2738 C C . SER A 1 348 ? -8.323 9.700 -14.845 1.00 31.47 348 SER A C 1
ATOM 2740 O O . SER A 1 348 ? -8.078 10.855 -15.164 1.00 31.47 348 SER A O 1
ATOM 2742 N N . VAL A 1 349 ? -9.140 9.403 -13.835 1.00 28.16 349 VAL A N 1
ATOM 2743 C CA . VAL A 1 349 ? -9.628 10.418 -12.891 1.00 28.16 349 VAL A CA 1
ATOM 2744 C C . VAL A 1 349 ? -8.683 10.431 -11.697 1.00 28.16 349 VAL A C 1
ATOM 2746 O O . VAL A 1 349 ? -8.539 9.417 -11.010 1.00 28.16 349 VAL A O 1
ATOM 2749 N N . SER A 1 350 ? -8.047 11.573 -11.447 1.00 37.12 350 SER A N 1
ATOM 2750 C CA . SER A 1 350 ? -7.145 11.770 -10.312 1.00 37.12 350 SER A CA 1
ATOM 2751 C C . SER A 1 350 ? -7.739 12.806 -9.356 1.00 37.12 350 SER A C 1
ATOM 2753 O O . SER A 1 350 ? -8.151 13.889 -9.764 1.00 37.12 350 SER A O 1
ATOM 2755 N N . PHE A 1 351 ? -7.822 12.451 -8.073 1.00 34.75 351 PHE A N 1
ATOM 2756 C CA . PHE A 1 351 ? -8.318 13.328 -7.010 1.00 34.75 351 PHE A CA 1
ATOM 2757 C C . PHE A 1 351 ? -7.143 14.121 -6.441 1.00 34.75 351 PHE A C 1
ATOM 2759 O O . PHE A 1 351 ? -6.174 13.508 -5.991 1.00 34.75 351 PHE A O 1
ATOM 2766 N N . TRP A 1 352 ? -7.228 15.452 -6.471 1.00 46.09 352 TRP A N 1
ATOM 2767 C CA . TRP A 1 352 ? -6.090 16.321 -6.158 1.00 46.09 352 TRP A CA 1
ATOM 2768 C C . TRP A 1 352 ? -6.311 17.293 -5.007 1.00 46.09 352 TRP A C 1
ATOM 2770 O O . TRP A 1 352 ? -5.334 17.838 -4.528 1.00 46.09 352 TRP A O 1
ATOM 2780 N N . ASP A 1 353 ? -7.519 17.457 -4.474 1.00 36.16 353 ASP A N 1
ATOM 2781 C CA . ASP A 1 353 ? -7.701 18.207 -3.225 1.00 36.16 353 ASP A CA 1
ATOM 2782 C C . ASP A 1 353 ? -8.078 17.267 -2.073 1.00 36.16 353 ASP A C 1
ATOM 2784 O O . ASP A 1 353 ? -8.976 16.435 -2.245 1.00 36.16 353 ASP A O 1
ATOM 2788 N N . PRO A 1 354 ? -7.400 17.337 -0.904 1.00 47.56 354 PRO A N 1
ATOM 2789 C CA . PRO A 1 354 ? -6.363 18.293 -0.476 1.00 47.56 354 PRO A CA 1
ATOM 2790 C C . PRO A 1 354 ? -4.922 17.756 -0.673 1.00 47.56 354 PRO A C 1
ATOM 2792 O O . PRO A 1 354 ? -4.152 17.652 0.287 1.00 47.56 354 PRO A O 1
ATOM 2795 N N . ILE A 1 355 ? -4.558 17.338 -1.890 1.00 46.44 355 ILE A N 1
ATOM 2796 C CA . ILE A 1 355 ? -3.298 16.647 -2.213 1.00 46.44 355 ILE A CA 1
ATOM 2797 C C . ILE A 1 355 ? -2.373 17.571 -3.011 1.00 46.44 355 ILE A C 1
ATOM 2799 O O . ILE A 1 355 ? -2.546 17.786 -4.204 1.00 46.44 355 ILE A O 1
ATOM 2803 N N . SER A 1 356 ? -1.311 18.057 -2.382 1.00 48.66 356 SER A N 1
ATOM 2804 C CA . SER A 1 356 ? -0.332 18.928 -3.034 1.00 48.66 356 SER A CA 1
ATOM 2805 C C . SER A 1 356 ? 1.022 18.235 -3.186 1.00 48.66 356 SER A C 1
ATOM 2807 O O . SER A 1 356 ? 1.569 17.701 -2.226 1.00 48.66 356 SER A O 1
ATOM 2809 N N . PHE A 1 357 ? 1.601 18.239 -4.386 1.00 44.28 357 PHE A N 1
ATOM 2810 C CA . PHE A 1 357 ? 2.935 17.679 -4.625 1.00 44.28 357 PHE A CA 1
ATOM 2811 C C . PHE A 1 357 ? 4.002 18.747 -4.352 1.00 44.28 357 PHE A C 1
ATOM 2813 O O . PHE A 1 357 ? 3.994 19.800 -4.984 1.00 44.28 357 PHE A O 1
ATOM 2820 N N . HIS A 1 358 ? 4.895 18.498 -3.391 1.00 44.66 358 HIS A N 1
ATOM 2821 C CA . HIS A 1 358 ? 5.921 19.459 -2.970 1.00 44.66 358 HIS A CA 1
ATOM 2822 C C . HIS A 1 358 ? 7.321 18.852 -3.101 1.00 44.66 358 HIS A C 1
ATOM 2824 O O . HIS A 1 358 ? 7.558 17.721 -2.675 1.00 44.66 358 HIS A O 1
ATOM 2830 N N . GLY A 1 359 ? 8.253 19.630 -3.658 1.00 38.62 359 GLY A N 1
ATOM 2831 C CA . GLY A 1 359 ? 9.682 19.323 -3.696 1.00 38.62 359 GLY A CA 1
ATOM 2832 C C . GLY A 1 359 ? 10.498 20.259 -2.805 1.00 38.62 359 GLY A C 1
ATOM 2833 O O . GLY A 1 359 ? 10.055 21.363 -2.488 1.00 38.62 359 GLY A O 1
ATOM 2834 N N . VAL A 1 360 ? 11.701 19.841 -2.397 1.00 32.62 360 VAL A N 1
ATOM 2835 C CA . VAL A 1 360 ? 12.632 20.722 -1.670 1.00 32.62 360 VAL A CA 1
ATOM 2836 C C . VAL A 1 360 ? 13.059 21.848 -2.622 1.00 32.62 360 VAL A C 1
ATOM 2838 O O . VAL A 1 360 ? 13.573 21.544 -3.703 1.00 32.62 360 VAL A O 1
ATOM 2841 N N . PRO A 1 361 ? 12.875 23.137 -2.274 1.00 27.39 361 PRO A N 1
ATOM 2842 C CA . PRO A 1 361 ? 13.220 24.226 -3.176 1.00 27.39 361 PRO A CA 1
ATOM 2843 C C . PRO A 1 361 ? 14.727 24.215 -3.447 1.00 27.39 361 PRO A C 1
ATOM 2845 O O . PRO A 1 361 ? 15.544 24.443 -2.555 1.00 27.39 361 PRO A O 1
ATOM 2848 N N . ARG A 1 362 ? 15.112 23.966 -4.702 1.00 32.06 362 ARG A N 1
ATOM 2849 C CA . ARG A 1 362 ? 16.426 24.378 -5.197 1.00 32.06 362 ARG A CA 1
ATOM 2850 C C . ARG A 1 362 ? 16.312 25.853 -5.557 1.00 32.06 362 ARG A C 1
ATOM 2852 O O . ARG A 1 362 ? 15.499 26.211 -6.406 1.00 32.06 362 ARG A O 1
ATOM 2859 N N . ASN A 1 363 ? 17.107 26.699 -4.901 1.00 31.62 363 ASN A N 1
ATOM 2860 C CA . ASN A 1 363 ? 17.260 28.103 -5.280 1.00 31.62 363 ASN A CA 1
ATOM 2861 C C . ASN A 1 363 ? 17.480 28.180 -6.802 1.00 31.62 363 ASN A C 1
ATOM 2863 O O . ASN A 1 363 ? 18.449 27.600 -7.291 1.00 31.62 363 ASN A O 1
ATOM 2867 N N . ASN A 1 364 ? 16.576 28.877 -7.503 1.00 32.22 364 ASN A N 1
ATOM 2868 C CA . ASN A 1 364 ? 16.505 29.110 -8.961 1.00 32.22 364 ASN A CA 1
ATOM 2869 C C . ASN A 1 364 ? 15.460 28.3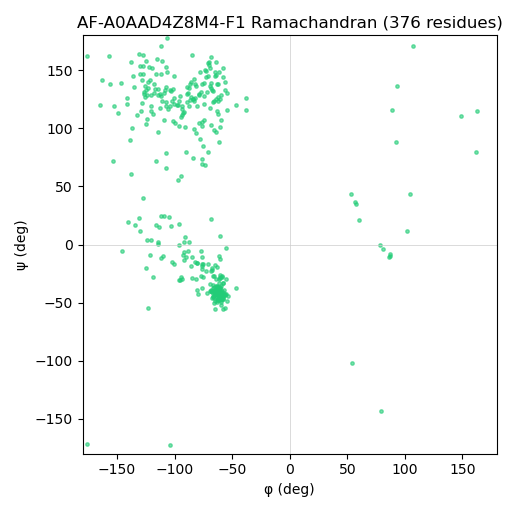16 -9.766 1.00 32.22 364 ASN A C 1
ATOM 2871 O O . ASN A 1 364 ? 15.737 27.917 -10.896 1.00 32.22 364 ASN A O 1
ATOM 2875 N N . VAL A 1 365 ? 14.226 28.193 -9.274 1.00 29.12 365 VAL A N 1
ATOM 2876 C CA . VAL A 1 365 ? 13.070 28.005 -10.168 1.00 29.12 365 VAL A CA 1
ATOM 2877 C C . VAL A 1 365 ? 12.000 29.029 -9.799 1.00 29.12 365 VAL A C 1
ATOM 2879 O O . VAL A 1 365 ? 11.492 29.024 -8.682 1.00 29.12 365 VAL A O 1
ATOM 2882 N N . GLN A 1 366 ? 11.712 29.953 -10.719 1.00 25.02 366 GLN A N 1
ATOM 2883 C CA . GLN A 1 366 ? 10.563 30.853 -10.617 1.00 25.02 366 GLN A CA 1
ATOM 2884 C C . GLN A 1 366 ? 9.289 30.003 -10.578 1.00 25.02 366 GLN A C 1
ATOM 2886 O O . GLN A 1 366 ? 9.073 29.186 -11.473 1.00 25.02 366 GLN A O 1
ATOM 2891 N N . CYS A 1 367 ? 8.458 30.194 -9.550 1.00 24.03 367 CYS A N 1
ATOM 2892 C CA . CYS A 1 367 ? 7.097 29.674 -9.532 1.00 24.03 367 CYS A CA 1
ATOM 2893 C C . CYS A 1 367 ? 6.370 30.159 -10.789 1.00 24.03 367 CYS A C 1
ATOM 2895 O O . CYS A 1 367 ? 6.161 31.358 -10.970 1.00 24.03 367 CYS A O 1
ATOM 2897 N N . LEU A 1 368 ? 5.984 29.227 -11.657 1.00 24.09 368 LEU A N 1
ATOM 2898 C CA . LEU A 1 368 ? 4.931 29.474 -12.629 1.00 24.09 368 LEU A CA 1
ATOM 2899 C C . LEU A 1 368 ? 3.610 29.359 -11.870 1.00 24.09 368 LEU A C 1
ATOM 2901 O O . LEU A 1 368 ? 3.044 28.277 -11.739 1.00 24.09 368 LEU A O 1
ATOM 2905 N N . ASP A 1 369 ? 3.153 30.493 -11.341 1.00 23.70 369 ASP A N 1
ATOM 2906 C CA . ASP A 1 369 ? 1.762 30.665 -10.945 1.00 23.70 369 ASP A CA 1
ATOM 2907 C C . ASP A 1 369 ? 0.899 30.462 -12.195 1.00 23.70 369 ASP A C 1
ATOM 2909 O O . ASP A 1 369 ? 0.846 31.313 -13.088 1.00 23.70 369 ASP A O 1
ATOM 2913 N N . LEU A 1 370 ? 0.197 29.332 -12.268 1.00 24.81 370 LEU A N 1
ATOM 2914 C CA . LEU A 1 370 ? -0.950 29.180 -13.159 1.00 24.81 370 LEU A CA 1
ATOM 2915 C C . LEU A 1 370 ? -2.119 29.972 -12.563 1.00 24.81 370 LEU A C 1
ATOM 2917 O O . LEU A 1 370 ? -3.112 29.420 -12.096 1.00 24.81 370 LEU A O 1
ATOM 2921 N N . ALA A 1 371 ? -1.977 31.297 -12.565 1.00 25.31 371 ALA A N 1
ATOM 2922 C CA . ALA A 1 371 ? -3.076 32.207 -12.329 1.00 25.31 371 ALA A CA 1
ATOM 2923 C C . ALA A 1 371 ? -4.063 32.088 -13.498 1.00 25.31 371 ALA A C 1
ATOM 2925 O O . ALA A 1 371 ? -3.721 32.290 -14.667 1.00 25.31 371 ALA A O 1
ATOM 2926 N N . SER A 1 372 ? -5.301 31.754 -13.148 1.00 28.39 372 SER A N 1
ATOM 2927 C CA . SER A 1 372 ? -6.495 31.815 -13.982 1.00 28.39 372 SER A CA 1
ATOM 2928 C C . SER A 1 372 ? -6.494 33.042 -14.901 1.00 28.39 372 SER A C 1
ATOM 2930 O O . SER A 1 372 ? -6.598 34.176 -14.426 1.00 28.39 372 SER A O 1
ATOM 2932 N N . LYS A 1 373 ? -6.443 32.838 -16.221 1.00 25.50 373 LYS A N 1
ATOM 2933 C CA . LYS A 1 373 ? -6.889 33.878 -17.154 1.00 25.50 373 LYS A CA 1
ATOM 2934 C C . LYS A 1 373 ? -8.420 33.852 -17.215 1.00 25.50 373 LYS A C 1
ATOM 2936 O O . LYS A 1 373 ? -8.984 32.776 -17.411 1.00 25.50 373 LYS A O 1
ATOM 2941 N N . PRO A 1 374 ? -9.098 34.997 -17.038 1.00 27.19 374 PRO A N 1
ATOM 2942 C CA . PRO A 1 374 ? -10.547 35.059 -17.098 1.00 27.19 374 PRO A CA 1
ATOM 2943 C C . PRO A 1 374 ? -11.030 34.813 -18.530 1.00 27.19 374 PRO A C 1
ATOM 2945 O O . PRO A 1 374 ? -10.445 35.300 -19.500 1.00 27.19 374 PRO A O 1
ATOM 2948 N N . ASN A 1 375 ? -12.114 34.045 -18.619 1.00 29.12 375 ASN A N 1
ATOM 2949 C CA . ASN A 1 375 ? -12.903 33.780 -19.814 1.00 29.12 375 ASN A CA 1
ATOM 2950 C C . ASN A 1 375 ? -13.042 35.023 -20.701 1.00 29.12 375 ASN A C 1
ATOM 2952 O O . ASN A 1 375 ? -13.535 36.056 -20.250 1.00 29.12 375 ASN A O 1
ATOM 2956 N N . THR A 1 376 ? -12.684 34.895 -21.978 1.00 24.77 376 THR A N 1
ATOM 2957 C CA . THR A 1 376 ? -13.219 35.781 -23.015 1.00 24.77 376 THR A CA 1
ATOM 2958 C C . THR A 1 376 ? -14.224 34.976 -23.821 1.00 24.77 376 THR A C 1
ATOM 2960 O O . THR A 1 376 ? -13.898 33.946 -24.401 1.00 24.77 376 THR A O 1
ATOM 2963 N N . VAL A 1 377 ? -15.463 35.442 -23.744 1.00 30.28 377 VAL A N 1
ATOM 2964 C CA . VAL A 1 377 ? -16.649 34.968 -24.449 1.00 30.28 377 VAL A CA 1
ATOM 2965 C C . VAL A 1 377 ? -16.457 35.129 -25.958 1.00 30.28 377 VAL A C 1
ATOM 2967 O O . VAL A 1 377 ? -16.151 36.236 -26.403 1.00 30.28 377 VAL A O 1
ATOM 2970 N N . LEU A 1 378 ? -16.661 34.050 -26.718 1.00 28.77 378 LEU A N 1
ATOM 2971 C CA . LEU A 1 378 ? -17.677 33.910 -27.776 1.00 28.77 378 LEU A CA 1
ATOM 2972 C C . LEU A 1 378 ? -17.696 32.472 -28.301 1.00 28.77 378 LEU A C 1
ATOM 2974 O O . LEU A 1 378 ? -16.606 31.954 -28.631 1.00 28.77 378 LEU A O 1
#

InterPro domains:
  IPR013103 Reverse transcriptase, RNA-dependent DNA polymerase [PF07727] (31-244)
  IPR043502 DNA/RNA polymerase superfamily [SSF56672] (44-336)